Protein AF-A0A078B7U9-F1 (afdb_monomer)

Nearest PDB structures (foldseek):
  8q5z-assembly1_A  TM=8.738E-01  e=1.210E-19  Bos taurus
  1rhd-assembly1_A  TM=8.808E-01  e=1.092E-18  Bos taurus
  1urh-assembly1_A  TM=8.804E-01  e=2.469E-17  Escherichia coli
  3utn-assembly1_X  TM=8.024E-01  e=6.302E-19  Saccharomyces cerevisiae S288C
  1h4m-assembly1_X  TM=8.464E-01  e=3.637E-13  Azotobacter vinelandii

pLDDT: mean 77.99, std 23.34, range [29.58, 98.69]

Structure (mmCIF, N/CA/C/O backbone):
data_AF-A0A078B7U9-F1
#
_entry.id   AF-A0A078B7U9-F1
#
loop_
_atom_site.group_PDB
_atom_site.id
_atom_site.type_symbol
_atom_site.label_atom_id
_atom_site.label_alt_id
_atom_site.label_comp_id
_atom_site.label_asym_id
_atom_site.label_entity_id
_atom_site.label_seq_id
_atom_site.pdbx_PDB_ins_code
_atom_site.Cartn_x
_atom_site.Cartn_y
_atom_site.Cartn_z
_atom_site.occupancy
_atom_site.B_iso_or_equiv
_atom_site.auth_seq_id
_atom_site.auth_comp_id
_atom_site.auth_asym_id
_atom_site.auth_atom_id
_atom_site.pdbx_PDB_model_num
ATOM 1 N N . MET A 1 1 ? 23.066 17.712 -56.613 1.00 39.00 1 MET A N 1
ATOM 2 C CA . MET A 1 1 ? 21.749 17.105 -56.287 1.00 39.00 1 MET A CA 1
ATOM 3 C C . MET A 1 1 ? 21.095 17.798 -55.081 1.00 39.00 1 MET A C 1
ATOM 5 O O . MET A 1 1 ? 20.876 17.171 -54.056 1.00 39.00 1 MET A O 1
ATOM 9 N N . GLN A 1 2 ? 20.778 19.098 -55.170 1.00 41.06 2 GLN A N 1
ATOM 10 C CA . GLN A 1 2 ? 20.287 19.852 -53.998 1.00 41.06 2 GLN A CA 1
ATOM 11 C C . GLN A 1 2 ? 19.159 20.866 -54.271 1.00 41.06 2 GLN A C 1
ATOM 13 O O . GLN A 1 2 ? 18.843 21.668 -53.401 1.00 41.06 2 GLN A O 1
ATOM 18 N N . ILE A 1 3 ? 18.498 20.844 -55.438 1.00 31.81 3 ILE A N 1
ATOM 19 C CA . ILE A 1 3 ? 17.524 21.904 -55.800 1.00 31.81 3 ILE A CA 1
ATOM 20 C C . ILE A 1 3 ? 16.108 21.382 -56.139 1.00 31.81 3 ILE A C 1
ATOM 22 O O . ILE A 1 3 ? 15.159 22.158 -56.195 1.00 31.81 3 ILE A O 1
ATOM 26 N N . LEU A 1 4 ? 15.877 20.066 -56.219 1.00 31.42 4 LEU A N 1
ATOM 27 C CA . LEU A 1 4 ? 14.556 19.524 -56.601 1.00 31.42 4 LEU A CA 1
ATOM 28 C C . LEU A 1 4 ? 13.561 19.311 -55.438 1.00 31.42 4 LEU A C 1
ATOM 30 O O . LEU A 1 4 ? 12.380 19.070 -55.678 1.00 31.42 4 LEU A O 1
ATOM 34 N N . GLY A 1 5 ? 13.986 19.457 -54.177 1.00 34.25 5 GLY A N 1
ATOM 35 C CA . GLY A 1 5 ? 13.119 19.260 -53.001 1.00 34.25 5 GLY A CA 1
ATOM 36 C C . GLY A 1 5 ? 12.297 20.486 -52.572 1.00 34.25 5 GLY A C 1
ATOM 37 O O . GLY A 1 5 ? 11.231 20.337 -51.976 1.00 34.25 5 GLY A O 1
ATOM 38 N N . LYS A 1 6 ? 12.746 21.709 -52.894 1.00 32.66 6 LYS A N 1
ATOM 39 C CA . LYS A 1 6 ? 12.137 22.949 -52.369 1.00 32.66 6 LYS A CA 1
ATOM 40 C C . LYS A 1 6 ? 10.940 23.468 -53.181 1.00 32.66 6 LYS A C 1
ATOM 42 O O . LYS A 1 6 ? 10.062 24.109 -52.610 1.00 32.66 6 LYS A O 1
ATOM 47 N N . GLN A 1 7 ? 10.816 23.134 -54.470 1.00 31.17 7 GLN A N 1
ATOM 48 C CA . GLN A 1 7 ? 9.685 23.606 -55.291 1.00 31.17 7 GLN A CA 1
ATOM 49 C C . GLN A 1 7 ? 8.367 22.845 -55.047 1.00 31.17 7 GLN A C 1
ATOM 51 O O . GLN A 1 7 ? 7.287 23.414 -55.223 1.00 31.17 7 GLN A O 1
ATOM 56 N N . ARG A 1 8 ? 8.414 21.584 -54.586 1.00 35.91 8 ARG A N 1
ATOM 57 C CA . ARG A 1 8 ? 7.197 20.808 -54.267 1.00 35.91 8 ARG A CA 1
ATOM 58 C C . ARG A 1 8 ? 6.520 21.259 -52.969 1.00 35.91 8 ARG A C 1
ATOM 60 O O . ARG A 1 8 ? 5.294 21.223 -52.894 1.00 35.91 8 ARG A O 1
ATOM 67 N N . TYR A 1 9 ? 7.290 21.732 -51.988 1.00 31.45 9 TYR A N 1
ATOM 68 C CA . TYR A 1 9 ? 6.748 22.290 -50.744 1.00 31.45 9 TYR A CA 1
ATOM 69 C C . TYR A 1 9 ? 6.102 23.667 -50.961 1.00 31.45 9 TYR A C 1
ATOM 71 O O . TYR A 1 9 ? 5.006 23.913 -50.462 1.00 31.45 9 TYR A O 1
ATOM 79 N N . PHE A 1 10 ? 6.713 24.525 -51.787 1.00 29.58 10 PHE A N 1
ATOM 80 C CA . PHE A 1 10 ? 6.186 25.867 -52.064 1.00 29.58 10 PHE A CA 1
ATOM 81 C C . PHE A 1 10 ? 4.862 25.846 -52.850 1.00 29.58 10 PHE A C 1
ATOM 83 O O . PHE A 1 10 ? 3.945 26.598 -52.526 1.00 29.58 10 PHE A O 1
ATOM 90 N N . LYS A 1 11 ? 4.697 24.923 -53.814 1.00 35.12 11 LYS A N 1
ATOM 91 C CA . LYS A 1 11 ? 3.421 24.757 -54.540 1.00 35.12 11 LYS A CA 1
ATOM 92 C C . LYS A 1 11 ? 2.288 24.192 -53.672 1.00 35.12 11 LYS A C 1
ATOM 94 O O . LYS A 1 11 ? 1.133 24.528 -53.911 1.00 35.12 11 LYS A O 1
ATOM 99 N N . ARG A 1 12 ? 2.589 23.371 -52.655 1.00 37.84 12 ARG A N 1
ATOM 100 C CA . ARG A 1 12 ? 1.579 22.868 -51.699 1.00 37.84 12 ARG A CA 1
ATOM 101 C C . ARG A 1 12 ? 1.119 23.954 -50.723 1.00 37.84 12 ARG A C 1
ATOM 103 O O . ARG A 1 12 ? -0.070 24.033 -50.432 1.00 37.84 12 ARG A O 1
ATOM 110 N N . TYR A 1 13 ? 2.029 24.833 -50.305 1.00 34.50 13 TYR A N 1
ATOM 111 C CA . TYR A 1 13 ? 1.713 25.984 -49.455 1.00 34.50 13 TYR A CA 1
ATOM 112 C C . TYR A 1 13 ? 0.834 27.024 -50.179 1.00 34.50 13 TYR A C 1
ATOM 114 O O . TYR A 1 13 ? -0.181 27.458 -49.639 1.00 34.50 13 TYR A O 1
ATOM 122 N N . GLU A 1 14 ? 1.149 27.353 -51.439 1.00 33.81 14 GLU A N 1
ATOM 123 C CA . GLU A 1 14 ? 0.327 28.226 -52.303 1.00 33.81 14 GLU A CA 1
ATOM 124 C C . GLU A 1 14 ? -1.069 27.639 -52.602 1.00 33.81 14 GLU A C 1
ATOM 126 O O . GLU A 1 14 ? -2.048 28.378 -52.707 1.00 33.81 14 GLU A O 1
ATOM 131 N N . TYR A 1 15 ? -1.193 26.309 -52.691 1.00 37.31 15 TYR A N 1
ATOM 132 C CA . TYR A 1 15 ? -2.473 25.633 -52.931 1.00 37.31 15 TYR A CA 1
ATOM 133 C C . TYR A 1 15 ? -3.366 25.582 -51.679 1.00 37.31 15 TYR A C 1
ATOM 135 O O . TYR A 1 15 ? -4.576 25.789 -51.783 1.00 37.31 15 TYR A O 1
ATOM 143 N N . ALA A 1 16 ? -2.781 25.383 -50.491 1.00 35.94 16 ALA A N 1
ATOM 144 C CA . ALA A 1 16 ? -3.489 25.474 -49.210 1.00 35.94 16 ALA A CA 1
ATOM 145 C C . ALA A 1 16 ? -3.938 26.916 -48.899 1.00 35.94 16 ALA A C 1
ATOM 147 O O . ALA A 1 16 ? -5.038 27.136 -48.391 1.00 35.94 16 ALA A O 1
ATOM 148 N N . ARG A 1 17 ? -3.133 27.911 -49.299 1.00 36.78 17 ARG A N 1
ATOM 149 C CA . ARG A 1 17 ? -3.422 29.348 -49.151 1.00 36.78 17 ARG A CA 1
ATOM 150 C C . ARG A 1 17 ? -4.672 29.814 -49.918 1.00 36.78 17 ARG A C 1
ATOM 152 O O . ARG A 1 17 ? -5.273 30.804 -49.521 1.00 36.78 17 ARG A O 1
ATOM 159 N N . ARG A 1 18 ? -5.087 29.121 -50.987 1.00 40.91 18 ARG A N 1
ATOM 160 C CA . ARG A 1 18 ? -6.255 29.497 -51.817 1.00 40.91 18 ARG A CA 1
ATOM 161 C C . ARG A 1 18 ? -7.588 28.872 -51.381 1.00 40.91 18 ARG A C 1
ATOM 163 O O . ARG A 1 18 ? -8.596 29.134 -52.028 1.00 40.91 18 ARG A O 1
ATOM 170 N N . ARG A 1 19 ? -7.617 28.013 -50.351 1.00 44.66 19 ARG A N 1
ATOM 171 C CA . ARG A 1 19 ? -8.805 27.189 -50.025 1.00 44.66 19 ARG A CA 1
ATOM 172 C C . ARG A 1 19 ? -9.243 27.159 -48.561 1.00 44.66 19 ARG A C 1
ATOM 174 O O . ARG A 1 19 ? -10.227 26.488 -48.260 1.00 44.66 19 ARG A O 1
ATOM 181 N N . CYS A 1 20 ? -8.567 27.892 -47.688 1.00 41.41 20 CYS A N 1
ATOM 182 C CA . CYS A 1 20 ? -9.088 28.224 -46.367 1.00 41.41 20 CYS A CA 1
ATOM 183 C C . CYS A 1 20 ? -9.373 29.722 -46.349 1.00 41.41 20 CYS A C 1
ATOM 185 O O . CYS A 1 20 ? -8.470 30.507 -46.645 1.00 41.41 20 CYS A O 1
ATOM 187 N N . ASP A 1 21 ? -10.599 30.115 -46.002 1.00 45.56 21 ASP A N 1
ATOM 188 C CA . ASP A 1 21 ? -10.916 31.517 -45.753 1.00 45.56 21 ASP A CA 1
ATOM 189 C C . ASP A 1 21 ? -10.029 32.017 -44.610 1.00 45.56 21 ASP A C 1
ATOM 191 O O . ASP A 1 21 ? -10.188 31.652 -43.443 1.00 45.56 21 ASP A O 1
ATOM 195 N N . LEU A 1 22 ? -9.042 32.844 -44.969 1.00 40.69 22 LEU A N 1
ATOM 196 C CA . LEU A 1 22 ? -8.030 33.406 -44.068 1.00 40.69 22 LEU A CA 1
ATOM 197 C C . LEU A 1 22 ? -8.650 34.133 -42.861 1.00 40.69 22 LEU A C 1
ATOM 199 O O . LEU A 1 22 ? -7.987 34.313 -41.841 1.00 40.69 22 LEU A O 1
ATOM 203 N N . ILE A 1 23 ? -9.914 34.539 -42.979 1.00 42.44 23 ILE A N 1
ATOM 204 C CA . ILE A 1 23 ? -10.669 35.295 -41.984 1.00 42.44 23 ILE A CA 1
ATOM 205 C C . ILE A 1 23 ? -10.892 34.469 -40.705 1.00 42.44 23 ILE A C 1
ATOM 207 O O . ILE A 1 23 ? -10.696 34.996 -39.612 1.00 42.44 23 ILE A O 1
ATOM 211 N N . GLU A 1 24 ? -11.202 33.169 -40.797 1.00 44.88 24 GLU A N 1
ATOM 212 C CA . GLU A 1 24 ? -11.440 32.343 -39.600 1.00 44.88 24 GLU A CA 1
ATOM 213 C C . GLU A 1 24 ? -10.145 32.051 -38.829 1.00 44.88 24 GLU A C 1
ATOM 215 O O . GLU A 1 24 ? -10.102 32.170 -37.605 1.00 44.88 24 GLU A O 1
ATOM 220 N N . ILE A 1 25 ? -9.050 31.749 -39.531 1.00 44.00 25 ILE A N 1
ATOM 221 C CA . ILE A 1 25 ? -7.759 31.432 -38.897 1.00 44.00 25 ILE A CA 1
ATOM 222 C C . ILE A 1 25 ? -7.123 32.685 -38.272 1.00 44.00 25 ILE A C 1
ATOM 224 O O . ILE A 1 25 ? -6.541 32.608 -37.185 1.00 44.00 25 ILE A O 1
ATOM 228 N N . LEU A 1 26 ? -7.250 33.854 -38.913 1.00 42.62 26 LEU A N 1
ATOM 229 C CA . LEU A 1 26 ? -6.757 35.119 -38.358 1.00 42.62 26 LEU A CA 1
ATOM 230 C C . LEU A 1 26 ? -7.568 35.580 -37.138 1.00 42.62 26 LEU A C 1
ATOM 232 O O . LEU A 1 26 ? -6.975 36.084 -36.180 1.00 42.62 26 LEU A O 1
ATOM 236 N N . ASN A 1 27 ? -8.885 35.352 -37.126 1.00 45.72 27 ASN A N 1
ATOM 237 C CA . ASN A 1 27 ? -9.727 35.640 -35.963 1.00 45.72 27 ASN A CA 1
ATOM 238 C C . ASN A 1 27 ? -9.379 34.740 -34.768 1.00 45.72 27 ASN A C 1
ATOM 240 O O . ASN A 1 27 ? -9.250 35.235 -33.649 1.00 45.72 27 ASN A O 1
ATOM 244 N N . ILE A 1 28 ? -9.108 33.451 -35.004 1.00 46.09 28 ILE A N 1
ATOM 245 C CA . ILE A 1 28 ? -8.678 32.508 -33.958 1.00 46.09 28 ILE A CA 1
ATOM 246 C C . ILE A 1 28 ? -7.315 32.907 -33.379 1.00 46.09 28 ILE A C 1
ATOM 248 O O . ILE A 1 28 ? -7.118 32.871 -32.165 1.00 46.09 28 ILE A O 1
ATOM 252 N N . ARG A 1 29 ? -6.371 33.351 -34.218 1.00 42.16 29 ARG A N 1
ATOM 253 C CA . ARG A 1 29 ? -5.036 33.761 -33.758 1.00 42.16 29 ARG A CA 1
ATOM 254 C C . ARG A 1 29 ? -5.080 35.032 -32.901 1.00 42.16 29 ARG A C 1
ATOM 256 O O . ARG A 1 29 ? -4.365 35.102 -31.905 1.00 42.16 29 ARG A O 1
ATOM 263 N N . LYS A 1 30 ? -5.951 35.994 -33.234 1.00 46.12 30 LYS A N 1
ATOM 264 C CA . LYS A 1 30 ? -6.229 37.169 -32.386 1.00 46.12 30 LYS A CA 1
ATOM 265 C C . LYS A 1 30 ? -6.860 36.775 -31.044 1.00 46.12 30 LYS A C 1
ATOM 267 O O . LYS A 1 30 ? -6.448 37.303 -30.016 1.00 46.12 30 LYS A O 1
ATOM 272 N N . TYR A 1 31 ? -7.786 35.815 -31.037 1.00 43.53 31 TYR A N 1
ATOM 273 C CA . TYR A 1 31 ? -8.452 35.341 -29.817 1.00 43.53 31 TYR A CA 1
ATOM 274 C C . TYR A 1 31 ? -7.522 34.565 -28.876 1.00 43.53 31 TYR A C 1
ATOM 276 O O . TYR A 1 31 ? -7.512 34.820 -27.675 1.00 43.53 31 TYR A O 1
ATOM 284 N N . VAL A 1 32 ? -6.694 33.662 -29.411 1.00 43.53 32 VAL A N 1
ATOM 285 C CA . VAL A 1 32 ? -5.697 32.915 -28.623 1.00 43.53 32 VAL A CA 1
ATOM 286 C C . VAL A 1 32 ? -4.648 33.863 -28.039 1.00 43.53 32 VAL A C 1
ATOM 288 O O . VAL A 1 32 ? -4.253 33.712 -26.885 1.00 43.53 32 VAL A O 1
ATOM 291 N N . HIS A 1 33 ? -4.239 34.886 -28.795 1.00 42.44 33 HIS A N 1
ATOM 292 C CA . HIS A 1 33 ? -3.290 35.877 -28.301 1.00 42.44 33 HIS A CA 1
ATOM 293 C C . HIS A 1 33 ? -3.883 36.759 -27.186 1.00 42.44 33 HIS A C 1
ATOM 295 O O . HIS A 1 33 ? -3.195 37.006 -26.194 1.00 42.44 33 HIS A O 1
ATOM 301 N N . ALA A 1 34 ? -5.149 37.174 -27.307 1.00 43.38 34 ALA A N 1
ATOM 302 C CA . ALA A 1 34 ? -5.863 37.925 -26.271 1.00 43.38 34 ALA A CA 1
ATOM 303 C C . ALA A 1 34 ? -6.112 37.087 -24.999 1.00 43.38 34 ALA A C 1
ATOM 305 O O . ALA A 1 34 ? -5.987 37.601 -23.888 1.00 43.38 34 ALA A O 1
ATOM 306 N N . PHE A 1 35 ? -6.396 35.787 -25.153 1.00 41.88 35 PHE A N 1
ATOM 307 C CA . PHE A 1 35 ? -6.577 34.845 -24.045 1.00 41.88 35 PHE A CA 1
ATOM 308 C C . PHE A 1 35 ? -5.282 34.642 -23.246 1.00 41.88 35 PHE A C 1
ATOM 310 O O . PHE A 1 35 ? -5.294 34.763 -22.024 1.00 41.88 35 PHE A O 1
ATOM 317 N N . CYS A 1 36 ? -4.148 34.422 -23.921 1.00 42.75 36 CYS A N 1
ATOM 318 C CA . CYS A 1 36 ? -2.852 34.256 -23.253 1.00 42.75 36 CYS A CA 1
ATOM 319 C C . CYS A 1 36 ? -2.377 35.519 -22.515 1.00 42.75 36 CYS A C 1
ATOM 321 O O . CYS A 1 36 ? -1.572 35.408 -21.595 1.00 42.75 36 CYS A O 1
ATOM 323 N N . GLN A 1 37 ? -2.867 36.705 -22.892 1.00 42.78 37 GLN A N 1
ATOM 324 C CA . GLN A 1 37 ? -2.491 37.967 -22.250 1.00 42.78 37 GLN A CA 1
ATOM 325 C C . GLN A 1 37 ? -3.364 38.344 -21.037 1.00 42.78 37 GLN A C 1
ATOM 327 O O . GLN A 1 37 ? -2.899 39.115 -20.207 1.00 42.78 37 GLN A O 1
ATOM 332 N N . ASN A 1 38 ? -4.580 37.797 -20.879 1.00 43.38 38 ASN A N 1
ATOM 333 C CA . ASN A 1 38 ? -5.548 38.255 -19.862 1.00 43.38 38 ASN A CA 1
ATOM 334 C C . ASN A 1 38 ? -6.264 37.120 -19.096 1.00 43.38 38 ASN A C 1
ATOM 336 O O . ASN A 1 38 ? -7.448 37.217 -18.774 1.00 43.38 38 ASN A O 1
ATOM 340 N N . VAL A 1 39 ? -5.551 36.044 -18.746 1.00 43.31 39 VAL A N 1
ATOM 341 C CA . VAL A 1 39 ? -6.113 34.851 -18.064 1.00 43.31 39 VAL A CA 1
ATOM 342 C C . VAL A 1 39 ? -6.779 35.158 -16.702 1.00 43.31 39 VAL A C 1
ATOM 344 O O . VAL A 1 39 ? -7.567 34.357 -16.209 1.00 43.31 39 VAL A O 1
ATOM 347 N N . ARG A 1 40 ? -6.532 36.324 -16.086 1.00 39.88 40 ARG A N 1
ATOM 348 C CA . ARG A 1 40 ? -7.049 36.668 -14.745 1.00 39.88 40 ARG A CA 1
ATOM 349 C C . ARG A 1 40 ? -8.477 37.244 -14.680 1.00 39.88 40 ARG A C 1
ATOM 351 O O . ARG A 1 40 ? -8.935 37.481 -13.570 1.00 39.88 40 ARG A O 1
ATOM 358 N N . TYR A 1 41 ? -9.198 37.433 -15.792 1.00 42.78 41 TYR A N 1
ATOM 359 C CA . TYR A 1 41 ? -10.479 38.179 -15.782 1.00 42.78 41 TYR A CA 1
ATOM 360 C C . TYR A 1 41 ? -11.689 37.502 -16.460 1.00 42.78 41 TYR A C 1
ATOM 362 O O . TYR A 1 41 ? -12.634 38.190 -16.832 1.00 42.78 41 TYR A O 1
ATOM 370 N N . PHE A 1 42 ? -11.721 36.175 -16.618 1.00 42.47 42 PHE A N 1
ATOM 371 C CA . PHE A 1 42 ? -12.841 35.506 -17.305 1.00 42.47 42 PHE A CA 1
ATOM 372 C C . PHE A 1 42 ? -13.846 34.841 -16.345 1.00 42.47 42 PHE A C 1
ATOM 374 O O . PHE A 1 42 ? -13.464 34.066 -15.468 1.00 42.47 42 PHE A O 1
ATOM 381 N N . HIS A 1 43 ? -15.145 35.109 -16.535 1.00 48.91 43 HIS A N 1
ATOM 382 C CA . HIS A 1 43 ? -16.248 34.449 -15.818 1.00 48.91 43 HIS A CA 1
ATOM 383 C C . HIS A 1 43 ? -16.680 33.131 -16.500 1.00 48.91 43 HIS A C 1
ATOM 385 O O . HIS A 1 43 ? -16.392 32.890 -17.674 1.00 48.91 43 HIS A O 1
ATOM 391 N N . SER A 1 44 ? -17.383 32.263 -15.759 1.00 47.16 44 SER A N 1
ATOM 392 C CA . SER A 1 44 ? -17.682 30.857 -16.107 1.00 47.16 44 SER A CA 1
ATOM 393 C C . SER A 1 44 ? -18.309 30.633 -17.494 1.00 47.16 44 SER A C 1
ATOM 395 O O . SER A 1 44 ? -17.988 29.638 -18.148 1.00 47.16 44 SER A O 1
ATOM 397 N N . GLY A 1 45 ? -19.134 31.564 -17.986 1.00 44.25 45 GLY A N 1
ATOM 398 C CA . GLY A 1 45 ? -19.728 31.498 -19.330 1.00 44.25 45 GLY A CA 1
ATOM 399 C C . GLY A 1 45 ? -18.711 31.638 -20.471 1.00 44.25 45 GLY A C 1
ATOM 400 O O . GLY A 1 45 ? -18.805 30.941 -21.480 1.00 44.25 45 GLY A O 1
ATOM 401 N N . GLN A 1 46 ? -17.671 32.452 -20.287 1.00 43.25 46 GLN A N 1
ATOM 402 C CA . GLN A 1 46 ? -16.650 32.695 -21.314 1.00 43.25 46 GLN A CA 1
ATOM 403 C C . GLN A 1 46 ? -15.638 31.540 -21.410 1.00 43.25 46 GLN A C 1
ATOM 405 O O . GLN A 1 46 ? -15.095 31.266 -22.480 1.00 43.25 46 GLN A O 1
ATOM 410 N N . ILE A 1 47 ? -15.434 30.791 -20.318 1.00 45.22 47 ILE A N 1
ATOM 411 C CA . ILE A 1 47 ? -14.643 29.547 -20.315 1.00 45.22 47 ILE A CA 1
ATOM 412 C C . ILE A 1 47 ? -15.374 28.436 -21.086 1.00 45.22 47 ILE A C 1
ATOM 414 O O . ILE A 1 47 ? -14.739 27.625 -21.767 1.00 45.22 47 ILE A O 1
ATOM 418 N N . TYR A 1 48 ? -16.708 28.400 -21.005 1.00 47.09 48 TYR A N 1
ATOM 419 C CA . TYR A 1 48 ? -17.524 27.453 -21.760 1.00 47.09 48 TYR A CA 1
ATOM 420 C C . TYR A 1 48 ? -17.487 27.750 -23.266 1.00 47.09 48 TYR A C 1
ATOM 422 O O . TYR A 1 48 ? -17.186 26.853 -24.055 1.00 47.09 48 TYR A O 1
ATOM 430 N N . GLU A 1 49 ? -17.676 29.011 -23.668 1.00 45.41 49 GLU A N 1
ATOM 431 C CA . GLU A 1 49 ? -17.528 29.417 -25.073 1.00 45.41 49 GLU A CA 1
ATOM 432 C C . GLU A 1 49 ? -16.120 29.146 -25.614 1.00 45.41 49 GLU A C 1
ATOM 434 O O . GLU A 1 49 ? -15.975 28.654 -26.733 1.00 45.41 49 GLU A O 1
ATOM 439 N N . PHE A 1 50 ? -15.077 29.371 -24.809 1.00 45.88 50 PHE A N 1
ATOM 440 C CA . PHE A 1 50 ? -13.699 29.047 -25.180 1.00 45.88 50 PHE A CA 1
ATOM 441 C C . PHE A 1 50 ? -13.494 27.543 -25.425 1.00 45.88 50 PHE A C 1
ATOM 443 O O . PHE A 1 50 ? -12.880 27.148 -26.419 1.00 45.88 50 PHE A O 1
ATOM 450 N N . ARG A 1 51 ? -14.059 26.679 -24.570 1.00 47.47 51 ARG A N 1
ATOM 451 C CA . ARG A 1 51 ? -14.024 25.217 -24.760 1.00 47.47 51 ARG A CA 1
ATOM 452 C C . ARG A 1 51 ? -14.770 24.780 -26.019 1.00 47.47 51 ARG A C 1
ATOM 454 O O . ARG A 1 51 ? -14.280 23.909 -26.739 1.00 47.47 51 ARG A O 1
ATOM 461 N N . GLU A 1 52 ? -15.914 25.392 -26.311 1.00 49.66 52 GLU A N 1
ATOM 462 C CA . GLU A 1 52 ? -16.678 25.101 -27.526 1.00 49.66 52 GLU A CA 1
ATOM 463 C C . GLU A 1 52 ? -15.974 25.613 -28.792 1.00 49.66 52 GLU A C 1
ATOM 465 O O . GLU A 1 52 ? -15.975 24.926 -29.817 1.00 49.66 52 GLU A O 1
ATOM 470 N N . GLN A 1 53 ? -15.269 26.746 -28.728 1.00 46.50 53 GLN A N 1
ATOM 471 C CA . GLN A 1 53 ? -14.439 27.213 -29.840 1.00 46.50 53 GLN A CA 1
ATOM 472 C C . GLN A 1 53 ? -13.190 26.349 -30.055 1.00 46.50 53 GLN A C 1
ATOM 474 O O . GLN A 1 53 ? -12.871 26.043 -31.204 1.00 46.50 53 GLN A O 1
ATOM 479 N N . ILE A 1 54 ? -12.536 25.852 -28.996 1.00 46.94 54 ILE A N 1
ATOM 480 C CA . ILE A 1 54 ? -11.448 24.865 -29.128 1.00 46.94 54 ILE A CA 1
ATOM 481 C C . ILE A 1 54 ? -11.967 23.566 -29.748 1.00 46.94 54 ILE A C 1
ATOM 483 O O . ILE A 1 54 ? -11.326 23.022 -30.648 1.00 46.94 54 ILE A O 1
ATOM 487 N N . LYS A 1 55 ? -13.141 23.078 -29.333 1.00 46.88 55 LYS A N 1
ATOM 488 C CA . LYS A 1 55 ? -13.765 21.901 -29.955 1.00 46.88 55 LYS A CA 1
ATOM 489 C C . LYS A 1 55 ? -14.043 22.127 -31.436 1.00 46.88 55 LYS A C 1
ATOM 491 O O . LYS A 1 55 ? -13.696 21.267 -32.244 1.00 46.88 55 LYS A O 1
ATOM 496 N N . LYS A 1 56 ? -14.614 23.275 -31.812 1.00 47.19 56 LYS A N 1
ATOM 497 C CA . LYS A 1 56 ? -14.861 23.625 -33.221 1.00 47.19 56 LYS A CA 1
ATOM 498 C C . LYS A 1 56 ? -13.556 23.749 -34.011 1.00 47.19 56 LYS A C 1
ATOM 500 O O . LYS A 1 56 ? -13.481 23.235 -35.123 1.00 47.19 56 LYS A O 1
ATOM 505 N N . MET A 1 57 ? -12.507 24.324 -33.421 1.00 45.66 57 MET A N 1
ATOM 506 C CA . MET A 1 57 ? -11.167 24.405 -34.012 1.00 45.66 57 MET A CA 1
ATOM 507 C C . MET A 1 57 ? -10.567 23.012 -34.239 1.00 45.66 57 MET A C 1
ATOM 509 O O . MET A 1 57 ? -10.099 22.718 -35.338 1.00 45.66 57 MET A O 1
ATOM 513 N N . MET A 1 58 ? -10.633 22.125 -33.242 1.00 44.19 58 MET A N 1
ATOM 514 C CA . MET A 1 58 ? -10.176 20.740 -33.374 1.00 44.19 58 MET A CA 1
ATOM 515 C C . MET A 1 58 ? -10.985 19.997 -34.439 1.00 44.19 58 MET A C 1
ATOM 517 O O . MET A 1 58 ? -10.403 19.318 -35.277 1.00 44.19 58 MET A O 1
ATOM 521 N N . GLN A 1 59 ? -12.307 20.170 -34.485 1.00 47.00 59 GLN A N 1
ATOM 522 C CA . GLN A 1 59 ? -13.160 19.566 -35.514 1.00 47.00 59 GLN A CA 1
ATOM 523 C C . GLN A 1 59 ? -12.852 20.096 -36.921 1.00 47.00 59 GLN A C 1
ATOM 525 O O . GLN A 1 59 ? -12.851 19.317 -37.875 1.00 47.00 59 GLN A O 1
ATOM 530 N N . CYS A 1 60 ? -12.563 21.391 -37.065 1.00 43.81 60 CYS A N 1
ATOM 531 C CA . CYS A 1 60 ? -12.212 21.998 -38.346 1.00 43.81 60 CYS A CA 1
ATOM 532 C C . CYS A 1 60 ? -10.828 21.529 -38.820 1.00 43.81 60 CYS A C 1
ATOM 534 O O . CYS A 1 60 ? -10.694 21.070 -39.954 1.00 43.81 60 CYS A O 1
ATOM 536 N N . LEU A 1 61 ? -9.834 21.488 -37.924 1.00 43.31 61 LEU A N 1
ATOM 537 C CA . LEU A 1 61 ? -8.526 20.879 -38.187 1.00 43.31 61 LEU A CA 1
ATOM 538 C C . LEU A 1 61 ? -8.680 19.411 -38.602 1.00 43.31 61 LEU A C 1
ATOM 540 O O . LEU A 1 61 ? -8.142 19.007 -39.628 1.00 43.31 61 LEU A O 1
ATOM 544 N N . MET A 1 62 ? -9.493 18.624 -37.893 1.00 46.16 62 MET A N 1
ATOM 545 C CA . MET A 1 62 ? -9.744 17.230 -38.267 1.00 46.16 62 MET A CA 1
ATOM 546 C C . MET A 1 62 ? -10.403 17.089 -39.647 1.00 46.16 62 MET A C 1
ATOM 548 O O . MET A 1 62 ? -10.095 16.132 -40.353 1.00 46.16 62 MET A O 1
ATOM 552 N N . LYS A 1 63 ? -11.263 18.027 -40.068 1.00 45.25 63 LYS A N 1
ATOM 553 C CA . LYS A 1 63 ? -11.882 18.035 -41.409 1.00 45.25 63 LYS A CA 1
ATOM 554 C C . LYS A 1 63 ? -10.904 18.449 -42.514 1.00 45.25 63 LYS A C 1
ATOM 556 O O . LYS A 1 63 ? -10.929 17.852 -43.590 1.00 45.25 63 LYS A O 1
ATOM 561 N N . VAL A 1 64 ? -10.037 19.429 -42.251 1.00 42.50 64 VAL A N 1
ATOM 562 C CA . VAL A 1 64 ? -8.986 19.877 -43.183 1.00 42.50 64 VAL A CA 1
ATOM 563 C C . VAL A 1 64 ? -7.956 18.764 -43.394 1.00 42.50 64 VAL A C 1
ATOM 565 O O . VAL A 1 64 ? -7.699 18.378 -44.535 1.00 42.50 64 VAL A O 1
ATOM 568 N N . TYR A 1 65 ? -7.478 18.142 -42.312 1.00 39.53 65 TYR A N 1
ATOM 569 C CA . TYR A 1 65 ? -6.560 17.005 -42.396 1.00 39.53 65 TYR A CA 1
ATOM 570 C C . TYR A 1 65 ? -7.223 15.766 -43.020 1.00 39.53 65 TYR A C 1
ATOM 572 O O . TYR A 1 65 ? -6.592 15.078 -43.818 1.00 39.53 65 TYR A O 1
ATOM 580 N N . ALA A 1 66 ? -8.516 15.511 -42.776 1.00 39.09 66 ALA A N 1
ATOM 581 C CA . ALA A 1 66 ? -9.246 14.401 -43.406 1.00 39.09 66 ALA A CA 1
ATOM 582 C C . ALA A 1 66 ? -9.335 14.501 -44.942 1.00 39.09 66 ALA A C 1
ATOM 584 O O . ALA A 1 66 ? -9.423 13.472 -45.617 1.00 39.09 66 ALA A O 1
ATOM 585 N N . LYS A 1 67 ? -9.300 15.713 -45.514 1.00 40.16 67 LYS A N 1
ATOM 586 C CA . LYS A 1 67 ? -9.326 15.915 -46.972 1.00 40.16 67 LYS A CA 1
ATOM 587 C C . LYS A 1 67 ? -7.956 15.684 -47.619 1.00 40.16 67 LYS A C 1
ATOM 589 O O . LYS A 1 67 ? -7.909 15.109 -48.705 1.00 40.16 67 LYS A O 1
ATOM 594 N N . GLU A 1 68 ? -6.858 16.044 -46.951 1.00 38.28 68 GLU A N 1
ATOM 595 C CA . GLU A 1 68 ? -5.489 15.725 -47.405 1.00 38.28 68 GLU A CA 1
ATOM 596 C C . GLU A 1 68 ? -5.127 14.237 -47.210 1.00 38.28 68 GLU A C 1
ATOM 598 O O . GLU A 1 68 ? -4.414 13.646 -48.030 1.00 38.28 68 GLU A O 1
ATOM 603 N N . LEU A 1 69 ? -5.719 13.583 -46.204 1.00 37.25 69 LEU A N 1
ATOM 604 C CA . LEU A 1 69 ? -5.555 12.155 -45.902 1.00 37.25 69 LEU A CA 1
ATOM 605 C C . LEU A 1 69 ? -6.172 11.208 -46.948 1.00 37.25 69 LEU A C 1
ATOM 607 O O . LEU A 1 69 ? -5.860 10.020 -46.942 1.00 37.25 69 LEU A O 1
ATOM 611 N N . LYS A 1 70 ? -6.965 11.694 -47.918 1.00 35.69 70 LYS A N 1
ATOM 612 C CA . LYS A 1 70 ? -7.362 10.863 -49.076 1.00 35.69 70 LYS A CA 1
ATOM 613 C C . LYS A 1 70 ? -6.176 10.488 -49.976 1.00 35.69 70 LYS A C 1
ATOM 615 O O . LYS A 1 70 ? -6.285 9.503 -50.702 1.00 35.69 70 LYS A O 1
ATOM 620 N N . SER A 1 71 ? -5.060 11.224 -49.906 1.00 36.31 71 SER A N 1
ATOM 621 C CA . SER A 1 71 ? -3.805 10.874 -50.596 1.00 36.31 71 SER A CA 1
ATOM 622 C C . SER A 1 71 ? -2.842 10.041 -49.740 1.00 36.31 71 SER A C 1
ATOM 624 O O . SER A 1 71 ? -1.929 9.423 -50.275 1.00 36.31 71 SER A O 1
ATOM 626 N N . ILE A 1 72 ? -3.083 9.966 -48.426 1.00 36.78 72 ILE A N 1
ATOM 627 C CA . ILE A 1 72 ? -2.331 9.154 -47.459 1.00 36.78 72 ILE A CA 1
ATOM 628 C C . ILE A 1 72 ? -3.259 8.024 -46.992 1.00 36.78 72 ILE A C 1
ATOM 630 O O . ILE A 1 72 ? -3.529 7.814 -45.813 1.00 36.78 72 ILE A O 1
ATOM 634 N N . LYS A 1 73 ? -3.814 7.291 -47.960 1.00 29.97 73 LYS A N 1
ATOM 635 C CA . LYS A 1 73 ? -4.500 6.017 -47.725 1.00 29.97 73 LYS A CA 1
ATOM 636 C C . LYS A 1 73 ? -3.451 4.920 -47.513 1.00 29.97 73 LYS A C 1
ATOM 638 O O . LYS A 1 73 ? -3.328 4.047 -48.358 1.00 29.97 73 LYS A O 1
ATOM 643 N N . GLN A 1 74 ? -2.663 5.006 -46.438 1.00 36.34 74 GLN A N 1
ATOM 644 C CA . GLN A 1 74 ? -1.761 3.941 -45.966 1.00 36.34 74 GLN A CA 1
ATOM 645 C C . GLN A 1 74 ? -1.160 4.293 -44.583 1.00 36.34 74 GLN A C 1
ATOM 647 O O . GLN A 1 74 ? 0.033 4.519 -44.453 1.00 36.34 74 GLN A O 1
ATOM 652 N N . SER A 1 75 ? -1.984 4.377 -43.534 1.00 34.97 75 SER A N 1
ATOM 653 C CA . SER A 1 75 ? -1.632 3.864 -42.191 1.00 34.97 75 SER A CA 1
ATOM 654 C C . SER A 1 75 ? -2.808 4.042 -41.222 1.00 34.97 75 SER A C 1
ATOM 656 O O . SER A 1 75 ? -3.082 5.117 -40.696 1.00 34.97 75 SER A O 1
ATOM 658 N N . ASN A 1 76 ? -3.512 2.941 -40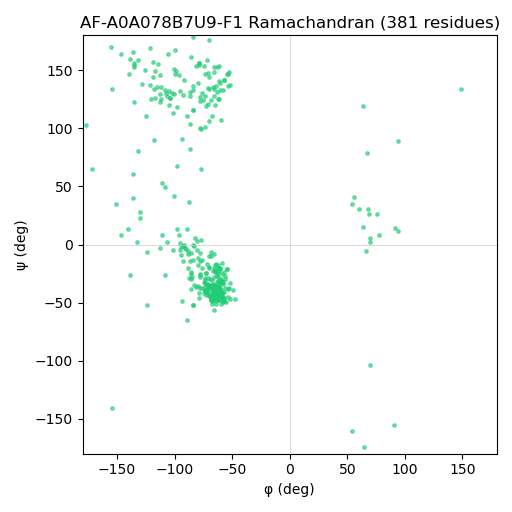.958 1.00 33.38 76 ASN A N 1
ATOM 659 C CA . ASN A 1 76 ? -4.533 2.852 -39.909 1.00 33.38 76 ASN A CA 1
ATOM 660 C C . ASN A 1 76 ? -3.946 2.935 -38.481 1.00 33.38 76 ASN A C 1
ATOM 662 O O . ASN A 1 76 ? -4.709 3.014 -37.522 1.00 33.38 76 ASN A O 1
ATOM 666 N N . SER A 1 77 ? -2.617 2.940 -38.306 1.00 38.50 77 SER A N 1
ATOM 667 C CA . SER A 1 77 ? -2.000 2.706 -36.994 1.00 38.50 77 SER A CA 1
ATOM 668 C C . SER A 1 77 ? -2.042 3.911 -36.048 1.00 38.50 77 SER A C 1
ATOM 670 O O . SER A 1 77 ? -2.290 3.737 -34.860 1.00 38.50 77 SER A O 1
ATOM 672 N N . PHE A 1 78 ? -1.883 5.145 -36.534 1.00 32.84 78 PHE A N 1
ATOM 673 C CA . PHE A 1 78 ? -1.603 6.280 -35.637 1.00 32.84 78 PHE A CA 1
ATOM 674 C C . PHE A 1 78 ? -2.807 6.729 -34.787 1.00 32.84 78 PHE A C 1
ATOM 676 O O . PHE A 1 78 ? -2.661 7.149 -33.641 1.00 32.84 78 PHE A O 1
ATOM 683 N N . ARG A 1 79 ? -4.023 6.624 -35.338 1.00 31.88 79 ARG A N 1
ATOM 684 C CA . ARG A 1 79 ? -5.267 7.012 -34.647 1.00 31.88 79 ARG A CA 1
ATOM 685 C C . ARG A 1 79 ? -5.820 5.894 -33.758 1.00 31.88 79 ARG A C 1
ATOM 687 O O . ARG A 1 79 ? -6.463 6.193 -32.753 1.00 31.88 79 ARG A O 1
ATOM 694 N N . GLN A 1 80 ? -5.547 4.633 -34.106 1.00 32.28 80 GLN A N 1
ATOM 695 C CA . GLN A 1 80 ? -5.811 3.491 -33.228 1.00 32.28 80 GLN A CA 1
ATOM 696 C C . GLN A 1 80 ? -4.896 3.536 -32.001 1.00 32.28 80 GLN A C 1
ATOM 698 O O . GLN A 1 80 ? -5.424 3.483 -30.900 1.00 32.28 80 GLN A O 1
ATOM 703 N N . LEU A 1 81 ? -3.590 3.777 -32.176 1.00 34.88 81 LEU A N 1
ATOM 704 C CA . LEU A 1 81 ? -2.597 3.819 -31.092 1.00 34.88 81 LEU A CA 1
ATOM 705 C C . LEU A 1 81 ? -2.908 4.847 -29.993 1.00 34.88 81 LEU A C 1
ATOM 707 O O . LEU A 1 81 ? -2.911 4.495 -28.823 1.00 34.88 81 LEU A O 1
ATOM 711 N N . TYR A 1 82 ? -3.209 6.105 -30.336 1.00 33.78 82 TYR A N 1
ATOM 712 C CA . TYR A 1 82 ? -3.416 7.157 -29.321 1.00 33.78 82 TYR A CA 1
ATOM 713 C C . TYR A 1 82 ? -4.751 7.033 -28.568 1.00 33.78 82 TYR A C 1
ATOM 715 O O . TYR A 1 82 ? -4.878 7.432 -27.411 1.00 33.78 82 TYR A O 1
ATOM 723 N N . THR A 1 83 ? -5.773 6.492 -29.235 1.00 30.14 83 THR A N 1
ATOM 724 C CA . THR A 1 83 ? -7.081 6.271 -28.609 1.00 30.14 83 THR A CA 1
ATOM 725 C C . THR A 1 83 ? -7.057 4.984 -27.782 1.00 30.14 83 THR A C 1
ATOM 727 O O . THR A 1 83 ? -7.629 4.967 -26.699 1.00 30.14 83 THR A O 1
ATOM 730 N N . SER A 1 84 ? -6.351 3.938 -28.233 1.00 36.97 84 SER A N 1
ATOM 731 C CA . SER A 1 84 ? -6.224 2.674 -27.502 1.00 36.97 84 SER A CA 1
ATOM 732 C C . SER A 1 84 ? -5.387 2.807 -26.239 1.00 36.97 84 SER A C 1
ATOM 734 O O . SER A 1 84 ? -5.744 2.195 -25.250 1.00 36.97 84 SER A O 1
ATOM 736 N N . THR A 1 85 ? -4.330 3.621 -26.214 1.00 37.56 85 THR A N 1
ATOM 737 C CA . THR A 1 85 ? -3.444 3.736 -25.039 1.00 37.56 85 THR A CA 1
ATOM 738 C C . THR A 1 85 ? -4.068 4.508 -23.889 1.00 37.56 85 THR A C 1
ATOM 740 O O . THR A 1 85 ? -3.992 4.067 -22.749 1.00 37.56 85 THR A O 1
ATOM 743 N N . ARG A 1 86 ? -4.806 5.587 -24.175 1.00 39.88 86 ARG A N 1
ATOM 744 C CA . ARG A 1 86 ? -5.601 6.284 -23.151 1.00 39.88 86 ARG A CA 1
ATOM 745 C C . ARG A 1 86 ? -6.819 5.472 -22.697 1.00 39.88 86 ARG A C 1
ATOM 747 O O . ARG A 1 86 ? -7.278 5.625 -21.571 1.00 39.88 86 ARG A O 1
ATOM 754 N N . LEU A 1 87 ? -7.363 4.621 -23.568 1.00 38.47 87 LEU A N 1
ATOM 755 C CA . LEU A 1 87 ? -8.390 3.648 -23.188 1.00 38.47 87 LEU A CA 1
ATOM 756 C C . LEU A 1 87 ? -7.802 2.489 -22.370 1.00 38.47 87 LEU A C 1
ATOM 758 O O . LEU A 1 87 ? -8.479 2.023 -21.466 1.00 38.47 87 LEU A O 1
ATOM 762 N N . PHE A 1 88 ? -6.559 2.079 -22.631 1.00 45.25 88 PHE A N 1
ATOM 763 C CA . PHE A 1 88 ? -5.852 1.024 -21.906 1.00 45.25 88 PHE A CA 1
ATOM 764 C C . PHE A 1 88 ? -5.435 1.486 -20.508 1.00 45.25 88 PHE A C 1
ATOM 766 O O . PHE A 1 88 ? -5.705 0.783 -19.545 1.00 45.25 88 PHE A O 1
ATOM 773 N N . SER A 1 89 ? -4.906 2.704 -20.348 1.00 42.81 89 SER A N 1
ATOM 774 C CA . SER A 1 89 ? -4.676 3.286 -19.017 1.00 42.81 89 SER A CA 1
ATOM 775 C C . SER A 1 89 ? -5.982 3.508 -18.248 1.00 42.81 89 SER A C 1
ATOM 777 O O . SER A 1 89 ? -6.047 3.239 -17.051 1.00 42.81 89 SER A O 1
ATOM 779 N N . ASN A 1 90 ? -7.068 3.881 -18.936 1.00 44.38 90 ASN A N 1
ATOM 780 C CA . ASN A 1 90 ? -8.404 3.902 -18.336 1.00 44.38 90 ASN A CA 1
ATOM 781 C C . ASN A 1 90 ? -8.935 2.493 -17.995 1.00 44.38 90 ASN A C 1
ATOM 783 O O . ASN A 1 90 ? -9.694 2.378 -17.040 1.00 44.38 90 ASN A O 1
ATOM 787 N N . GLN A 1 91 ? -8.570 1.437 -18.733 1.00 47.22 91 GLN A N 1
ATOM 788 C CA . GLN A 1 91 ? -8.922 0.041 -18.426 1.00 47.22 91 GLN A CA 1
ATOM 789 C C . GLN A 1 91 ? -8.103 -0.513 -17.256 1.00 47.22 91 GLN A C 1
ATOM 791 O O . GLN A 1 91 ? -8.686 -1.113 -16.363 1.00 47.22 91 GLN A O 1
ATOM 796 N N . ILE A 1 92 ? -6.800 -0.229 -17.182 1.00 52.78 92 ILE A N 1
ATOM 797 C CA . ILE A 1 92 ? -5.976 -0.520 -15.998 1.00 52.78 92 ILE A CA 1
ATOM 798 C C . ILE A 1 92 ? -6.561 0.218 -14.782 1.00 52.78 92 ILE A C 1
ATOM 800 O O . ILE A 1 92 ? -6.737 -0.366 -13.717 1.00 52.78 92 ILE A O 1
ATOM 804 N N . SER A 1 93 ? -6.993 1.473 -14.956 1.00 49.12 93 SER A N 1
ATOM 805 C CA . SER A 1 93 ? -7.714 2.224 -13.921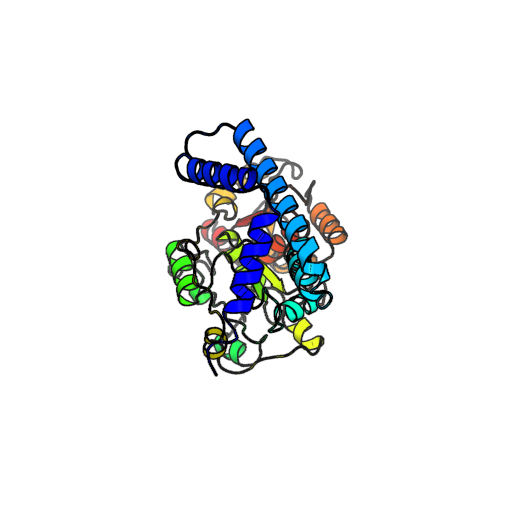 1.00 49.12 93 SER A CA 1
ATOM 806 C C . SER A 1 93 ? -9.062 1.598 -13.523 1.00 49.12 93 SER A C 1
ATOM 808 O O . SER A 1 93 ? -9.549 1.913 -12.436 1.00 49.12 93 SER A O 1
ATOM 810 N N . GLN A 1 94 ? -9.682 0.734 -14.340 1.00 47.50 94 GLN A N 1
ATOM 811 C CA . GLN A 1 94 ? -10.898 0.002 -13.950 1.00 47.50 94 GLN A CA 1
ATOM 812 C C . GLN A 1 94 ? -10.608 -1.162 -12.990 1.00 47.50 94 GLN A C 1
ATOM 814 O O . GLN A 1 94 ? -11.509 -1.543 -12.245 1.00 47.50 94 GLN A O 1
ATOM 819 N N . ASN A 1 95 ? -9.366 -1.661 -12.931 1.00 53.31 95 ASN A N 1
ATOM 820 C CA . ASN A 1 95 ? -8.922 -2.659 -11.945 1.00 53.31 95 ASN A CA 1
ATOM 821 C C . ASN A 1 95 ? -8.585 -2.030 -10.572 1.00 53.31 95 ASN A C 1
ATOM 823 O O . ASN A 1 95 ? -8.180 -2.720 -9.634 1.00 53.31 95 ASN A O 1
ATOM 827 N N . GLY A 1 96 ? -8.779 -0.714 -10.418 1.00 74.75 96 GLY A N 1
ATOM 828 C CA . GLY A 1 96 ? -8.577 0.000 -9.161 1.00 74.75 96 GLY A CA 1
ATOM 829 C C . GLY A 1 96 ? -7.100 0.082 -8.773 1.00 74.75 96 GLY A C 1
ATOM 830 O O . GLY A 1 96 ? -6.366 0.911 -9.302 1.00 74.75 96 GLY A O 1
ATOM 831 N N . ALA A 1 97 ? -6.678 -0.742 -7.810 1.00 87.56 97 ALA A N 1
ATOM 832 C CA . ALA A 1 97 ? -5.339 -0.704 -7.212 1.00 87.56 97 ALA A CA 1
ATOM 833 C C . ALA A 1 97 ? -4.326 -1.670 -7.855 1.00 87.56 97 ALA A C 1
ATOM 835 O O . ALA A 1 97 ? -3.141 -1.611 -7.519 1.00 87.56 97 ALA A O 1
ATOM 836 N N . THR A 1 98 ? -4.764 -2.572 -8.738 1.00 92.69 98 THR A N 1
ATOM 837 C CA . THR A 1 98 ? -3.935 -3.665 -9.266 1.00 92.69 98 THR A CA 1
ATOM 838 C C . THR A 1 98 ? -3.755 -3.602 -10.780 1.00 92.69 98 THR A C 1
ATOM 840 O O . THR A 1 98 ? -4.569 -3.030 -11.497 1.00 92.69 98 THR A O 1
ATOM 843 N N . ILE A 1 99 ? -2.680 -4.226 -11.258 1.00 93.94 99 ILE A N 1
ATOM 844 C CA . ILE A 1 99 ? -2.402 -4.496 -12.669 1.00 93.94 99 ILE A CA 1
ATOM 845 C C . ILE A 1 99 ? -2.072 -5.982 -12.833 1.00 93.94 99 ILE A C 1
ATOM 847 O O . ILE A 1 99 ? -1.359 -6.564 -12.009 1.00 93.94 99 ILE A O 1
ATOM 851 N N . GLU A 1 100 ? -2.597 -6.611 -13.877 1.00 94.38 100 GLU A N 1
ATOM 852 C CA . GLU A 1 100 ? -2.315 -8.008 -14.186 1.00 94.38 100 GLU A CA 1
ATOM 853 C C . GLU A 1 100 ? -0.956 -8.181 -14.879 1.00 94.38 100 GLU A C 1
ATOM 855 O O . GLU A 1 100 ? -0.412 -7.287 -15.528 1.00 94.38 100 GLU A O 1
ATOM 860 N N . THR A 1 101 ? -0.387 -9.378 -14.771 1.00 95.88 101 THR A N 1
ATOM 861 C CA . THR A 1 101 ? 0.925 -9.721 -15.341 1.00 95.88 101 THR A CA 1
ATOM 862 C C . THR A 1 101 ? 0.980 -9.578 -16.865 1.00 95.88 101 THR A C 1
ATOM 864 O O . THR A 1 101 ? 2.014 -9.189 -17.411 1.00 95.88 101 THR A O 1
ATOM 867 N N . ASN A 1 102 ? -0.119 -9.857 -17.573 1.00 94.56 102 ASN A N 1
ATOM 868 C CA . ASN A 1 102 ? -0.231 -9.628 -19.016 1.00 94.56 102 ASN A CA 1
ATOM 869 C C . ASN A 1 102 ? -0.302 -8.140 -19.366 1.00 94.56 102 ASN A C 1
ATOM 871 O O . ASN A 1 102 ? 0.280 -7.740 -20.369 1.00 94.56 102 ASN A O 1
ATOM 875 N N . GLU A 1 103 ? -0.975 -7.336 -18.543 1.00 94.19 103 GLU A N 1
ATOM 876 C CA . GLU A 1 103 ? -1.076 -5.889 -18.735 1.00 94.19 103 GLU A CA 1
ATOM 877 C C . GLU A 1 103 ? 0.291 -5.230 -18.534 1.00 94.19 103 GLU A C 1
ATOM 879 O O . GLU A 1 103 ? 0.742 -4.489 -19.403 1.00 94.19 103 GLU A O 1
ATOM 884 N N . LEU A 1 104 ? 1.008 -5.579 -17.458 1.00 95.50 104 LEU A N 1
ATOM 885 C CA . LEU A 1 104 ? 2.375 -5.099 -17.242 1.00 95.50 104 LEU A CA 1
ATOM 886 C C . LEU A 1 104 ? 3.303 -5.507 -18.397 1.00 95.50 104 LEU A C 1
ATOM 888 O O . LEU A 1 104 ? 4.063 -4.682 -18.896 1.00 95.50 104 LEU A O 1
ATOM 892 N N . ALA A 1 105 ? 3.229 -6.757 -18.860 1.00 94.56 105 ALA A N 1
ATOM 893 C CA . ALA A 1 105 ? 4.056 -7.210 -19.977 1.00 94.56 105 ALA A CA 1
ATOM 894 C C . ALA A 1 105 ? 3.772 -6.451 -21.287 1.00 94.56 105 ALA A C 1
ATOM 896 O O . ALA A 1 105 ? 4.690 -6.263 -22.083 1.00 94.56 105 ALA A O 1
ATOM 897 N N . GLU A 1 106 ? 2.533 -6.002 -21.507 1.00 92.31 106 GLU A N 1
ATOM 898 C CA . GLU A 1 106 ? 2.183 -5.135 -22.636 1.00 92.31 106 GLU A CA 1
ATOM 899 C C . GLU A 1 106 ? 2.804 -3.740 -22.485 1.00 92.31 106 GLU A C 1
ATOM 901 O O . GLU A 1 106 ? 3.421 -3.246 -23.429 1.00 92.31 106 GLU A O 1
ATOM 906 N N . LEU A 1 107 ? 2.718 -3.141 -21.288 1.00 90.56 107 LEU A N 1
ATOM 907 C CA . LEU A 1 107 ? 3.324 -1.834 -20.995 1.00 90.56 107 LEU A CA 1
ATOM 908 C C . LEU A 1 107 ? 4.849 -1.840 -21.167 1.00 90.56 107 LEU A C 1
ATOM 910 O O . LEU A 1 107 ? 5.431 -0.819 -21.519 1.00 90.56 107 LEU A O 1
ATOM 914 N N . MET A 1 108 ? 5.492 -2.985 -20.927 1.00 90.75 108 MET A N 1
ATOM 915 C CA . MET A 1 108 ? 6.943 -3.155 -21.034 1.00 90.75 108 MET A CA 1
ATOM 916 C C . MET A 1 108 ? 7.457 -3.293 -22.474 1.00 90.75 108 MET A C 1
ATOM 918 O O . MET A 1 108 ? 8.674 -3.328 -22.681 1.00 90.75 108 MET A O 1
ATOM 922 N N . LYS A 1 109 ? 6.586 -3.398 -23.487 1.00 88.25 109 LYS A N 1
ATOM 923 C CA . LYS A 1 109 ? 7.043 -3.513 -24.879 1.00 88.25 109 LYS A CA 1
ATOM 924 C C . LYS A 1 109 ? 7.722 -2.218 -25.339 1.00 88.25 109 LYS A C 1
ATOM 926 O O . LYS A 1 109 ? 7.181 -1.145 -25.076 1.00 88.25 109 LYS A O 1
ATOM 931 N N . PRO A 1 110 ? 8.882 -2.266 -26.024 1.00 85.69 110 PRO A N 1
ATOM 932 C CA . PRO A 1 110 ? 9.637 -1.062 -26.401 1.00 85.69 110 PRO A CA 1
ATOM 933 C C . PRO A 1 110 ? 8.860 -0.029 -27.230 1.00 85.69 110 PRO A C 1
ATOM 935 O O . PRO A 1 110 ? 9.186 1.152 -27.198 1.00 85.69 110 PRO A O 1
ATOM 938 N N . ASP A 1 111 ? 7.853 -0.464 -27.985 1.00 83.06 111 ASP A N 1
ATOM 939 C CA . ASP A 1 111 ? 6.984 0.374 -28.813 1.00 83.06 111 ASP A CA 1
ATOM 940 C C . ASP A 1 111 ? 5.727 0.877 -28.080 1.00 83.06 111 ASP A C 1
ATOM 942 O O . ASP A 1 111 ? 4.971 1.679 -28.636 1.00 83.06 111 ASP A O 1
ATOM 946 N N . HIS A 1 112 ? 5.503 0.450 -26.832 1.00 82.19 112 HIS A N 1
ATOM 947 C CA . HIS A 1 112 ? 4.389 0.924 -26.022 1.00 82.19 112 HIS A CA 1
ATOM 948 C C . HIS A 1 112 ? 4.661 2.361 -25.535 1.00 82.19 112 HIS A C 1
ATOM 950 O O . HIS A 1 112 ? 5.697 2.613 -24.919 1.00 82.19 112 HIS A O 1
ATOM 956 N N . PRO A 1 113 ? 3.744 3.325 -25.742 1.00 78.94 113 PRO A N 1
ATOM 957 C CA . PRO A 1 113 ? 4.017 4.735 -25.443 1.00 78.94 113 PRO A CA 1
ATOM 958 C C . PRO A 1 113 ? 4.212 5.029 -23.954 1.00 78.94 113 PRO A C 1
ATOM 960 O O . PRO A 1 113 ? 4.928 5.963 -23.615 1.00 78.94 113 PRO A O 1
ATOM 963 N N . GLU A 1 114 ? 3.605 4.235 -23.069 1.00 81.69 114 GLU A N 1
ATOM 964 C CA . GLU A 1 114 ? 3.798 4.376 -21.617 1.00 81.69 114 GLU A CA 1
ATOM 965 C C . GLU A 1 114 ? 5.131 3.776 -21.133 1.00 81.69 114 GLU A C 1
ATOM 967 O O . GLU A 1 114 ? 5.548 4.069 -20.017 1.00 81.69 114 GLU A O 1
ATOM 972 N N . ASN A 1 115 ? 5.828 2.965 -21.947 1.00 83.12 115 ASN A N 1
ATOM 973 C CA . ASN A 1 115 ? 7.093 2.336 -21.543 1.00 83.12 115 ASN A CA 1
ATOM 974 C C . ASN A 1 115 ? 8.157 3.386 -21.199 1.00 83.12 115 ASN A C 1
ATOM 976 O O . ASN A 1 115 ? 8.893 3.238 -20.231 1.00 83.12 115 ASN A O 1
ATOM 980 N N . GLU A 1 116 ? 8.193 4.499 -21.943 1.00 79.31 116 GLU A N 1
ATOM 981 C CA . GLU A 1 116 ? 9.205 5.539 -21.735 1.00 79.31 116 GLU A CA 1
ATOM 982 C C . GLU A 1 116 ? 9.156 6.155 -20.327 1.00 79.31 116 GLU A C 1
ATOM 984 O O . GLU A 1 116 ? 10.158 6.722 -19.905 1.00 79.31 116 GLU A O 1
ATOM 989 N N . ARG A 1 117 ? 8.030 6.054 -19.602 1.00 86.00 117 ARG A N 1
ATOM 990 C CA . ARG A 1 117 ? 7.865 6.521 -18.211 1.00 86.00 117 ARG A CA 1
ATOM 991 C C . ARG A 1 117 ? 7.252 5.447 -17.297 1.00 86.00 117 ARG A C 1
ATOM 993 O O . ARG A 1 117 ? 6.587 5.779 -16.314 1.00 86.00 117 ARG A O 1
ATOM 1000 N N . LEU A 1 118 ? 7.467 4.171 -17.621 1.00 90.56 118 LEU A N 1
ATOM 1001 C CA . LEU A 1 118 ? 7.083 3.045 -16.775 1.00 90.56 118 LEU A CA 1
ATOM 1002 C C . LEU A 1 118 ? 8.177 2.795 -15.733 1.00 90.56 118 LEU A C 1
ATOM 1004 O O . LEU A 1 118 ? 9.291 2.390 -16.059 1.00 90.56 118 LEU A O 1
ATOM 1008 N N . VAL A 1 119 ? 7.837 2.970 -14.461 1.00 92.94 119 VAL A N 1
ATOM 1009 C CA . VAL A 1 119 ? 8.707 2.641 -13.330 1.00 92.94 119 VAL A CA 1
ATOM 1010 C C . VAL A 1 119 ? 8.211 1.344 -12.707 1.00 92.94 119 VAL A C 1
ATOM 1012 O O . VAL A 1 119 ? 7.054 1.246 -12.305 1.00 92.94 119 VAL A O 1
ATOM 1015 N N . ILE A 1 120 ? 9.081 0.348 -12.564 1.00 95.31 120 ILE A N 1
ATOM 1016 C CA . ILE A 1 120 ? 8.736 -0.898 -11.870 1.00 95.31 120 ILE A CA 1
ATOM 1017 C C . ILE A 1 120 ? 9.546 -0.967 -10.580 1.00 95.31 120 ILE A C 1
ATOM 1019 O O . ILE A 1 120 ? 10.770 -0.948 -10.625 1.00 95.31 120 ILE A O 1
ATOM 1023 N N . PHE A 1 121 ? 8.887 -1.088 -9.432 1.00 95.69 121 PHE A N 1
ATOM 1024 C CA . PHE A 1 121 ? 9.535 -1.271 -8.137 1.00 95.69 121 PHE A CA 1
ATOM 1025 C C . PHE A 1 121 ? 9.369 -2.696 -7.619 1.00 95.69 121 PHE A C 1
ATOM 1027 O O . PHE A 1 121 ? 8.259 -3.196 -7.450 1.00 95.69 121 PHE A O 1
ATOM 1034 N N . ASN A 1 122 ? 10.488 -3.316 -7.266 1.00 94.50 122 ASN A N 1
ATOM 1035 C CA . ASN A 1 122 ? 10.534 -4.468 -6.384 1.00 94.50 122 ASN A CA 1
ATOM 1036 C C . ASN A 1 122 ? 10.598 -3.981 -4.929 1.00 94.50 122 ASN A C 1
ATOM 1038 O O . ASN A 1 122 ? 11.652 -3.552 -4.458 1.00 94.50 122 ASN A O 1
ATOM 1042 N N . GLY A 1 123 ? 9.481 -4.070 -4.216 1.00 93.19 123 GLY A N 1
ATOM 1043 C CA . GLY A 1 123 ? 9.356 -3.735 -2.801 1.00 93.19 123 GLY A CA 1
ATOM 1044 C C . GLY A 1 123 ? 9.377 -4.958 -1.895 1.00 93.19 123 GLY A C 1
ATOM 1045 O O . GLY A 1 123 ? 8.563 -5.035 -0.981 1.00 93.19 123 GLY A O 1
ATOM 1046 N N . THR A 1 124 ? 10.240 -5.945 -2.145 1.00 91.75 124 THR A N 1
ATOM 1047 C CA . THR A 1 124 ? 10.328 -7.161 -1.314 1.00 91.75 124 THR A CA 1
ATOM 1048 C C . THR A 1 124 ? 11.026 -6.898 0.023 1.00 91.75 124 THR A C 1
ATOM 1050 O O . THR A 1 124 ? 12.180 -6.475 0.060 1.00 91.75 124 THR A O 1
ATOM 1053 N N . LEU A 1 125 ? 10.348 -7.232 1.125 1.00 86.25 125 LEU A N 1
ATOM 1054 C CA . LEU A 1 125 ? 10.932 -7.372 2.460 1.00 86.25 125 LEU A CA 1
ATOM 1055 C C . LEU A 1 125 ? 11.072 -8.855 2.815 1.00 86.25 125 LEU A C 1
ATOM 1057 O O . LEU A 1 125 ? 10.087 -9.592 2.813 1.00 86.25 125 LEU A O 1
ATOM 1061 N N . ILE A 1 126 ? 12.280 -9.283 3.184 1.00 69.25 126 ILE A N 1
ATOM 1062 C CA . ILE A 1 126 ? 12.532 -10.622 3.734 1.00 69.25 126 ILE A CA 1
ATOM 1063 C C . ILE A 1 126 ? 12.639 -10.502 5.259 1.00 69.25 126 ILE A C 1
ATOM 1065 O O . ILE A 1 126 ? 13.363 -9.646 5.770 1.00 69.25 126 ILE A O 1
ATOM 1069 N N . ARG A 1 127 ? 11.893 -11.333 6.001 1.00 63.56 127 ARG A N 1
ATOM 1070 C CA . ARG A 1 127 ? 12.024 -11.433 7.464 1.00 63.56 127 ARG A CA 1
ATOM 1071 C C . ARG A 1 127 ? 13.160 -12.385 7.829 1.00 63.56 127 ARG A C 1
ATOM 1073 O O . ARG A 1 127 ? 13.171 -13.498 7.321 1.00 63.56 127 ARG A O 1
ATOM 1080 N N . ARG A 1 128 ? 13.970 -11.964 8.814 1.00 47.41 128 ARG A N 1
ATOM 1081 C CA . ARG A 1 128 ? 15.161 -12.641 9.368 1.00 47.41 128 ARG A CA 1
ATOM 1082 C C . ARG A 1 128 ? 16.271 -12.786 8.308 1.00 47.41 128 ARG A C 1
ATOM 1084 O O . ARG A 1 128 ? 16.060 -13.369 7.259 1.00 47.41 128 ARG A O 1
ATOM 1091 N N . ASP A 1 129 ? 17.418 -12.172 8.597 1.00 43.16 129 ASP A N 1
ATOM 1092 C CA . ASP A 1 129 ? 18.657 -12.172 7.801 1.00 43.16 129 ASP A CA 1
ATOM 1093 C C . ASP A 1 129 ? 18.569 -11.432 6.450 1.00 43.16 129 ASP A C 1
ATOM 1095 O O . ASP A 1 129 ? 18.404 -11.983 5.364 1.00 43.16 129 ASP A O 1
ATOM 1099 N N . TYR A 1 130 ? 18.654 -10.104 6.551 1.00 51.31 130 TYR A N 1
ATOM 1100 C CA . TYR A 1 130 ? 18.534 -9.142 5.459 1.00 51.31 130 TYR A CA 1
ATOM 1101 C C . TYR A 1 130 ? 19.708 -9.224 4.473 1.00 51.31 130 TYR A C 1
ATOM 1103 O O . TYR A 1 130 ? 20.783 -8.713 4.778 1.00 51.31 130 TYR A O 1
ATOM 1111 N N . VAL A 1 131 ? 19.462 -9.706 3.245 1.00 57.62 131 VAL A N 1
ATOM 1112 C CA . VAL A 1 131 ? 20.136 -9.134 2.063 1.00 57.62 131 VAL A CA 1
ATOM 1113 C C . VAL A 1 131 ? 19.201 -8.913 0.848 1.00 57.62 131 VAL A C 1
ATOM 1115 O O . VAL A 1 131 ? 19.423 -9.467 -0.228 1.00 57.62 131 VAL A O 1
ATOM 1118 N N . PRO A 1 132 ? 18.141 -8.079 0.948 1.00 67.94 132 PRO A N 1
ATOM 1119 C CA . PRO A 1 132 ? 17.225 -7.801 -0.163 1.00 67.94 132 PRO A CA 1
ATOM 1120 C C . PRO A 1 132 ? 17.876 -7.208 -1.408 1.00 67.94 132 PRO A C 1
ATOM 1122 O O . PRO A 1 132 ? 17.352 -7.424 -2.492 1.00 67.94 132 PRO A O 1
ATOM 1125 N N . LYS A 1 133 ? 19.020 -6.518 -1.299 1.00 74.25 133 LYS A N 1
ATOM 1126 C CA . LYS A 1 133 ? 19.756 -6.052 -2.485 1.00 74.25 133 LYS A CA 1
ATOM 1127 C C . LYS A 1 133 ? 20.335 -7.219 -3.288 1.00 74.25 133 LYS A C 1
ATOM 1129 O O . LYS A 1 133 ? 20.216 -7.241 -4.510 1.00 74.25 133 LYS A O 1
ATOM 1134 N N . GLU A 1 134 ? 20.919 -8.207 -2.613 1.00 77.69 134 GLU A N 1
ATOM 1135 C CA . GLU A 1 134 ? 21.391 -9.429 -3.272 1.00 77.69 134 GLU A CA 1
ATOM 1136 C C . GLU A 1 134 ? 20.220 -10.239 -3.812 1.00 77.69 134 GLU A C 1
ATOM 1138 O O . GLU A 1 134 ? 20.269 -10.713 -4.942 1.00 77.69 134 GLU A O 1
ATOM 1143 N N . ASP A 1 135 ? 19.139 -10.366 -3.040 1.00 80.56 135 ASP A N 1
ATOM 1144 C CA . ASP A 1 135 ? 17.952 -11.067 -3.508 1.00 80.56 135 ASP A CA 1
ATOM 1145 C C . ASP A 1 135 ? 17.337 -10.382 -4.742 1.00 80.56 135 ASP A C 1
ATOM 1147 O O . ASP A 1 135 ? 17.070 -11.039 -5.748 1.00 80.56 135 ASP A O 1
ATOM 1151 N N . HIS A 1 136 ? 17.206 -9.056 -4.735 1.00 81.25 136 HIS A N 1
ATOM 1152 C CA . HIS A 1 136 ? 16.794 -8.265 -5.895 1.00 81.25 136 HIS A CA 1
ATOM 1153 C C . HIS A 1 136 ? 17.703 -8.496 -7.117 1.00 81.25 136 HIS A C 1
ATOM 1155 O O . HIS A 1 136 ? 17.222 -8.582 -8.250 1.00 81.25 136 HIS A O 1
ATOM 1161 N N . ALA A 1 137 ? 19.010 -8.651 -6.896 1.00 84.31 137 ALA A N 1
ATOM 1162 C CA . ALA A 1 137 ? 19.968 -8.950 -7.952 1.00 84.31 137 ALA A CA 1
ATOM 1163 C C . ALA A 1 137 ? 19.866 -10.393 -8.487 1.00 84.31 137 ALA A C 1
ATOM 1165 O O . ALA A 1 137 ? 20.250 -10.629 -9.632 1.00 84.31 137 ALA A O 1
ATOM 1166 N N . LYS A 1 138 ? 19.345 -11.358 -7.712 1.00 88.06 138 LYS A N 1
ATOM 1167 C CA . LYS A 1 138 ? 19.231 -12.764 -8.146 1.00 88.06 138 LYS A CA 1
ATOM 1168 C C . LYS A 1 138 ? 18.257 -12.938 -9.299 1.00 88.06 138 LYS A C 1
ATOM 1170 O O . LYS A 1 138 ? 18.639 -13.503 -10.316 1.00 88.06 138 LYS A O 1
ATOM 1175 N N . GLU A 1 139 ? 17.014 -12.500 -9.114 1.00 91.50 139 GLU A N 1
ATOM 1176 C CA . GLU A 1 139 ? 15.926 -12.604 -10.094 1.00 91.50 139 GLU A CA 1
ATOM 1177 C C . GLU A 1 139 ? 14.905 -11.497 -9.847 1.00 91.50 139 GLU A C 1
ATOM 1179 O O . GLU A 1 139 ? 14.497 -11.272 -8.705 1.00 91.50 139 GLU A O 1
ATOM 1184 N N . ARG A 1 140 ? 14.486 -10.816 -10.912 1.00 93.31 140 ARG A N 1
ATOM 1185 C CA . ARG A 1 140 ? 13.510 -9.724 -10.859 1.00 93.31 140 ARG A CA 1
ATOM 1186 C C . ARG A 1 140 ? 12.786 -9.560 -12.192 1.00 93.31 140 ARG A C 1
ATOM 1188 O O . ARG A 1 140 ? 13.201 -10.122 -13.206 1.00 93.31 140 ARG A O 1
ATOM 1195 N N . ILE A 1 141 ? 11.736 -8.747 -12.191 1.00 94.69 141 ILE A N 1
ATOM 1196 C CA . ILE A 1 141 ? 11.140 -8.229 -13.427 1.00 94.69 141 ILE A CA 1
ATOM 1197 C C . ILE A 1 141 ? 12.168 -7.309 -14.119 1.00 94.69 141 ILE A C 1
ATOM 1199 O O . ILE A 1 141 ? 12.778 -6.484 -13.432 1.00 94.69 141 ILE A O 1
ATOM 1203 N N . PRO A 1 142 ? 12.392 -7.442 -15.441 1.00 92.12 142 PRO A N 1
ATOM 1204 C CA . PRO A 1 142 ? 13.352 -6.619 -16.175 1.00 92.12 142 PRO A CA 1
ATOM 1205 C C . PRO A 1 142 ? 13.155 -5.120 -15.961 1.00 92.12 142 PRO A C 1
ATOM 1207 O O . PRO A 1 142 ? 12.024 -4.637 -15.948 1.00 92.12 142 PRO A O 1
ATOM 1210 N N . GLY A 1 143 ? 14.261 -4.398 -15.771 1.00 88.38 143 GLY A N 1
ATOM 1211 C CA . GLY A 1 143 ? 14.245 -2.954 -15.524 1.00 88.38 143 GLY A CA 1
ATOM 1212 C C . GLY A 1 143 ? 13.677 -2.518 -14.168 1.00 88.38 143 GLY A C 1
ATOM 1213 O O . GLY A 1 143 ? 13.604 -1.317 -13.916 1.00 88.38 143 GLY A O 1
ATOM 1214 N N . SER A 1 144 ? 13.282 -3.443 -13.279 1.00 91.81 144 SER A N 1
ATOM 1215 C CA . SER A 1 144 ? 12.736 -3.047 -11.981 1.00 91.81 144 SER A CA 1
ATOM 1216 C C . SER A 1 144 ? 13.808 -2.476 -11.055 1.00 91.81 144 SER A C 1
ATOM 1218 O O . SER A 1 144 ? 14.858 -3.090 -10.876 1.00 91.81 144 SER A O 1
ATOM 1220 N N . LEU A 1 145 ? 13.487 -1.362 -10.409 1.00 91.31 145 LEU A N 1
ATOM 1221 C CA . LEU A 1 145 ? 14.237 -0.739 -9.330 1.00 91.31 145 LEU A CA 1
ATOM 1222 C C . LEU A 1 145 ? 13.936 -1.412 -7.990 1.00 91.31 145 LEU A C 1
ATOM 1224 O O . LEU A 1 145 ? 12.849 -1.951 -7.775 1.00 91.31 145 LEU A O 1
ATOM 1228 N N . TRP A 1 146 ? 14.872 -1.346 -7.051 1.00 90.31 146 TRP A N 1
ATOM 1229 C CA . TRP A 1 146 ? 14.627 -1.783 -5.681 1.00 90.31 146 TRP A CA 1
ATOM 1230 C C . TRP A 1 146 ? 14.022 -0.652 -4.841 1.00 90.31 146 TRP A C 1
ATOM 1232 O O . TRP A 1 146 ? 14.565 0.450 -4.785 1.00 90.31 146 TRP A O 1
ATOM 1242 N N . PHE A 1 147 ? 12.904 -0.933 -4.169 1.00 92.50 147 PHE A N 1
ATOM 1243 C CA . PHE A 1 147 ? 12.313 -0.041 -3.175 1.00 92.50 147 PHE A CA 1
ATOM 1244 C C . PHE A 1 147 ? 12.835 -0.431 -1.785 1.00 92.50 147 PHE A C 1
ATOM 1246 O O . PHE A 1 147 ? 12.283 -1.310 -1.117 1.00 92.50 147 PHE A O 1
ATOM 1253 N N . ASP A 1 148 ? 13.941 0.188 -1.365 1.00 90.31 148 ASP A N 1
ATOM 1254 C CA . ASP A 1 148 ? 14.571 -0.091 -0.072 1.00 90.31 148 ASP A CA 1
ATOM 1255 C C . ASP A 1 148 ? 13.813 0.588 1.076 1.00 90.31 148 ASP A C 1
ATOM 1257 O O . ASP A 1 148 ? 14.021 1.766 1.357 1.00 90.31 148 ASP A O 1
ATOM 1261 N N . PHE A 1 149 ? 12.972 -0.148 1.803 1.00 90.44 149 PHE A N 1
ATOM 1262 C CA . PHE A 1 149 ? 12.289 0.393 2.986 1.00 90.44 149 PHE A CA 1
ATOM 1263 C C . PHE A 1 149 ? 13.239 0.936 4.057 1.00 90.44 149 PHE A C 1
ATOM 1265 O O . PHE A 1 149 ? 12.835 1.809 4.819 1.00 90.44 149 PHE A O 1
ATOM 1272 N N . LYS A 1 150 ? 14.499 0.483 4.115 1.00 87.81 150 LYS A N 1
ATOM 1273 C CA . LYS A 1 150 ? 15.492 1.103 4.994 1.00 87.81 150 LYS A CA 1
ATOM 1274 C C . LYS A 1 150 ? 15.782 2.536 4.564 1.00 87.81 150 LYS A C 1
ATOM 1276 O O . LYS A 1 150 ? 16.003 3.357 5.434 1.00 87.81 150 LYS A O 1
ATOM 1281 N N . THR A 1 151 ? 15.776 2.852 3.273 1.00 89.19 151 THR A N 1
ATOM 1282 C CA . THR A 1 151 ? 15.965 4.218 2.757 1.00 89.19 151 THR A CA 1
ATOM 1283 C C . THR A 1 151 ? 14.658 5.003 2.703 1.00 89.19 151 THR A C 1
ATOM 1285 O O . THR A 1 151 ? 14.649 6.189 2.996 1.00 89.19 151 THR A O 1
ATOM 1288 N N . PHE A 1 152 ? 13.548 4.362 2.341 1.00 93.19 152 PHE A N 1
ATOM 1289 C CA . PHE A 1 152 ? 12.270 5.033 2.106 1.00 93.19 152 PHE A CA 1
ATOM 1290 C C . PHE A 1 152 ? 11.483 5.365 3.381 1.00 93.19 152 PHE A C 1
ATOM 1292 O O . PHE A 1 152 ? 10.516 6.117 3.298 1.00 93.19 152 PHE A O 1
ATOM 1299 N N . CYS A 1 153 ? 11.865 4.838 4.544 1.00 93.06 153 CYS A N 1
ATOM 1300 C CA . CYS A 1 153 ? 11.204 5.120 5.821 1.00 93.06 153 CYS A CA 1
ATOM 1301 C C . CYS A 1 153 ? 11.947 6.179 6.651 1.00 93.06 153 CYS A C 1
ATOM 1303 O O . CYS A 1 153 ? 13.083 6.556 6.361 1.00 93.06 153 CYS A O 1
ATOM 1305 N N . GLU A 1 154 ? 11.298 6.682 7.698 1.00 93.06 154 GLU A N 1
ATOM 1306 C CA . GLU A 1 154 ? 11.917 7.590 8.664 1.00 93.06 154 GLU A CA 1
ATOM 1307 C C . GLU A 1 154 ? 13.110 6.930 9.376 1.00 93.06 154 GLU A C 1
ATOM 1309 O O . GLU A 1 154 ? 13.020 5.801 9.855 1.00 93.06 154 GLU A O 1
ATOM 1314 N N . GLN A 1 155 ? 14.236 7.646 9.456 1.00 86.56 155 GLN A N 1
ATOM 1315 C CA . GLN A 1 155 ? 15.495 7.106 9.991 1.00 86.56 155 GLN A CA 1
ATOM 1316 C C . GLN A 1 155 ? 15.634 7.252 11.513 1.00 86.56 155 GLN A C 1
ATOM 1318 O O . GLN A 1 155 ? 16.303 6.445 12.152 1.00 86.56 155 GLN A O 1
ATOM 1323 N N . ASN A 1 156 ? 15.019 8.282 12.102 1.00 87.44 156 ASN A N 1
ATOM 1324 C CA . ASN A 1 156 ? 15.265 8.701 13.487 1.00 87.44 156 ASN A CA 1
ATOM 1325 C C . ASN A 1 156 ? 14.080 8.376 14.401 1.00 87.44 156 ASN A C 1
ATOM 1327 O O . ASN A 1 156 ? 13.601 9.224 15.149 1.00 87.44 156 ASN A O 1
ATOM 1331 N N . THR A 1 157 ? 13.596 7.139 14.330 1.00 89.50 157 THR A N 1
ATOM 1332 C CA . THR A 1 157 ? 12.455 6.674 15.120 1.00 89.50 157 THR A CA 1
ATOM 1333 C C . THR A 1 157 ? 12.731 5.305 15.730 1.00 89.50 157 THR A C 1
ATOM 1335 O O . THR A 1 157 ? 13.534 4.519 15.233 1.00 89.50 157 THR A O 1
ATOM 1338 N N . THR A 1 158 ? 12.056 5.021 16.844 1.00 88.31 158 THR A N 1
ATOM 1339 C CA . THR A 1 158 ? 12.076 3.688 17.473 1.00 88.31 158 THR A CA 1
ATOM 1340 C C . THR A 1 158 ? 10.995 2.760 16.919 1.00 88.31 158 THR A C 1
ATOM 1342 O O . THR A 1 158 ? 10.943 1.595 17.307 1.00 88.31 158 THR A O 1
ATOM 1345 N N . LEU A 1 159 ? 10.127 3.281 16.047 1.00 89.56 159 LEU A N 1
ATOM 1346 C CA . LEU A 1 159 ? 9.047 2.549 15.400 1.00 89.56 159 LEU A CA 1
ATOM 1347 C C . LEU A 1 159 ? 9.480 2.077 14.017 1.00 89.56 159 LEU A C 1
ATOM 1349 O O . LEU A 1 159 ? 10.228 2.749 13.308 1.00 89.56 159 LEU A O 1
ATOM 1353 N N . SER A 1 160 ? 8.997 0.909 13.618 1.00 86.81 160 SER A N 1
ATOM 1354 C CA . SER A 1 160 ? 9.380 0.328 12.335 1.00 86.81 160 SER A CA 1
ATOM 1355 C C . SER A 1 160 ? 8.601 0.964 11.177 1.00 86.81 160 SER A C 1
ATOM 1357 O O . SER A 1 160 ? 7.389 1.118 11.261 1.00 86.81 160 SER A O 1
ATOM 1359 N N . TYR A 1 161 ? 9.278 1.224 10.055 1.00 90.25 161 TYR A N 1
ATOM 1360 C CA . TYR A 1 161 ? 8.672 1.557 8.754 1.00 90.25 161 TYR A CA 1
ATOM 1361 C C . TYR A 1 161 ? 7.862 2.859 8.659 1.00 90.25 161 TYR A C 1
ATOM 1363 O O . TYR A 1 161 ? 7.151 3.044 7.669 1.00 90.25 161 TYR A O 1
ATOM 1371 N N . MET A 1 162 ? 7.993 3.771 9.623 1.00 95.31 162 MET A N 1
ATOM 1372 C CA . MET A 1 162 ? 7.270 5.047 9.636 1.00 95.31 162 MET A CA 1
ATOM 1373 C C . MET A 1 162 ? 7.473 5.858 8.349 1.00 95.31 162 MET A C 1
ATOM 1375 O O . MET A 1 162 ? 8.540 5.824 7.725 1.00 95.31 162 MET A O 1
ATOM 1379 N N . MET A 1 163 ? 6.437 6.595 7.952 1.00 96.06 163 MET A N 1
ATOM 1380 C CA . MET A 1 163 ? 6.463 7.499 6.807 1.00 96.06 163 MET A CA 1
ATOM 1381 C C . MET A 1 163 ? 7.563 8.556 6.951 1.00 96.06 163 MET A C 1
ATOM 1383 O O . MET A 1 163 ? 7.633 9.227 7.981 1.00 96.06 163 MET A O 1
ATOM 1387 N N . PRO A 1 164 ? 8.371 8.794 5.907 1.00 96.69 164 PRO A N 1
ATOM 1388 C CA . PRO A 1 164 ? 9.380 9.843 5.936 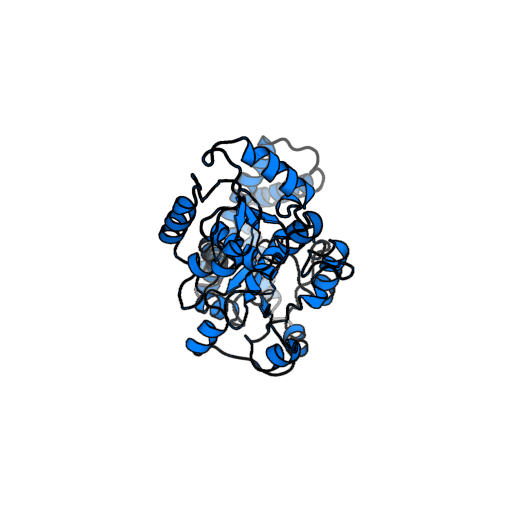1.00 96.69 164 PRO A CA 1
ATOM 1389 C C . PRO A 1 164 ? 8.755 11.252 5.897 1.00 96.69 164 PRO A C 1
ATOM 1391 O O . PRO A 1 164 ? 7.537 11.455 5.760 1.00 96.69 164 PRO A O 1
ATOM 1394 N N . THR A 1 165 ? 9.612 12.268 6.001 1.00 96.94 165 THR A N 1
ATOM 1395 C CA . THR A 1 165 ? 9.239 13.652 5.686 1.00 96.94 165 THR A CA 1
ATOM 1396 C C . THR A 1 165 ? 9.066 13.844 4.177 1.00 96.94 165 THR A C 1
ATOM 1398 O O . THR A 1 165 ? 9.598 13.075 3.371 1.00 96.94 165 THR A O 1
ATOM 1401 N N . ASP A 1 166 ? 8.332 14.891 3.794 1.00 97.25 166 ASP A N 1
ATOM 1402 C CA . ASP A 1 166 ? 8.108 15.249 2.389 1.00 97.25 166 ASP A CA 1
ATOM 1403 C C . ASP A 1 166 ? 9.426 15.526 1.659 1.00 97.25 166 ASP A C 1
ATOM 1405 O O . ASP A 1 166 ? 9.639 15.069 0.536 1.00 97.25 166 ASP A O 1
ATOM 1409 N N . GLU A 1 167 ? 10.332 16.252 2.316 1.00 96.38 167 GLU A N 1
ATOM 1410 C CA . GLU A 1 167 ? 11.626 16.655 1.771 1.00 96.38 167 GLU A CA 1
ATOM 1411 C C . GLU A 1 167 ? 12.531 15.440 1.551 1.00 96.38 167 GLU A C 1
ATOM 1413 O O . GLU A 1 167 ? 13.181 15.331 0.509 1.00 96.38 167 GLU A O 1
ATOM 1418 N N . TYR A 1 168 ? 12.543 14.503 2.504 1.00 96.25 168 TYR A N 1
ATOM 1419 C CA . TYR A 1 168 ? 13.370 13.304 2.413 1.00 96.25 168 TYR A CA 1
ATOM 1420 C C . TYR A 1 168 ? 12.875 12.365 1.308 1.00 96.25 168 TYR A C 1
ATOM 1422 O O . TYR A 1 168 ? 13.661 11.964 0.449 1.00 96.25 168 TYR A O 1
ATOM 1430 N N . PHE A 1 169 ? 11.565 12.094 1.258 1.00 96.69 169 PHE A N 1
ATOM 1431 C CA . PHE A 1 169 ? 10.970 11.282 0.194 1.00 96.69 169 PHE A CA 1
ATOM 1432 C C . PHE A 1 169 ? 11.193 11.904 -1.190 1.00 96.69 169 PHE A C 1
ATOM 1434 O O . PHE A 1 169 ? 11.625 11.220 -2.117 1.00 96.69 169 PHE A O 1
ATOM 1441 N N . SER A 1 170 ? 10.978 13.218 -1.317 1.00 95.81 170 SER A N 1
ATOM 1442 C CA . SER A 1 170 ? 11.226 13.956 -2.562 1.00 95.81 170 SER A CA 1
ATOM 1443 C C . SER A 1 170 ? 12.682 13.847 -3.021 1.00 95.81 170 SER A C 1
ATOM 1445 O O . SER A 1 170 ? 12.944 13.664 -4.210 1.00 95.81 170 SER A O 1
ATOM 1447 N N . GLY A 1 171 ? 13.636 13.918 -2.087 1.00 94.00 171 GLY A N 1
ATOM 1448 C CA . GLY A 1 171 ? 15.061 13.750 -2.369 1.00 94.00 171 GLY A CA 1
ATOM 1449 C C . GLY A 1 171 ? 15.413 12.359 -2.903 1.00 94.00 171 GLY A C 1
ATOM 1450 O O . GLY A 1 171 ? 16.158 12.261 -3.879 1.00 94.00 171 GLY A O 1
ATOM 1451 N N . ILE A 1 172 ? 14.843 11.302 -2.314 1.00 93.44 172 ILE A N 1
ATOM 1452 C CA . ILE A 1 172 ? 15.041 9.913 -2.766 1.00 93.44 172 ILE A CA 1
ATOM 1453 C C . ILE A 1 172 ? 14.466 9.722 -4.171 1.00 93.44 172 ILE A C 1
ATOM 1455 O O . ILE A 1 172 ? 15.165 9.280 -5.076 1.00 93.44 172 ILE A O 1
ATOM 1459 N N . MET A 1 173 ? 13.212 10.117 -4.394 1.00 93.44 173 MET A N 1
ATOM 1460 C CA . MET A 1 173 ? 12.568 9.952 -5.702 1.00 93.44 173 MET A CA 1
ATOM 1461 C C . MET A 1 173 ? 13.305 10.731 -6.801 1.00 93.44 173 MET A C 1
ATOM 1463 O O . MET A 1 173 ? 13.489 10.229 -7.910 1.00 93.44 173 MET A O 1
ATOM 1467 N N . LYS A 1 174 ? 13.807 11.931 -6.477 1.00 91.19 174 LYS A N 1
ATOM 1468 C CA . LYS A 1 174 ? 14.626 12.739 -7.388 1.00 91.19 174 LYS A CA 1
ATOM 1469 C C . LYS A 1 174 ? 15.962 12.080 -7.728 1.00 91.19 174 LYS A C 1
ATOM 1471 O O . LYS A 1 174 ? 16.372 12.144 -8.883 1.00 91.19 174 LYS A O 1
ATOM 1476 N N . SER A 1 175 ? 16.646 11.455 -6.765 1.00 88.38 175 SER A N 1
ATOM 1477 C CA . SER A 1 175 ? 17.930 10.784 -7.031 1.00 88.38 175 SER A CA 1
ATOM 1478 C C . SER A 1 175 ? 17.780 9.564 -7.948 1.00 88.38 175 SER A C 1
ATOM 1480 O O . SER A 1 175 ? 18.731 9.198 -8.639 1.00 88.38 175 SER A O 1
ATOM 1482 N N . MET A 1 176 ? 16.576 8.988 -8.001 1.00 87.94 176 MET A N 1
ATOM 1483 C CA . MET A 1 176 ? 16.215 7.859 -8.860 1.00 87.94 176 MET A CA 1
ATOM 1484 C C . MET A 1 176 ? 15.574 8.274 -10.204 1.00 87.94 176 MET A C 1
ATOM 1486 O O . MET A 1 176 ? 15.278 7.402 -11.014 1.00 87.94 176 MET A O 1
ATOM 1490 N N . ASP A 1 177 ? 15.368 9.574 -10.465 1.00 87.50 177 ASP A N 1
ATOM 1491 C CA . ASP A 1 177 ? 14.566 10.114 -11.591 1.00 87.50 177 ASP A CA 1
ATOM 1492 C C . ASP A 1 177 ? 13.123 9.567 -11.666 1.00 87.50 177 ASP A C 1
ATOM 1494 O O . ASP A 1 177 ? 12.544 9.404 -12.744 1.00 87.50 177 ASP A O 1
ATOM 1498 N N . VAL A 1 178 ? 12.508 9.316 -10.508 1.00 91.06 178 VAL A N 1
ATOM 1499 C CA . VAL A 1 178 ? 11.109 8.878 -10.433 1.00 91.06 178 VAL A CA 1
ATOM 1500 C C . VAL A 1 178 ? 10.204 10.069 -10.134 1.00 91.06 178 VAL A C 1
ATOM 1502 O O . VAL A 1 178 ? 10.313 10.739 -9.100 1.00 91.06 178 VAL A O 1
ATOM 1505 N N . ARG A 1 179 ? 9.295 10.343 -11.062 1.00 90.19 179 ARG A N 1
ATOM 1506 C CA . ARG A 1 179 ? 8.406 11.505 -11.087 1.00 90.19 179 ARG A CA 1
ATOM 1507 C C . ARG A 1 179 ? 7.025 11.125 -10.594 1.00 90.19 179 ARG A C 1
ATOM 1509 O O . ARG A 1 179 ? 6.532 10.026 -10.820 1.00 90.19 179 ARG A O 1
ATOM 1516 N N . LYS A 1 180 ? 6.336 12.100 -10.008 1.00 90.62 180 LYS A N 1
ATOM 1517 C CA . LYS A 1 180 ? 4.949 11.941 -9.559 1.00 90.62 180 LYS A CA 1
ATOM 1518 C C . LYS A 1 180 ? 3.980 11.626 -10.709 1.00 90.62 180 LYS A C 1
ATOM 1520 O O . LYS A 1 180 ? 2.884 11.125 -10.467 1.00 90.62 180 LYS A O 1
ATOM 1525 N N . SER A 1 181 ? 4.371 11.986 -11.931 1.00 88.62 181 SER A N 1
ATOM 1526 C CA . SER A 1 181 ? 3.632 11.779 -13.176 1.00 88.62 181 SER A CA 1
ATOM 1527 C C . SER A 1 181 ? 3.976 10.472 -13.900 1.00 88.62 181 SER A C 1
ATOM 1529 O O . SER A 1 181 ? 3.396 10.225 -14.955 1.00 88.62 181 SER A O 1
ATOM 1531 N N . ASP A 1 182 ? 4.888 9.658 -13.362 1.00 89.88 182 ASP A N 1
ATOM 1532 C CA . ASP A 1 182 ? 5.212 8.351 -13.933 1.00 89.88 182 ASP A CA 1
ATOM 1533 C C . ASP A 1 182 ? 4.110 7.328 -13.663 1.00 89.88 182 ASP A C 1
ATOM 1535 O O . ASP A 1 182 ? 3.405 7.404 -12.652 1.00 89.88 182 ASP A O 1
ATOM 1539 N N . LEU A 1 183 ? 4.020 6.334 -14.549 1.00 92.38 183 LEU A N 1
ATOM 1540 C CA . LEU A 1 183 ? 3.235 5.134 -14.301 1.00 92.38 183 LEU A CA 1
ATOM 1541 C C . LEU A 1 183 ? 4.105 4.171 -13.498 1.00 92.38 183 LEU A C 1
ATOM 1543 O O . LEU A 1 183 ? 5.136 3.705 -13.980 1.00 92.38 183 LEU A O 1
ATOM 1547 N N . ILE A 1 184 ? 3.696 3.870 -12.269 1.00 95.56 184 ILE A N 1
ATOM 1548 C CA . ILE A 1 184 ? 4.480 3.064 -11.338 1.00 95.56 184 ILE A CA 1
ATOM 1549 C C . ILE A 1 184 ? 3.796 1.721 -11.084 1.00 95.56 184 ILE A C 1
ATOM 1551 O O . ILE A 1 184 ? 2.631 1.660 -10.705 1.00 95.56 184 ILE A O 1
ATOM 1555 N N . VAL A 1 185 ? 4.528 0.620 -11.218 1.00 97.38 185 VAL A N 1
ATOM 1556 C CA . VAL A 1 185 ? 4.055 -0.712 -10.827 1.00 97.38 185 VAL A CA 1
ATOM 1557 C C . VAL A 1 185 ? 4.935 -1.260 -9.718 1.00 97.38 185 VAL A C 1
ATOM 1559 O O . VAL A 1 185 ? 6.150 -1.332 -9.856 1.00 97.38 185 VAL A O 1
ATOM 1562 N N . VAL A 1 186 ? 4.326 -1.660 -8.608 1.00 97.94 186 VAL A N 1
ATOM 1563 C CA . VAL A 1 186 ? 5.024 -2.191 -7.437 1.00 97.94 186 VAL A CA 1
ATOM 1564 C C . VAL A 1 186 ? 4.696 -3.670 -7.274 1.00 97.94 186 VAL A C 1
ATOM 1566 O O . VAL A 1 186 ? 3.539 -4.078 -7.362 1.00 97.94 186 VAL A O 1
ATOM 1569 N N . TYR A 1 187 ? 5.707 -4.487 -7.001 1.00 97.25 187 TYR A N 1
ATOM 1570 C CA . TYR A 1 187 ? 5.541 -5.905 -6.699 1.00 97.25 187 TYR A CA 1
ATOM 1571 C C . TYR A 1 187 ? 6.465 -6.334 -5.562 1.00 97.25 187 TYR A C 1
ATOM 1573 O O . TYR A 1 187 ? 7.463 -5.678 -5.268 1.00 97.25 187 TYR A O 1
ATOM 1581 N N . ASP A 1 188 ? 6.139 -7.447 -4.913 1.00 93.56 188 ASP A N 1
ATOM 1582 C CA . ASP A 1 188 ? 7.096 -8.199 -4.107 1.00 93.56 188 ASP A CA 1
ATOM 1583 C C . ASP A 1 188 ? 7.205 -9.615 -4.652 1.00 93.56 188 ASP A C 1
ATOM 1585 O O . ASP A 1 188 ? 6.456 -10.014 -5.547 1.00 93.56 188 ASP A O 1
ATOM 1589 N N . LYS A 1 189 ? 8.200 -10.359 -4.179 1.00 92.25 189 LYS A N 1
ATOM 1590 C CA . LYS A 1 189 ? 8.503 -11.655 -4.766 1.00 92.25 189 LYS A CA 1
ATOM 1591 C C . LYS A 1 189 ? 7.572 -12.782 -4.358 1.00 92.25 189 LYS A C 1
ATOM 1593 O O . LYS A 1 189 ? 7.450 -13.750 -5.103 1.00 92.25 189 LYS A O 1
ATOM 1598 N N . TYR A 1 190 ? 6.989 -12.697 -3.168 1.00 86.69 190 TYR A N 1
ATOM 1599 C CA . TYR A 1 190 ? 6.578 -13.906 -2.464 1.00 86.69 190 TYR A CA 1
ATOM 1600 C C . TYR A 1 190 ? 5.104 -13.936 -2.097 1.00 86.69 190 TYR A C 1
ATOM 1602 O O . TYR A 1 190 ? 4.472 -14.963 -2.312 1.00 86.69 190 TYR A O 1
ATOM 1610 N N . ARG A 1 191 ? 4.580 -12.893 -1.442 1.00 86.69 191 ARG A N 1
ATOM 1611 C CA . ARG A 1 191 ? 3.336 -13.023 -0.657 1.00 86.69 191 ARG A CA 1
ATOM 1612 C C . ARG A 1 191 ? 2.442 -11.780 -0.640 1.00 86.69 191 ARG A C 1
ATOM 1614 O O . ARG A 1 191 ? 1.502 -11.763 0.148 1.00 86.69 191 ARG A O 1
ATOM 1621 N N . MET A 1 192 ? 2.727 -10.750 -1.442 1.00 91.25 192 MET A N 1
ATOM 1622 C CA . MET A 1 192 ? 1.975 -9.484 -1.426 1.00 91.25 192 MET A CA 1
ATOM 1623 C C . MET A 1 192 ? 1.950 -8.859 -0.016 1.00 91.25 192 MET A C 1
ATOM 1625 O O . MET A 1 192 ? 0.932 -8.378 0.469 1.00 91.25 192 MET A O 1
ATOM 1629 N N . ILE A 1 193 ? 3.080 -8.916 0.690 1.00 89.62 193 ILE A N 1
ATOM 1630 C CA . ILE A 1 193 ? 3.196 -8.413 2.064 1.00 89.62 193 ILE A CA 1
ATOM 1631 C C . ILE A 1 193 ? 3.696 -6.973 2.068 1.00 89.62 193 ILE A C 1
ATOM 1633 O O . ILE A 1 193 ? 3.140 -6.130 2.766 1.00 89.62 193 ILE A O 1
ATOM 1637 N N . SER A 1 194 ? 4.760 -6.685 1.323 1.00 92.69 194 SER A N 1
ATOM 1638 C CA . SER A 1 194 ? 5.493 -5.422 1.443 1.00 92.69 194 SER A CA 1
ATOM 1639 C C . SER A 1 194 ? 5.277 -4.490 0.260 1.00 92.69 194 SER A C 1
ATOM 1641 O O . SER A 1 194 ? 5.314 -3.275 0.440 1.00 92.69 194 SER A O 1
ATOM 1643 N N . ALA A 1 195 ? 4.957 -5.013 -0.924 1.00 95.56 195 ALA A N 1
ATOM 1644 C CA . ALA A 1 195 ? 4.600 -4.168 -2.061 1.00 95.56 195 ALA A CA 1
ATOM 1645 C C . ALA A 1 195 ? 3.409 -3.233 -1.781 1.00 95.56 195 ALA A C 1
ATOM 1647 O O . ALA A 1 195 ? 3.513 -2.051 -2.123 1.00 95.56 195 ALA A O 1
ATOM 1648 N N . PRO A 1 196 ? 2.336 -3.670 -1.085 1.00 96.75 196 PRO A N 1
ATOM 1649 C CA . PRO A 1 196 ? 1.231 -2.780 -0.728 1.00 96.75 196 PRO A CA 1
ATOM 1650 C C . PRO A 1 196 ? 1.658 -1.598 0.140 1.00 96.75 196 PRO A C 1
ATOM 1652 O O . PRO A 1 196 ? 1.117 -0.507 -0.019 1.00 96.75 196 PRO A O 1
ATOM 1655 N N . ARG A 1 197 ? 2.682 -1.760 0.991 1.00 96.88 197 ARG A N 1
ATOM 1656 C CA . ARG A 1 197 ? 3.246 -0.644 1.758 1.00 96.88 197 ARG A CA 1
ATOM 1657 C C . ARG A 1 197 ? 3.880 0.400 0.841 1.00 96.88 197 ARG A C 1
ATOM 1659 O O . ARG A 1 197 ? 3.566 1.576 0.975 1.00 96.88 197 ARG A O 1
ATOM 1666 N N . ALA A 1 198 ? 4.723 -0.006 -0.107 1.00 97.25 198 ALA A N 1
ATOM 1667 C CA . ALA A 1 198 ? 5.333 0.922 -1.062 1.00 97.25 198 ALA A CA 1
ATOM 1668 C C . ALA A 1 198 ? 4.279 1.600 -1.960 1.00 97.25 198 ALA A C 1
ATOM 1670 O O . ALA A 1 198 ? 4.324 2.816 -2.144 1.00 97.25 198 ALA A O 1
ATOM 1671 N N . PHE A 1 199 ? 3.279 0.849 -2.435 1.00 97.88 199 PHE A N 1
ATOM 1672 C CA . PHE A 1 199 ? 2.111 1.395 -3.138 1.00 97.8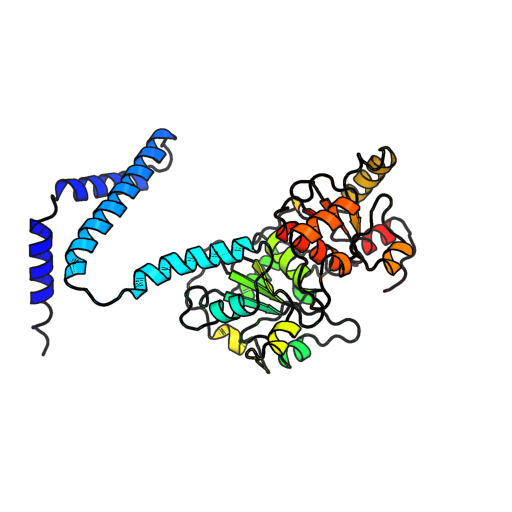8 199 PHE A CA 1
ATOM 1673 C C . PHE A 1 199 ? 1.391 2.466 -2.305 1.00 97.88 199 PHE A C 1
ATOM 1675 O O . PHE A 1 199 ? 1.149 3.571 -2.793 1.0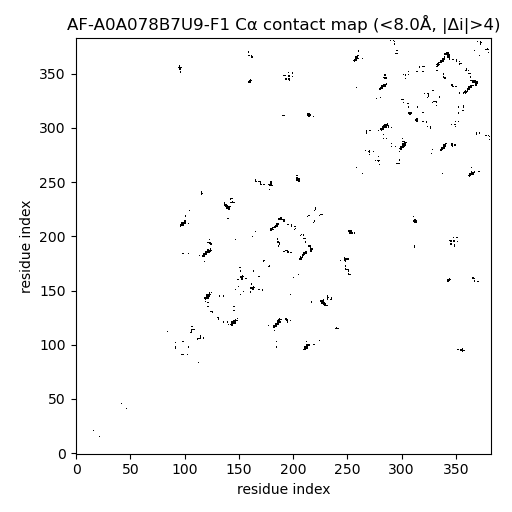0 97.88 199 PHE A O 1
ATOM 1682 N N . TRP A 1 200 ? 1.096 2.176 -1.034 1.00 97.94 200 TRP A N 1
ATOM 1683 C CA . TRP A 1 200 ? 0.419 3.112 -0.137 1.00 97.94 200 TRP A CA 1
ATOM 1684 C C . TRP A 1 200 ? 1.256 4.369 0.115 1.00 97.94 200 TRP A C 1
ATOM 1686 O O . TRP A 1 200 ? 0.713 5.473 0.083 1.00 97.94 200 TRP A O 1
ATOM 1696 N N . MET A 1 201 ? 2.574 4.231 0.296 1.00 98.19 201 MET A N 1
ATOM 1697 C CA . MET A 1 201 ? 3.486 5.370 0.441 1.00 98.19 201 MET A CA 1
ATOM 1698 C C . MET A 1 201 ? 3.436 6.264 -0.804 1.00 98.19 201 MET A C 1
ATOM 1700 O O . MET A 1 201 ? 3.182 7.461 -0.689 1.00 98.19 201 MET A O 1
ATOM 1704 N N . LEU A 1 202 ? 3.595 5.684 -1.999 1.00 97.88 202 LEU A N 1
ATOM 1705 C CA . LEU A 1 202 ? 3.557 6.410 -3.273 1.00 97.88 202 LEU A CA 1
ATOM 1706 C C . LEU A 1 202 ? 2.214 7.130 -3.482 1.00 97.88 202 LEU A C 1
ATOM 1708 O O . LEU A 1 202 ? 2.203 8.324 -3.792 1.00 97.88 202 LEU A O 1
ATOM 1712 N N . LYS A 1 203 ? 1.083 6.447 -3.243 1.00 96.00 203 LYS A N 1
ATOM 1713 C CA . LYS A 1 203 ? -0.258 7.059 -3.292 1.00 96.00 203 LYS A CA 1
ATOM 1714 C C . LYS A 1 203 ? -0.397 8.200 -2.291 1.00 96.00 203 LYS A C 1
ATOM 1716 O O . LYS A 1 203 ? -0.899 9.261 -2.650 1.00 96.00 203 LYS A O 1
ATOM 1721 N N . THR A 1 204 ? 0.067 8.004 -1.059 1.00 97.62 204 THR A N 1
ATOM 1722 C CA . THR A 1 204 ? -0.018 9.009 0.008 1.00 97.62 204 THR A CA 1
ATOM 1723 C C . THR A 1 204 ? 0.809 10.248 -0.328 1.00 97.62 204 THR A C 1
ATOM 1725 O O . THR A 1 204 ? 0.357 11.358 -0.080 1.00 97.62 204 THR A O 1
ATOM 1728 N N . PHE A 1 205 ? 1.961 10.094 -0.985 1.00 97.62 205 PHE A N 1
ATOM 1729 C CA . PHE A 1 205 ? 2.757 11.203 -1.530 1.00 97.62 205 PHE A CA 1
ATOM 1730 C C . PHE A 1 205 ? 2.204 11.793 -2.848 1.00 97.62 205 PHE A C 1
ATOM 1732 O O . PHE A 1 205 ? 2.776 12.723 -3.433 1.00 97.62 205 PHE A O 1
ATOM 1739 N N . GLY A 1 206 ? 1.052 11.295 -3.301 1.00 93.62 206 GLY A N 1
ATOM 1740 C CA . GLY A 1 206 ? 0.249 11.855 -4.379 1.00 93.62 206 GLY A CA 1
ATOM 1741 C C . GLY A 1 206 ? 0.554 11.313 -5.774 1.00 93.62 206 GLY A C 1
ATOM 1742 O O . GLY A 1 206 ? 0.124 11.942 -6.745 1.00 93.62 206 GLY A O 1
ATOM 1743 N N . VAL A 1 207 ? 1.286 10.202 -5.906 1.00 93.31 207 VAL A N 1
ATOM 1744 C CA . VAL A 1 207 ? 1.391 9.495 -7.193 1.00 93.31 207 VAL A CA 1
ATOM 1745 C C . VAL A 1 207 ? -0.002 9.008 -7.584 1.00 93.31 207 VAL A C 1
ATOM 1747 O O . VAL A 1 207 ? -0.685 8.350 -6.798 1.00 93.31 207 VAL A O 1
ATOM 1750 N N . LYS A 1 208 ? -0.449 9.370 -8.788 1.00 89.06 208 LYS A N 1
ATOM 1751 C CA . LYS A 1 208 ? -1.800 9.034 -9.259 1.00 89.06 208 LYS A CA 1
ATOM 1752 C C . LYS A 1 208 ? -1.848 7.630 -9.844 1.00 89.06 208 LYS A C 1
ATOM 1754 O O . LYS A 1 208 ? -2.666 6.821 -9.402 1.00 89.06 208 LYS A O 1
ATOM 1759 N N . ASP A 1 209 ? -0.931 7.371 -10.769 1.00 91.62 209 ASP A N 1
ATOM 1760 C CA . ASP A 1 209 ? -0.866 6.170 -11.595 1.00 91.62 209 ASP A CA 1
ATOM 1761 C C . ASP A 1 209 ? 0.132 5.178 -10.992 1.00 91.62 209 ASP A C 1
ATOM 1763 O O . ASP A 1 209 ? 1.204 4.932 -11.533 1.00 91.62 209 ASP A O 1
ATOM 1767 N N . VAL A 1 210 ? -0.204 4.639 -9.819 1.00 94.44 210 VAL A N 1
ATOM 1768 C CA . VAL A 1 210 ? 0.562 3.561 -9.185 1.00 94.44 210 VAL A CA 1
ATOM 1769 C C . VAL A 1 210 ? -0.324 2.341 -8.970 1.00 94.44 210 VAL A C 1
ATOM 1771 O O . VAL A 1 210 ? -1.468 2.486 -8.543 1.00 94.44 210 VAL A O 1
ATOM 1774 N N . PHE A 1 211 ? 0.213 1.156 -9.263 1.00 96.12 211 PHE A N 1
ATOM 1775 C CA . PHE A 1 211 ? -0.501 -0.121 -9.255 1.00 96.12 211 PHE A CA 1
ATOM 1776 C C . PHE A 1 211 ? 0.309 -1.219 -8.562 1.00 96.12 211 PHE A C 1
ATOM 1778 O O . PHE A 1 211 ? 1.540 -1.196 -8.555 1.00 96.12 211 PHE A O 1
ATOM 1785 N N . LEU A 1 212 ? -0.385 -2.211 -8.007 1.00 96.88 212 LEU A N 1
ATOM 1786 C CA . LEU A 1 212 ? 0.201 -3.449 -7.494 1.00 96.88 212 LEU A CA 1
ATOM 1787 C C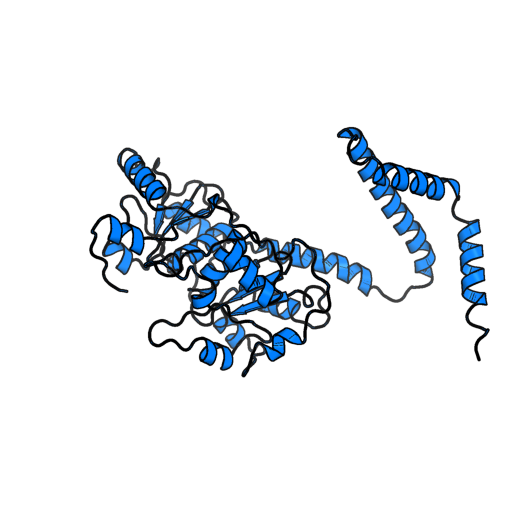 . LEU A 1 212 ? 0.147 -4.554 -8.549 1.00 96.88 212 LEU A C 1
ATOM 1789 O O . LEU A 1 212 ? -0.916 -4.810 -9.110 1.00 96.88 212 LEU A O 1
ATOM 1793 N N . LEU A 1 213 ? 1.256 -5.256 -8.780 1.00 97.44 213 LEU A N 1
ATOM 1794 C CA . LEU A 1 213 ? 1.256 -6.424 -9.663 1.00 97.44 213 LEU A CA 1
ATOM 1795 C C . LEU A 1 213 ? 0.488 -7.587 -9.021 1.00 97.44 213 LEU A C 1
ATOM 1797 O O . LEU A 1 213 ? 0.987 -8.230 -8.092 1.00 97.44 213 LEU A O 1
ATOM 1801 N N . ASN A 1 214 ? -0.711 -7.873 -9.526 1.00 94.69 214 ASN A N 1
ATOM 1802 C CA . ASN A 1 214 ? -1.583 -8.900 -8.967 1.00 94.69 214 ASN A CA 1
ATOM 1803 C C . ASN A 1 214 ? -0.924 -10.286 -9.069 1.00 94.69 214 ASN A C 1
ATOM 1805 O O . ASN A 1 214 ? -0.411 -10.661 -10.124 1.00 94.69 214 ASN A O 1
ATOM 1809 N N . GLY A 1 215 ? -0.904 -11.045 -7.972 1.00 94.19 215 GLY A N 1
ATOM 1810 C CA . GLY A 1 215 ? -0.253 -12.357 -7.923 1.00 94.19 215 GLY A CA 1
ATOM 1811 C C . GLY A 1 215 ? 1.275 -12.336 -7.796 1.00 94.19 215 GLY A C 1
ATOM 1812 O O . GLY A 1 215 ? 1.897 -13.402 -7.826 1.00 94.19 215 GLY A O 1
ATOM 1813 N N . THR A 1 216 ? 1.888 -11.164 -7.575 1.00 95.19 216 THR A N 1
ATOM 1814 C CA . THR A 1 216 ? 3.319 -10.993 -7.236 1.00 95.19 216 THR A CA 1
ATOM 1815 C C . THR A 1 216 ? 4.289 -11.428 -8.350 1.00 95.19 216 THR A C 1
ATOM 1817 O O . THR A 1 216 ? 3.889 -11.812 -9.452 1.00 95.19 216 THR A O 1
ATOM 1820 N N . PHE A 1 217 ? 5.598 -11.408 -8.069 1.00 96.12 217 PHE A N 1
ATOM 1821 C CA . PHE A 1 217 ? 6.599 -12.019 -8.956 1.00 96.12 217 PHE A CA 1
ATOM 1822 C C . PHE A 1 217 ? 6.363 -13.520 -9.165 1.00 96.12 217 PHE A C 1
ATOM 1824 O O . PHE A 1 217 ? 6.683 -14.052 -10.225 1.00 96.12 217 PHE A O 1
ATOM 1831 N N . ALA A 1 218 ? 5.782 -14.213 -8.181 1.00 94.62 218 ALA A N 1
ATOM 1832 C CA . ALA A 1 218 ? 5.545 -15.646 -8.279 1.00 94.62 218 ALA A CA 1
ATOM 1833 C C . ALA A 1 218 ? 4.614 -15.984 -9.457 1.00 94.62 218 ALA A C 1
ATOM 1835 O O . ALA A 1 218 ? 4.900 -16.912 -10.213 1.00 94.62 218 ALA A O 1
ATOM 1836 N N . LYS A 1 219 ? 3.533 -15.215 -9.666 1.00 96.19 219 LYS A N 1
ATOM 1837 C CA . LYS A 1 219 ? 2.663 -15.370 -10.843 1.00 96.19 219 LYS A CA 1
ATOM 1838 C C . LYS A 1 219 ? 3.400 -15.022 -12.137 1.00 96.19 219 LYS A C 1
ATOM 1840 O O . LYS A 1 219 ? 3.307 -15.776 -13.101 1.00 96.19 219 LYS A O 1
ATOM 1845 N N . TRP A 1 220 ? 4.188 -13.943 -12.140 1.00 97.38 220 TRP A N 1
ATOM 1846 C CA . TRP A 1 220 ? 5.027 -13.559 -13.284 1.00 97.38 220 TRP A CA 1
ATOM 1847 C C . TRP A 1 220 ? 5.947 -14.707 -13.740 1.00 97.38 220 TRP A C 1
ATOM 1849 O O . TRP A 1 220 ? 6.002 -15.020 -14.929 1.00 97.38 220 TRP A O 1
ATOM 1859 N N . GLN A 1 221 ? 6.604 -15.389 -12.795 1.00 96.12 221 GLN A N 1
ATOM 1860 C CA . GLN A 1 221 ? 7.446 -16.556 -13.075 1.00 96.12 221 GLN A CA 1
ATOM 1861 C C . GLN A 1 221 ? 6.638 -17.772 -13.545 1.00 96.12 221 GLN A C 1
ATOM 1863 O O . GLN A 1 221 ? 7.025 -18.409 -14.524 1.00 96.12 221 GLN A O 1
ATOM 1868 N N . ARG A 1 222 ? 5.510 -18.092 -12.888 1.00 96.06 222 ARG A N 1
ATOM 1869 C CA . ARG A 1 222 ? 4.641 -19.222 -13.283 1.00 96.06 222 ARG A CA 1
ATOM 1870 C C . ARG A 1 222 ? 4.124 -19.091 -14.714 1.00 96.06 222 ARG A C 1
ATOM 1872 O O . ARG A 1 222 ? 3.952 -20.097 -15.391 1.00 96.06 222 ARG A O 1
ATOM 1879 N N . GLU A 1 223 ? 3.903 -17.866 -15.177 1.00 96.69 223 GLU A N 1
ATOM 1880 C CA . GLU A 1 223 ? 3.466 -17.570 -16.544 1.00 96.69 223 GLU A CA 1
ATOM 1881 C C . GLU A 1 223 ? 4.615 -17.533 -17.568 1.00 96.69 223 GLU A C 1
ATOM 1883 O O . GLU A 1 223 ? 4.391 -17.191 -18.728 1.00 96.69 223 GLU A O 1
ATOM 1888 N N . GLY A 1 224 ? 5.846 -17.870 -17.167 1.00 97.19 224 GLY A N 1
ATOM 1889 C CA . GLY A 1 224 ? 6.997 -17.958 -18.069 1.00 97.19 224 GLY A CA 1
ATOM 1890 C C . GLY A 1 224 ? 7.465 -16.607 -18.611 1.00 97.19 224 GLY A C 1
ATOM 1891 O O . GLY A 1 224 ? 8.019 -16.542 -19.709 1.00 97.19 224 GLY A O 1
ATOM 1892 N N . ARG A 1 225 ? 7.219 -15.514 -17.879 1.00 96.44 225 ARG A N 1
ATOM 1893 C CA . ARG A 1 225 ? 7.566 -14.162 -18.333 1.00 96.44 225 ARG A CA 1
ATOM 1894 C C . ARG A 1 225 ? 9.057 -13.851 -18.138 1.00 96.44 225 ARG A C 1
ATOM 1896 O O . ARG A 1 225 ? 9.695 -14.452 -17.272 1.00 96.44 225 ARG A O 1
ATOM 1903 N N . PRO A 1 226 ? 9.626 -12.902 -18.912 1.00 95.00 226 PRO A N 1
ATOM 1904 C CA . PRO A 1 226 ? 11.053 -12.587 -18.855 1.00 95.00 226 PRO A CA 1
ATOM 1905 C C . PRO A 1 226 ? 11.528 -12.182 -17.457 1.00 95.00 226 PRO A C 1
ATOM 1907 O O . PRO A 1 226 ? 10.833 -11.452 -16.753 1.00 95.00 226 PRO A O 1
ATOM 1910 N N . ILE A 1 227 ? 12.732 -12.609 -17.079 1.00 95.06 227 ILE A N 1
ATOM 1911 C CA . ILE A 1 227 ? 13.377 -12.266 -15.805 1.00 95.06 227 ILE A CA 1
ATOM 1912 C C . ILE A 1 227 ? 14.763 -11.672 -16.052 1.00 95.06 227 ILE A C 1
ATOM 1914 O O . ILE A 1 227 ? 15.440 -12.030 -17.015 1.00 95.06 227 ILE A O 1
ATOM 1918 N N . GLU A 1 228 ? 15.199 -10.792 -15.161 1.00 91.56 228 GLU A N 1
ATOM 1919 C CA . GLU A 1 228 ? 16.527 -10.175 -15.181 1.00 91.56 228 GLU A CA 1
ATOM 1920 C C . GLU A 1 228 ? 17.321 -10.565 -13.926 1.00 91.56 228 GLU A C 1
ATOM 1922 O O . GLU A 1 228 ? 16.746 -10.808 -12.861 1.00 91.56 228 GLU A O 1
ATOM 1927 N N . LYS A 1 229 ? 18.650 -10.638 -14.063 1.00 91.00 229 LYS A N 1
ATOM 1928 C CA . LYS A 1 229 ? 19.617 -10.938 -12.995 1.00 91.00 229 LYS A CA 1
ATOM 1929 C C . LYS A 1 229 ? 20.759 -9.913 -13.044 1.00 91.00 229 LYS A C 1
ATOM 1931 O O . LYS A 1 229 ? 20.993 -9.303 -14.083 1.00 91.00 229 LYS A O 1
ATOM 1936 N N . GLY A 1 230 ? 21.496 -9.732 -11.952 1.00 82.00 230 GLY A N 1
ATOM 1937 C CA . GLY A 1 230 ? 22.633 -8.803 -11.866 1.00 82.00 230 GLY A CA 1
ATOM 1938 C C . GLY A 1 230 ? 22.242 -7.396 -11.405 1.00 82.00 230 GLY A C 1
ATOM 1939 O O . GLY A 1 230 ? 21.236 -7.236 -10.722 1.00 82.00 230 GLY A O 1
ATOM 1940 N N . ASP A 1 231 ? 23.021 -6.371 -11.747 1.00 70.56 231 ASP A N 1
ATOM 1941 C CA . ASP A 1 231 ? 22.805 -4.999 -11.259 1.00 70.56 231 ASP A CA 1
ATOM 1942 C C . ASP A 1 231 ? 21.637 -4.278 -11.964 1.00 70.56 231 ASP A C 1
ATOM 1944 O O . ASP A 1 231 ? 21.558 -4.254 -13.190 1.00 70.56 231 ASP A O 1
ATOM 1948 N N . SER A 1 232 ? 20.740 -3.682 -11.172 1.00 69.88 232 SER A N 1
ATOM 1949 C CA . SER A 1 232 ? 19.523 -2.987 -11.626 1.00 69.88 232 SER A CA 1
ATOM 1950 C C . SER A 1 232 ? 19.751 -1.519 -12.015 1.00 69.88 232 SER A C 1
ATOM 1952 O O . SER A 1 232 ? 19.075 -1.006 -12.907 1.00 69.88 232 SER A O 1
ATOM 1954 N N . GLU A 1 233 ? 20.721 -0.827 -11.399 1.00 64.62 233 GLU A N 1
ATOM 1955 C CA . GLU A 1 233 ? 20.892 0.625 -11.594 1.00 64.62 233 GLU A CA 1
ATOM 1956 C C . GLU A 1 233 ? 21.427 0.961 -12.993 1.00 64.62 233 GLU A C 1
ATOM 1958 O O . GLU A 1 233 ? 21.058 1.975 -13.592 1.00 64.62 233 GLU A O 1
ATOM 1963 N N . SER A 1 234 ? 22.276 0.089 -13.540 1.00 61.22 234 SER A N 1
ATOM 1964 C CA . SER A 1 234 ? 22.798 0.214 -14.904 1.00 61.22 234 SER A CA 1
ATOM 1965 C C . SER A 1 234 ? 21.755 -0.095 -15.988 1.00 61.22 234 SER A C 1
ATOM 1967 O O . SER A 1 234 ? 21.879 0.406 -17.109 1.00 61.22 234 SER A O 1
ATOM 1969 N N . ALA A 1 235 ? 20.725 -0.885 -15.667 1.00 58.91 235 ALA A N 1
ATOM 1970 C CA . ALA A 1 235 ? 19.608 -1.184 -16.560 1.00 58.91 235 ALA A CA 1
ATOM 1971 C C . ALA A 1 235 ? 18.599 -0.023 -16.604 1.00 58.91 235 ALA A C 1
ATOM 1973 O O . ALA A 1 235 ? 18.182 0.377 -17.689 1.00 58.91 235 ALA A O 1
ATOM 1974 N N . TRP A 1 236 ? 18.294 0.581 -15.448 1.00 63.81 236 TRP A N 1
ATOM 1975 C CA . TRP A 1 236 ? 17.379 1.726 -15.325 1.00 63.81 236 TRP A CA 1
ATOM 1976 C C . TRP A 1 236 ? 17.855 2.973 -16.086 1.00 63.81 236 TRP A C 1
ATOM 1978 O O . TRP A 1 236 ? 17.100 3.564 -16.856 1.00 63.81 236 TRP A O 1
ATOM 1988 N N . LYS A 1 237 ? 19.135 3.346 -15.936 1.00 62.72 237 LYS A N 1
ATOM 1989 C CA . LYS A 1 237 ? 19.714 4.570 -16.533 1.00 62.72 237 LYS A CA 1
ATOM 1990 C C . LYS A 1 237 ? 19.772 4.578 -18.069 1.00 62.72 237 LYS A C 1
ATOM 1992 O O . LYS A 1 237 ? 20.146 5.593 -18.650 1.00 62.72 237 LYS A O 1
ATOM 1997 N N . LYS A 1 238 ? 19.462 3.460 -18.736 1.00 55.75 238 LYS A N 1
ATOM 1998 C CA . LYS A 1 238 ? 19.444 3.362 -20.210 1.00 55.75 238 LYS A CA 1
ATOM 1999 C C . LYS A 1 238 ? 18.132 3.830 -20.833 1.00 55.75 238 LYS A C 1
ATOM 2001 O O . LYS A 1 238 ? 18.068 4.007 -22.045 1.00 55.75 238 LYS A O 1
ATOM 2006 N N . ILE A 1 239 ? 17.103 4.007 -20.018 1.00 55.00 239 ILE A N 1
ATOM 2007 C CA . ILE A 1 239 ? 15.763 4.407 -20.431 1.00 55.00 239 ILE A CA 1
ATOM 2008 C C . ILE A 1 239 ? 15.529 5.796 -19.819 1.00 55.00 239 ILE A C 1
ATOM 2010 O O . ILE A 1 239 ? 16.150 6.113 -18.805 1.00 55.00 239 ILE A O 1
ATOM 2014 N N . HIS A 1 240 ? 14.648 6.601 -20.416 1.00 57.41 240 HIS A N 1
ATOM 2015 C CA . HIS A 1 240 ? 14.213 7.947 -20.000 1.00 57.41 240 HIS A CA 1
ATOM 2016 C C . HIS A 1 240 ? 14.977 9.127 -20.644 1.00 57.41 240 HIS A C 1
ATOM 2018 O O . HIS A 1 240 ? 15.928 9.681 -20.099 1.00 57.41 240 HIS A O 1
ATOM 2024 N N . THR A 1 241 ? 14.482 9.574 -21.806 1.00 55.91 241 THR A N 1
ATOM 2025 C CA . THR A 1 241 ? 14.941 10.781 -22.528 1.00 55.91 241 THR A CA 1
ATOM 2026 C C . THR A 1 241 ? 14.037 12.007 -22.346 1.00 55.91 241 THR A C 1
ATOM 2028 O O . THR A 1 241 ? 14.367 13.101 -22.806 1.00 55.91 241 THR A O 1
ATOM 2031 N N . ILE A 1 242 ? 12.896 11.859 -21.663 1.00 62.91 242 ILE A N 1
ATOM 2032 C CA . ILE A 1 242 ? 11.930 12.948 -21.455 1.00 62.91 242 ILE A CA 1
ATOM 2033 C C . ILE A 1 242 ? 12.410 13.884 -20.345 1.00 62.91 242 ILE A C 1
ATOM 2035 O O . ILE A 1 242 ? 12.627 13.438 -19.221 1.00 62.91 242 ILE A O 1
ATOM 2039 N N . ALA A 1 243 ? 12.479 15.190 -20.608 1.00 63.97 243 ALA A N 1
ATOM 2040 C CA . ALA A 1 243 ? 12.781 16.194 -19.586 1.00 63.97 243 ALA A CA 1
ATOM 2041 C C . ALA A 1 243 ? 11.690 16.262 -18.495 1.00 63.97 243 ALA A C 1
ATOM 2043 O O . ALA A 1 243 ? 10.495 16.254 -18.799 1.00 63.97 243 ALA A O 1
ATOM 2044 N N . ALA A 1 244 ? 12.100 16.347 -17.229 1.00 68.06 244 ALA A N 1
ATOM 2045 C CA . ALA A 1 244 ? 11.192 16.508 -16.094 1.00 68.06 244 ALA A CA 1
ATOM 2046 C C . ALA A 1 244 ? 10.559 17.908 -16.060 1.00 68.06 244 ALA A C 1
ATOM 2048 O O . ALA A 1 244 ? 11.196 18.899 -16.430 1.00 68.06 244 ALA A O 1
ATOM 2049 N N . LYS A 1 245 ? 9.319 18.010 -15.574 1.00 73.69 245 LYS A N 1
ATOM 2050 C CA . LYS A 1 245 ? 8.695 19.297 -15.244 1.00 73.69 245 LYS A CA 1
ATOM 2051 C C . LYS A 1 245 ? 9.208 19.790 -13.883 1.00 73.69 245 LYS A C 1
ATOM 2053 O O . LYS A 1 245 ? 9.564 18.969 -13.040 1.00 73.69 245 LYS A O 1
ATOM 2058 N N . PRO A 1 246 ? 9.190 21.111 -13.620 1.00 65.62 246 PRO A N 1
ATOM 2059 C CA . PRO A 1 246 ? 9.691 21.672 -12.361 1.00 65.62 246 PRO A CA 1
ATOM 2060 C C . PRO A 1 246 ? 9.099 21.044 -11.085 1.00 65.62 246 PRO A C 1
ATOM 2062 O O . PRO A 1 246 ? 9.831 20.830 -10.123 1.00 65.62 246 PRO A O 1
ATOM 2065 N N . ASP A 1 247 ? 7.809 20.689 -11.093 1.00 78.19 247 ASP A N 1
ATOM 2066 C CA . ASP A 1 247 ? 7.094 20.160 -9.918 1.00 78.19 247 ASP A CA 1
ATOM 2067 C C . ASP A 1 247 ? 7.079 18.623 -9.814 1.00 78.19 247 ASP A C 1
ATOM 2069 O O . ASP A 1 247 ? 6.524 18.080 -8.858 1.00 78.19 247 ASP A O 1
ATOM 2073 N N . ASP A 1 248 ? 7.674 17.895 -10.766 1.00 83.19 248 ASP A N 1
ATOM 2074 C CA . ASP A 1 248 ? 7.539 16.429 -10.850 1.00 83.19 248 ASP A CA 1
ATOM 2075 C C . ASP A 1 248 ? 8.165 15.675 -9.660 1.00 83.19 248 ASP A C 1
ATOM 2077 O O . ASP A 1 248 ? 7.809 14.520 -9.417 1.00 83.19 248 ASP A O 1
ATOM 2081 N N . TYR A 1 249 ? 9.046 16.325 -8.893 1.00 90.12 249 TYR A N 1
ATOM 2082 C CA . TYR A 1 249 ? 9.672 15.762 -7.689 1.00 90.12 249 TYR A CA 1
ATOM 2083 C C . TYR A 1 249 ? 9.213 16.424 -6.387 1.00 90.12 249 TYR A C 1
ATOM 2085 O O . TYR A 1 249 ? 9.799 16.163 -5.341 1.00 90.12 249 TYR A O 1
ATOM 2093 N N . ASN A 1 250 ? 8.206 17.300 -6.424 1.00 92.69 250 ASN A N 1
ATOM 2094 C CA . ASN A 1 250 ? 7.650 17.901 -5.214 1.00 92.69 250 ASN A CA 1
ATOM 2095 C C . ASN A 1 25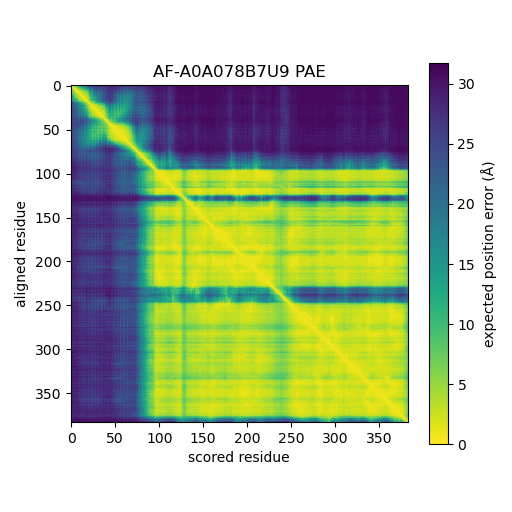0 ? 6.563 16.983 -4.637 1.00 92.69 250 ASN A C 1
ATOM 2097 O O . ASN A 1 250 ? 5.364 17.144 -4.898 1.00 92.69 250 ASN A O 1
ATOM 2101 N N . TYR A 1 251 ? 6.995 15.972 -3.886 1.00 95.88 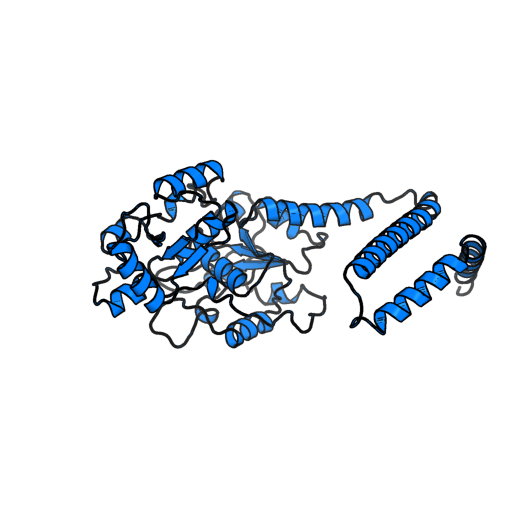251 TYR A N 1
ATOM 2102 C CA . TYR A 1 251 ? 6.098 15.043 -3.213 1.00 95.88 251 TYR A CA 1
ATOM 2103 C C . TYR A 1 251 ? 5.640 15.631 -1.880 1.00 95.88 251 TYR A C 1
ATOM 2105 O O . TYR A 1 251 ? 6.439 16.137 -1.094 1.00 95.88 251 TYR A O 1
ATOM 2113 N N . LYS A 1 252 ? 4.334 15.552 -1.626 1.00 96.62 252 LYS A N 1
ATOM 2114 C CA . LYS A 1 252 ? 3.697 16.040 -0.400 1.00 96.62 252 LYS A CA 1
ATOM 2115 C C . LYS A 1 252 ? 2.719 14.990 0.083 1.00 96.62 252 LYS A C 1
ATOM 2117 O O . LYS A 1 252 ? 1.842 14.596 -0.690 1.00 96.62 252 LYS A O 1
ATOM 2122 N N . LYS A 1 253 ? 2.895 14.513 1.317 1.00 96.38 253 LYS A N 1
ATOM 2123 C CA . LYS A 1 253 ? 2.002 13.499 1.875 1.00 96.38 253 LYS A CA 1
ATOM 2124 C C . LYS A 1 253 ? 0.625 14.076 2.167 1.00 96.38 253 LYS A C 1
ATOM 2126 O O . LYS A 1 253 ? 0.489 15.131 2.783 1.00 96.38 253 LYS A O 1
ATOM 2131 N N . ASP A 1 254 ? -0.401 13.346 1.762 1.00 97.12 254 ASP A N 1
ATOM 2132 C CA . ASP A 1 254 ? -1.763 13.568 2.211 1.00 97.12 254 ASP A CA 1
ATOM 2133 C C . ASP A 1 254 ? -1.894 13.075 3.656 1.00 97.12 254 ASP A C 1
ATOM 2135 O O . ASP A 1 254 ? -2.027 11.879 3.927 1.00 97.12 254 ASP A O 1
ATOM 2139 N N . ILE A 1 255 ? -1.855 14.017 4.600 1.00 96.75 255 ILE A N 1
ATOM 2140 C CA . ILE A 1 255 ? -1.961 13.714 6.030 1.00 96.75 255 ILE A CA 1
ATOM 2141 C C . ILE A 1 255 ? -3.286 13.040 6.385 1.00 96.75 255 ILE A C 1
ATOM 2143 O O . ILE A 1 255 ? -3.358 12.375 7.408 1.00 96.75 255 ILE A O 1
ATOM 2147 N N . THR A 1 256 ? -4.326 13.153 5.548 1.00 96.62 256 THR A N 1
ATOM 2148 C CA . THR A 1 256 ? -5.631 12.534 5.831 1.00 96.62 256 THR A CA 1
ATOM 2149 C C . THR A 1 256 ? -5.594 11.014 5.687 1.00 96.62 256 THR A C 1
ATOM 2151 O O . THR A 1 256 ? -6.470 10.321 6.207 1.00 96.62 256 THR A O 1
ATOM 2154 N N . LYS A 1 257 ? -4.563 10.482 5.015 1.00 97.75 257 LYS A N 1
ATOM 2155 C CA . LYS A 1 257 ? -4.318 9.043 4.866 1.00 97.75 257 LYS A CA 1
ATOM 2156 C C . LYS A 1 257 ? -3.537 8.443 6.029 1.00 97.75 257 LYS A C 1
ATOM 2158 O O . LYS A 1 257 ? -3.416 7.221 6.083 1.00 97.75 257 LYS A O 1
ATOM 2163 N N . ILE A 1 258 ? -3.037 9.263 6.952 1.00 98.00 258 ILE A N 1
ATOM 2164 C CA . ILE A 1 258 ? -2.169 8.847 8.054 1.00 98.00 258 ILE A CA 1
ATOM 2165 C C . ILE A 1 258 ? -2.851 9.202 9.374 1.00 98.00 258 ILE A C 1
ATOM 2167 O O . ILE A 1 258 ? -3.191 10.359 9.600 1.00 98.00 258 ILE A O 1
ATOM 2171 N N . ARG A 1 259 ? -3.029 8.222 10.260 1.00 97.88 259 ARG A N 1
ATOM 2172 C CA . ARG A 1 259 ? -3.479 8.454 11.640 1.00 97.88 259 ARG A CA 1
ATOM 2173 C C . ARG A 1 259 ? -2.307 8.438 12.603 1.00 97.88 259 ARG A C 1
ATOM 2175 O O . ARG A 1 259 ? -1.359 7.679 12.402 1.00 97.88 259 ARG A O 1
ATOM 2182 N N . LYS A 1 260 ? -2.402 9.253 13.651 1.00 96.50 260 LYS A N 1
ATOM 2183 C CA . LYS A 1 260 ? -1.473 9.294 14.787 1.00 96.50 260 LYS A CA 1
ATOM 2184 C C . LYS A 1 260 ? -2.082 8.657 16.029 1.00 96.50 260 LYS A C 1
ATOM 2186 O O . LYS A 1 260 ? -3.298 8.485 16.109 1.00 96.50 260 LYS A O 1
ATOM 2191 N N . PHE A 1 261 ? -1.237 8.346 17.008 1.00 97.62 261 PHE A N 1
ATOM 2192 C CA . PHE A 1 261 ? -1.660 7.743 18.267 1.00 97.62 261 PHE A CA 1
ATOM 2193 C C . PHE A 1 261 ? -2.793 8.522 18.950 1.00 97.62 261 PHE A C 1
ATOM 2195 O O . PHE A 1 261 ? -3.788 7.917 19.332 1.00 97.62 261 PHE A O 1
ATOM 2202 N N . GLU A 1 262 ? -2.691 9.849 19.056 1.00 98.06 262 GLU A N 1
ATOM 2203 C CA . GLU A 1 262 ? -3.673 10.667 19.782 1.00 98.06 262 GLU A CA 1
ATOM 2204 C C . GLU A 1 262 ? -5.064 10.602 19.134 1.00 98.06 262 GLU A C 1
ATOM 2206 O O . GLU A 1 262 ? -6.080 10.556 19.827 1.00 98.06 262 GLU A O 1
ATOM 2211 N N . GLU A 1 263 ? -5.118 10.547 17.799 1.00 98.12 263 GLU A N 1
ATOM 2212 C CA . GLU A 1 263 ? -6.372 10.370 17.062 1.00 98.12 263 GLU A CA 1
ATOM 2213 C C . GLU A 1 263 ? -6.975 8.991 17.337 1.00 98.12 263 GLU A C 1
ATOM 2215 O O . GLU A 1 263 ? -8.175 8.874 17.573 1.00 98.12 263 GLU A O 1
ATOM 2220 N N . ILE A 1 264 ? -6.144 7.946 17.328 1.00 98.44 264 ILE A N 1
ATOM 2221 C CA . ILE A 1 264 ? -6.585 6.578 17.608 1.00 98.44 264 ILE A CA 1
ATOM 2222 C C . ILE A 1 264 ? -7.080 6.450 19.047 1.00 98.44 264 ILE A C 1
ATOM 2224 O O . ILE A 1 264 ? -8.133 5.859 19.265 1.00 98.44 264 ILE A O 1
ATOM 2228 N N . ASP A 1 265 ? -6.385 7.039 20.017 1.00 98.19 265 ASP A N 1
ATOM 2229 C CA . ASP A 1 265 ? -6.774 6.990 21.426 1.00 98.19 265 ASP A CA 1
ATOM 2230 C C . ASP A 1 265 ? -8.119 7.692 21.683 1.00 98.19 265 ASP A C 1
ATOM 2232 O O . ASP A 1 265 ? -8.983 7.166 22.393 1.00 98.19 265 ASP A O 1
ATOM 2236 N N . SER A 1 266 ? -8.342 8.839 21.029 1.00 98.25 266 SER A N 1
ATOM 2237 C CA . SER A 1 266 ? -9.635 9.536 21.048 1.00 98.25 266 SER A CA 1
ATOM 2238 C C . SER A 1 266 ? -10.744 8.674 20.443 1.00 98.25 266 SER A C 1
ATOM 2240 O O . SER A 1 266 ? -11.799 8.499 21.051 1.00 98.25 266 SER A O 1
ATOM 2242 N N . ILE A 1 267 ? -10.499 8.080 19.270 1.00 98.19 267 ILE A N 1
ATOM 2243 C CA . ILE A 1 267 ? -11.476 7.233 18.571 1.00 98.19 267 ILE A CA 1
ATOM 2244 C C . ILE A 1 267 ? -11.839 6.003 19.400 1.00 98.19 267 ILE A C 1
ATOM 2246 O O . ILE A 1 267 ? -13.015 5.659 19.491 1.00 98.19 267 ILE A O 1
ATOM 2250 N N . VAL A 1 268 ? -10.858 5.359 20.033 1.00 98.12 268 VAL A N 1
ATOM 2251 C CA . VAL A 1 268 ? -11.095 4.219 20.927 1.00 98.12 268 VAL A CA 1
ATOM 2252 C C . VAL A 1 268 ? -11.968 4.644 22.109 1.00 98.12 268 VAL A C 1
ATOM 2254 O O . VAL A 1 268 ? -12.966 3.983 22.400 1.00 98.12 268 VAL A O 1
ATOM 2257 N N . SER A 1 269 ? -11.642 5.771 22.746 1.00 97.94 269 SER A N 1
ATOM 2258 C CA . SER A 1 269 ? -12.390 6.307 23.891 1.00 97.94 269 SER A CA 1
ATOM 2259 C C . SER A 1 269 ? -13.841 6.654 23.538 1.00 97.94 269 SER A C 1
ATOM 2261 O O . SER A 1 269 ? -14.755 6.396 24.322 1.00 97.94 269 SER A O 1
ATOM 2263 N N . GLU A 1 270 ? -14.074 7.210 22.349 1.00 98.06 270 GLU A N 1
ATOM 2264 C CA . GLU A 1 270 ? -15.418 7.474 21.833 1.00 98.06 270 GLU A CA 1
ATOM 2265 C C . GLU A 1 270 ? -16.167 6.195 21.449 1.00 98.06 270 GLU A C 1
ATOM 2267 O O . GLU A 1 270 ? -17.364 6.078 21.708 1.00 98.06 270 GLU A O 1
ATOM 2272 N N . ASN A 1 271 ? -15.487 5.239 20.811 1.00 97.88 271 ASN A N 1
ATOM 2273 C CA . ASN A 1 271 ? -16.092 3.985 20.371 1.00 97.88 271 ASN A CA 1
ATOM 2274 C C . ASN A 1 271 ? -16.583 3.150 21.558 1.00 97.88 271 ASN A C 1
ATOM 2276 O O . ASN A 1 271 ? -17.659 2.566 21.474 1.00 97.88 271 ASN A O 1
ATOM 2280 N N . MET A 1 272 ? -15.854 3.135 22.677 1.00 97.19 272 MET A N 1
ATOM 2281 C CA . MET A 1 272 ? -16.270 2.428 23.898 1.00 97.19 272 MET A CA 1
ATOM 2282 C C . MET A 1 272 ? -17.592 2.938 24.491 1.00 97.19 272 MET A C 1
ATOM 2284 O O . MET A 1 272 ? -18.236 2.221 25.251 1.00 97.19 272 MET A O 1
ATOM 2288 N N . GLN A 1 273 ? -18.008 4.159 24.146 1.00 97.69 273 GLN A N 1
ATOM 2289 C CA . GLN A 1 273 ? -19.267 4.760 24.600 1.00 97.69 273 GLN A CA 1
ATOM 2290 C C . GLN A 1 273 ? -20.428 4.518 23.623 1.00 97.69 273 GLN A C 1
ATOM 2292 O O . GLN A 1 273 ? -21.545 4.971 23.867 1.00 97.69 273 GLN A O 1
ATOM 2297 N N . LYS A 1 274 ? -20.174 3.838 22.498 1.00 96.81 274 LYS A N 1
ATOM 2298 C CA . LYS A 1 274 ? -21.134 3.627 21.412 1.00 96.81 274 LYS A CA 1
ATOM 2299 C C . LYS A 1 274 ? -21.396 2.126 21.215 1.00 96.81 274 LYS A C 1
ATOM 2301 O O . LYS A 1 274 ? -20.456 1.331 21.304 1.00 96.81 274 LYS A O 1
ATOM 2306 N N . PRO A 1 275 ? -22.638 1.732 20.877 1.00 94.81 275 PRO A N 1
ATOM 2307 C CA . PRO A 1 275 ? -22.922 0.411 20.322 1.00 94.81 275 PRO A CA 1
ATOM 2308 C C . PRO A 1 275 ? -22.041 0.121 19.103 1.00 94.81 275 PRO A C 1
ATOM 2310 O O . PRO A 1 275 ? -21.692 1.041 18.357 1.00 94.81 275 PRO A O 1
ATOM 2313 N N . GLU A 1 276 ? -21.696 -1.148 18.890 1.00 90.94 276 GLU A N 1
ATOM 2314 C CA . GLU A 1 276 ? -20.754 -1.582 17.852 1.00 90.94 276 GLU A CA 1
ATOM 2315 C C . GLU A 1 276 ? -21.132 -1.066 16.447 1.00 90.94 276 GLU A C 1
ATOM 2317 O O . GLU A 1 276 ? -20.277 -0.627 15.676 1.00 90.94 276 GLU A O 1
ATOM 2322 N N . GLU A 1 277 ? -22.422 -1.026 16.125 1.00 90.75 277 GLU A N 1
ATOM 2323 C CA . GLU A 1 277 ? -22.969 -0.568 14.846 1.00 90.75 277 GLU A CA 1
ATOM 2324 C C . GLU A 1 277 ? -22.854 0.949 14.587 1.00 90.75 277 GLU A C 1
ATOM 2326 O O . GLU A 1 277 ? -23.141 1.403 13.469 1.00 90.75 277 GLU A O 1
ATOM 2331 N N . LEU A 1 278 ? -22.473 1.727 15.609 1.00 93.69 278 LEU A N 1
ATOM 2332 C CA . LEU A 1 278 ? -22.232 3.176 15.559 1.00 93.69 278 LEU A CA 1
ATOM 2333 C C . LEU A 1 278 ? -20.753 3.545 15.766 1.00 93.69 278 LEU A C 1
ATOM 2335 O O . LEU A 1 278 ? -20.405 4.727 15.702 1.00 93.69 278 LEU A O 1
ATOM 2339 N N . GLN A 1 279 ? -19.885 2.566 16.024 1.00 95.69 279 GLN A N 1
ATOM 2340 C CA . GLN A 1 279 ? -18.451 2.791 16.188 1.00 95.69 279 GLN A CA 1
ATOM 2341 C C . GLN A 1 279 ? -17.795 3.173 14.858 1.00 95.69 279 GLN A C 1
ATOM 2343 O O . GLN A 1 279 ? -18.144 2.651 13.798 1.00 95.69 279 GLN A O 1
ATOM 2348 N N . GLN A 1 280 ? -16.804 4.063 14.919 1.00 96.56 280 GLN A N 1
ATOM 2349 C CA . GLN A 1 280 ? -15.920 4.358 13.795 1.00 96.56 280 GLN A CA 1
ATOM 2350 C C . GLN A 1 280 ? -15.097 3.097 13.481 1.00 96.56 280 GLN A C 1
ATOM 2352 O O . GLN A 1 280 ? -14.353 2.646 14.359 1.00 96.56 280 GLN A O 1
ATOM 2357 N N . PRO A 1 281 ? -15.182 2.531 12.261 1.00 97.25 281 PRO A N 1
ATOM 2358 C CA . PRO A 1 281 ? -14.472 1.301 11.946 1.00 97.25 281 PRO A CA 1
ATOM 2359 C C . PRO A 1 281 ? -12.951 1.421 12.066 1.00 97.25 281 PRO A C 1
ATOM 2361 O O . PRO A 1 281 ? -12.328 2.263 11.410 1.00 97.25 281 PRO A O 1
ATOM 2364 N N . LEU A 1 282 ? -12.376 0.523 12.868 1.00 98.12 282 LEU A N 1
ATOM 2365 C CA . LEU A 1 282 ? -10.944 0.297 13.032 1.00 98.12 282 LEU A CA 1
ATOM 2366 C C . LEU A 1 282 ? -10.660 -1.186 12.761 1.00 98.12 282 LEU A C 1
ATOM 2368 O O . LEU A 1 282 ? -11.072 -2.045 13.539 1.00 98.12 282 LEU A O 1
ATOM 2372 N N . LEU A 1 283 ? -9.991 -1.495 11.653 1.00 98.25 283 LEU A N 1
ATOM 2373 C CA . LEU A 1 283 ? -9.721 -2.871 11.234 1.00 98.25 283 LEU A CA 1
ATOM 2374 C C . LEU A 1 283 ? -8.243 -3.219 11.408 1.00 98.25 283 LEU A C 1
ATOM 2376 O O . LEU A 1 283 ? -7.364 -2.461 10.998 1.00 98.25 283 LEU A O 1
ATOM 2380 N N . ASP A 1 284 ? -7.981 -4.382 11.996 1.00 98.12 284 ASP A N 1
ATOM 2381 C CA . ASP A 1 284 ? -6.644 -4.925 12.211 1.00 98.12 284 ASP A CA 1
ATOM 2382 C C . ASP A 1 284 ? -6.357 -6.055 11.221 1.00 98.12 284 ASP A C 1
ATOM 2384 O O . ASP A 1 284 ? -7.058 -7.072 11.196 1.00 98.12 284 ASP A O 1
ATOM 2388 N N . SER A 1 285 ? -5.312 -5.869 10.416 1.00 97.12 285 SER A N 1
ATOM 2389 C CA . SER A 1 285 ? -4.942 -6.779 9.332 1.00 97.12 285 SER A CA 1
ATOM 2390 C C . SER A 1 285 ? -3.836 -7.771 9.674 1.00 97.12 285 SER A C 1
ATOM 2392 O O . SER A 1 285 ? -3.238 -8.383 8.779 1.00 97.12 285 SER A O 1
ATOM 2394 N N . ARG A 1 286 ? -3.486 -7.920 10.955 1.00 95.44 286 ARG A N 1
ATOM 2395 C CA . ARG A 1 286 ? -2.601 -9.005 11.391 1.00 95.44 286 ARG A CA 1
ATOM 2396 C C . ARG A 1 286 ? -3.285 -10.351 11.176 1.00 95.44 286 ARG A C 1
ATOM 2398 O O . ARG A 1 286 ? -4.507 -10.462 11.237 1.00 95.44 286 ARG A O 1
ATOM 2405 N N . VAL A 1 287 ? -2.480 -11.397 10.975 1.00 92.81 287 VAL A N 1
ATOM 2406 C CA . VAL A 1 287 ? -2.994 -12.777 10.995 1.00 92.81 287 VAL A CA 1
ATOM 2407 C C . VAL A 1 287 ? -3.753 -12.985 12.303 1.00 92.81 287 VAL A C 1
ATOM 2409 O O . VAL A 1 287 ? -3.256 -12.606 13.368 1.00 92.81 287 VAL A O 1
ATOM 2412 N N . HIS A 1 288 ? -4.920 -13.625 12.228 1.00 92.12 288 HIS A N 1
ATOM 2413 C CA . HIS A 1 288 ? -5.870 -13.722 13.338 1.00 92.12 288 HIS A CA 1
ATOM 2414 C C . HIS A 1 288 ? -5.232 -14.177 14.666 1.00 92.12 288 HIS A C 1
ATOM 2416 O O . HIS A 1 288 ? -5.488 -13.603 15.722 1.00 92.12 288 HIS A O 1
ATOM 2422 N N . LYS A 1 289 ? -4.290 -15.131 14.619 1.00 92.69 289 LYS A N 1
ATOM 2423 C CA . LYS A 1 289 ? -3.558 -15.613 15.806 1.00 92.69 289 LYS A CA 1
ATOM 2424 C C . LYS A 1 289 ? -2.788 -14.521 16.569 1.00 92.69 289 LYS A C 1
ATOM 2426 O O . LYS A 1 289 ? -2.622 -14.643 17.776 1.00 92.69 289 LYS A O 1
ATOM 2431 N N . TYR A 1 290 ? -2.271 -13.496 15.885 1.00 91.50 290 TYR A N 1
ATOM 2432 C CA . TYR A 1 290 ? -1.541 -12.391 16.516 1.00 91.50 290 TYR A CA 1
ATOM 2433 C C . TYR A 1 290 ? -2.503 -11.330 17.054 1.00 91.50 290 TYR A C 1
ATOM 2435 O O . TYR A 1 290 ? -2.260 -10.789 18.126 1.00 91.50 290 TYR A O 1
ATOM 2443 N N . TYR A 1 291 ? -3.625 -11.102 16.367 1.00 94.19 291 TYR A N 1
ATOM 2444 C CA . TYR A 1 291 ? -4.714 -10.251 16.855 1.00 94.19 291 TYR A CA 1
ATOM 2445 C C . TYR A 1 291 ? -5.293 -10.763 18.190 1.00 94.19 291 TYR A C 1
ATOM 2447 O O . TYR A 1 291 ? -5.487 -9.988 19.128 1.00 94.19 291 TYR A O 1
ATOM 2455 N N . LEU A 1 292 ? -5.482 -12.083 18.324 1.00 92.06 292 LEU A N 1
ATOM 2456 C CA . LEU A 1 292 ? -5.970 -12.708 19.563 1.00 92.06 292 LEU A CA 1
ATOM 2457 C C . LEU A 1 292 ? -5.006 -12.573 20.753 1.00 92.06 292 LEU A C 1
ATOM 2459 O O . LEU A 1 292 ? -5.437 -12.662 21.898 1.00 92.06 292 LEU A O 1
ATOM 2463 N N . ARG A 1 293 ? -3.711 -12.348 20.504 1.00 90.62 293 ARG A N 1
ATOM 2464 C CA . ARG A 1 293 ? -2.699 -12.135 21.554 1.00 90.62 293 ARG A CA 1
ATOM 2465 C C . ARG A 1 293 ? -2.683 -10.706 22.103 1.00 90.62 293 ARG A C 1
ATOM 2467 O O . ARG A 1 293 ? -1.921 -10.423 23.018 1.00 90.62 293 ARG A O 1
ATOM 2474 N N . GLY A 1 294 ? -3.480 -9.812 21.527 1.00 92.31 294 GLY A N 1
ATOM 2475 C CA . GLY A 1 294 ? -3.579 -8.415 21.928 1.00 92.31 294 GLY A CA 1
ATOM 2476 C C . GLY A 1 294 ? -3.914 -7.543 20.728 1.00 92.31 294 GLY A C 1
ATOM 2477 O O . GLY A 1 294 ? -3.307 -7.677 19.663 1.00 92.31 294 GLY A O 1
ATOM 2478 N N . HIS A 1 295 ? -4.872 -6.638 20.894 1.00 95.50 295 HIS A N 1
ATOM 2479 C CA . HIS A 1 295 ? -5.333 -5.727 19.851 1.00 95.50 295 HIS A CA 1
ATOM 2480 C C . HIS A 1 295 ? -5.754 -4.384 20.445 1.00 95.50 295 HIS A C 1
ATOM 2482 O O . HIS A 1 295 ? -5.947 -4.252 21.654 1.00 95.50 295 HIS A O 1
ATOM 2488 N N . ILE A 1 296 ? -5.870 -3.372 19.584 1.00 97.62 296 ILE A N 1
ATOM 2489 C CA . ILE A 1 296 ? -6.399 -2.066 19.982 1.00 97.62 296 ILE A CA 1
ATOM 2490 C C . ILE A 1 296 ? -7.874 -2.266 20.363 1.00 97.62 296 ILE A C 1
ATOM 2492 O O . ILE A 1 296 ? -8.610 -2.849 19.564 1.00 97.62 296 ILE A O 1
ATOM 2496 N N . PRO A 1 297 ? -8.345 -1.823 21.539 1.00 96.75 297 PRO A N 1
ATOM 2497 C CA . PRO A 1 297 ? -9.746 -1.981 21.913 1.00 96.75 297 PRO A CA 1
ATOM 2498 C C . PRO A 1 297 ? -10.691 -1.419 20.846 1.00 96.75 297 PRO A C 1
ATOM 2500 O O . PRO A 1 297 ? -10.364 -0.439 20.180 1.00 96.75 297 PRO A O 1
ATOM 2503 N N . THR A 1 298 ? -11.865 -2.032 20.678 1.00 95.94 298 THR A N 1
ATOM 2504 C CA . THR A 1 298 ? -12.860 -1.714 19.624 1.00 95.94 298 THR A CA 1
ATOM 2505 C C . THR A 1 298 ? -12.420 -2.019 18.183 1.00 95.94 298 THR A C 1
ATOM 2507 O O . THR A 1 298 ? -13.236 -1.922 17.270 1.00 95.94 298 THR A O 1
ATOM 2510 N N . SER A 1 299 ? -11.165 -2.434 17.948 1.00 97.50 299 SER A N 1
ATOM 2511 C CA . SER A 1 299 ? -10.740 -2.889 16.618 1.00 97.50 299 SER A CA 1
ATOM 2512 C C . SER A 1 299 ? -11.310 -4.264 16.274 1.00 97.50 299 SER A C 1
ATOM 2514 O O . SER A 1 299 ? -11.439 -5.127 17.143 1.00 97.50 299 SER A O 1
ATOM 2516 N N . ARG A 1 300 ? -11.596 -4.496 14.990 1.00 96.88 300 ARG A N 1
ATOM 2517 C CA . ARG A 1 300 ? -12.091 -5.775 14.455 1.00 96.88 300 ARG A CA 1
ATOM 2518 C C . ARG A 1 300 ? -11.041 -6.422 13.555 1.00 96.88 300 ARG A C 1
ATOM 2520 O O . ARG A 1 300 ? -10.326 -5.731 12.837 1.00 96.88 300 ARG A O 1
ATOM 2527 N N . SER A 1 301 ? -10.962 -7.749 13.555 1.00 97.19 301 SER A N 1
ATOM 2528 C CA . SER A 1 301 ? -10.015 -8.485 12.707 1.00 97.19 301 SER A CA 1
ATOM 2529 C C . SER A 1 301 ? -10.505 -8.568 11.253 1.00 97.19 301 SER A C 1
ATOM 2531 O O . SER A 1 301 ? -11.593 -9.085 10.991 1.00 97.19 301 SER A O 1
ATOM 2533 N N . LEU A 1 302 ? -9.679 -8.096 10.317 1.00 97.44 302 LEU A N 1
ATOM 2534 C CA . LEU A 1 302 ? -9.781 -8.360 8.877 1.00 97.44 302 LEU A CA 1
ATOM 2535 C C . LEU A 1 302 ? -8.393 -8.781 8.393 1.00 97.44 302 LEU A C 1
ATOM 2537 O O . LEU A 1 302 ? -7.612 -7.957 7.919 1.00 97.44 302 LEU A O 1
ATOM 2541 N N . ALA A 1 303 ? -8.054 -10.048 8.610 1.00 94.81 303 ALA A N 1
ATOM 2542 C CA . ALA A 1 303 ? -6.712 -10.557 8.380 1.00 94.81 303 ALA A CA 1
ATOM 2543 C C . ALA A 1 303 ? -6.345 -10.520 6.886 1.00 94.81 303 ALA A C 1
ATOM 2545 O O . ALA A 1 303 ? -7.199 -10.652 6.010 1.00 94.81 303 ALA A O 1
ATOM 2546 N N . LEU A 1 304 ? -5.057 -10.330 6.582 1.00 90.19 304 LEU A N 1
ATOM 2547 C CA . LEU A 1 304 ? -4.576 -10.184 5.201 1.00 90.19 304 LEU A CA 1
ATOM 2548 C C . LEU A 1 304 ? -4.942 -11.357 4.271 1.00 90.19 304 LEU A C 1
ATOM 2550 O O . LEU A 1 304 ? -5.085 -11.169 3.068 1.00 90.19 304 LEU A O 1
ATOM 2554 N N . ASP A 1 305 ? -5.068 -12.562 4.813 1.00 90.81 305 ASP A N 1
ATOM 2555 C CA . ASP A 1 305 ? -5.425 -13.781 4.091 1.00 90.81 305 ASP A CA 1
ATOM 2556 C C . ASP A 1 305 ? -6.919 -13.859 3.759 1.00 90.81 305 ASP A C 1
ATOM 2558 O O . ASP A 1 305 ? -7.306 -14.644 2.901 1.00 90.81 305 ASP A O 1
ATOM 2562 N N . GLU A 1 306 ? -7.752 -13.009 4.364 1.00 95.62 306 GLU A N 1
ATOM 2563 C CA . GLU A 1 306 ? -9.171 -12.894 4.022 1.00 95.62 306 GLU A CA 1
ATOM 2564 C C . GLU A 1 306 ? -9.404 -12.054 2.757 1.00 95.62 306 GLU A C 1
ATOM 2566 O O . GLU A 1 306 ? -10.478 -12.125 2.177 1.00 95.62 306 GLU A O 1
ATOM 2571 N N . VAL A 1 307 ? -8.432 -11.247 2.312 1.00 94.38 307 VAL A N 1
ATOM 2572 C CA . VAL A 1 307 ? -8.599 -10.330 1.162 1.00 94.38 307 VAL A CA 1
ATOM 2573 C C . VAL A 1 307 ? -7.876 -10.796 -0.106 1.00 94.38 307 VAL A C 1
ATOM 2575 O O . VAL A 1 307 ? -7.911 -10.112 -1.132 1.00 94.38 307 VAL A O 1
ATOM 2578 N N . MET A 1 308 ? -7.233 -11.964 -0.066 1.00 93.06 308 MET A N 1
ATOM 2579 C CA . MET A 1 308 ? -6.481 -12.532 -1.187 1.00 93.06 308 MET A CA 1
ATOM 2580 C C . MET A 1 308 ? -6.781 -14.019 -1.379 1.00 93.06 308 MET A C 1
ATOM 2582 O O . MET A 1 308 ? -7.161 -14.717 -0.444 1.00 93.06 308 MET A O 1
ATOM 2586 N N . ASP A 1 309 ? -6.570 -14.515 -2.595 1.00 93.44 309 ASP A N 1
ATOM 2587 C CA . ASP A 1 309 ? -6.578 -15.945 -2.883 1.00 93.44 309 ASP A CA 1
ATOM 2588 C C . ASP A 1 309 ? -5.219 -16.614 -2.584 1.00 93.44 309 ASP A C 1
ATOM 2590 O O . ASP A 1 309 ? -4.233 -15.987 -2.183 1.00 93.44 309 ASP A O 1
ATOM 2594 N N . LYS A 1 310 ? -5.157 -17.932 -2.803 1.00 92.25 310 LYS A N 1
ATOM 2595 C CA . LYS A 1 310 ? -3.946 -18.754 -2.620 1.00 92.25 310 LYS A CA 1
ATOM 2596 C C . LYS A 1 310 ? -2.778 -18.371 -3.539 1.00 92.25 310 LYS A C 1
ATOM 2598 O O . LYS A 1 310 ? -1.650 -18.788 -3.290 1.00 92.25 310 LYS A O 1
ATOM 2603 N N . ASP A 1 311 ? -3.058 -17.641 -4.613 1.00 91.50 311 ASP A N 1
ATOM 2604 C CA . ASP A 1 311 ? -2.094 -17.177 -5.603 1.00 91.50 311 ASP A CA 1
ATOM 2605 C C . ASP A 1 311 ? -1.636 -15.736 -5.310 1.00 91.50 311 ASP A C 1
ATOM 2607 O O . ASP A 1 311 ? -0.891 -15.163 -6.108 1.00 91.50 311 ASP A O 1
ATOM 2611 N N . PHE A 1 312 ? -2.030 -15.181 -4.153 1.00 93.44 312 PHE A N 1
ATOM 2612 C CA . PHE A 1 312 ? -1.776 -13.805 -3.718 1.00 93.44 312 PHE A CA 1
ATOM 2613 C C . PHE A 1 312 ? -2.375 -12.760 -4.662 1.00 93.44 312 PHE A C 1
ATOM 2615 O O . PHE A 1 312 ? -1.834 -11.660 -4.818 1.00 93.44 312 PHE A O 1
ATOM 2622 N N . CYS A 1 313 ? -3.482 -13.111 -5.316 1.00 93.50 313 CYS A N 1
ATOM 2623 C CA . CYS A 1 313 ? -4.299 -12.160 -6.047 1.00 93.50 313 CYS A CA 1
ATOM 2624 C C . CYS A 1 313 ? -5.390 -11.610 -5.127 1.00 93.50 313 CYS A C 1
ATOM 2626 O O . CYS A 1 313 ? -5.963 -12.353 -4.329 1.00 93.50 313 CYS A O 1
ATOM 2628 N N . TYR A 1 314 ? -5.703 -10.319 -5.237 1.00 93.31 314 TYR A N 1
ATOM 2629 C CA . TYR A 1 314 ? -6.837 -9.752 -4.503 1.00 93.31 314 TYR A CA 1
ATOM 2630 C C . TYR A 1 314 ? -8.143 -10.421 -4.933 1.00 93.31 314 TYR A C 1
ATOM 2632 O O . TYR A 1 314 ? -8.358 -10.687 -6.119 1.00 93.31 314 TYR A O 1
ATOM 2640 N N . LEU A 1 315 ? -9.029 -10.669 -3.965 1.00 93.88 315 LEU A N 1
ATOM 2641 C CA . LEU A 1 315 ? -10.350 -11.217 -4.258 1.00 93.88 315 LEU A CA 1
ATOM 2642 C C . LEU A 1 315 ? -11.159 -10.268 -5.146 1.00 93.88 315 LEU A C 1
ATOM 2644 O O . LEU A 1 315 ? -10.985 -9.046 -5.132 1.00 93.88 315 LEU A O 1
ATOM 2648 N N . LYS A 1 316 ? -12.089 -10.847 -5.909 1.00 91.00 316 LYS A N 1
ATOM 2649 C CA . LYS A 1 316 ? -13.006 -10.079 -6.753 1.00 91.00 316 LYS A CA 1
ATOM 2650 C C . LYS A 1 316 ? -13.895 -9.183 -5.899 1.00 91.00 316 LYS A C 1
ATOM 2652 O O . LYS A 1 316 ? -14.232 -9.515 -4.763 1.00 91.00 316 LYS A O 1
ATOM 2657 N N . LYS A 1 317 ? -14.339 -8.077 -6.498 1.00 90.56 317 LYS A N 1
ATOM 2658 C CA . LYS A 1 317 ? -15.138 -7.040 -5.837 1.00 90.56 317 LYS A CA 1
ATOM 2659 C C . LYS A 1 317 ? -16.318 -7.588 -5.031 1.00 90.56 317 LYS A C 1
ATOM 2661 O O . LYS A 1 317 ? -16.486 -7.189 -3.886 1.00 90.56 317 LYS A O 1
ATOM 2666 N N . ASP A 1 318 ? -17.100 -8.505 -5.594 1.00 92.19 318 ASP A N 1
ATOM 2667 C CA . ASP A 1 318 ? -18.300 -9.025 -4.925 1.00 92.19 318 ASP A CA 1
ATOM 2668 C C . ASP A 1 318 ? -17.971 -9.835 -3.664 1.00 92.19 318 ASP A C 1
ATOM 2670 O O . ASP A 1 318 ? -18.658 -9.708 -2.650 1.00 92.19 318 ASP A O 1
ATOM 2674 N N . ASP A 1 319 ? -16.906 -10.638 -3.697 1.00 94.50 319 ASP A N 1
ATOM 2675 C CA . ASP A 1 319 ? -16.463 -11.420 -2.538 1.00 94.50 319 ASP A CA 1
ATOM 2676 C C . ASP A 1 319 ? -15.824 -10.513 -1.485 1.00 94.50 319 ASP A C 1
ATOM 2678 O O . ASP A 1 319 ? -16.125 -10.628 -0.297 1.00 94.50 319 ASP A O 1
ATOM 2682 N N . MET A 1 320 ? -15.032 -9.535 -1.929 1.00 93.38 320 MET A N 1
ATOM 2683 C CA . MET A 1 320 ? -14.442 -8.516 -1.065 1.00 93.38 320 MET A CA 1
ATOM 2684 C C . MET A 1 320 ? -15.515 -7.713 -0.313 1.00 93.38 320 MET A C 1
ATOM 2686 O O . MET A 1 320 ? -15.420 -7.525 0.898 1.00 93.38 320 MET A O 1
ATOM 2690 N N . VAL A 1 321 ? -16.570 -7.278 -1.012 1.00 94.38 321 VAL A N 1
ATOM 2691 C CA . VAL A 1 321 ? -17.702 -6.548 -0.419 1.00 94.38 321 VAL A CA 1
ATOM 2692 C C . VAL A 1 321 ? -18.382 -7.385 0.663 1.00 94.38 321 VAL A C 1
ATOM 2694 O O . VAL A 1 321 ? -18.597 -6.873 1.760 1.00 94.38 321 VAL A O 1
ATOM 2697 N N . LYS A 1 322 ? -18.657 -8.671 0.405 1.00 95.56 322 LYS A N 1
ATOM 2698 C CA . LYS A 1 322 ? -19.262 -9.575 1.402 1.00 95.56 322 LYS A CA 1
ATOM 2699 C C . LYS A 1 322 ? -18.378 -9.741 2.636 1.00 95.56 322 LYS A C 1
ATOM 2701 O O . LYS A 1 322 ? -18.873 -9.664 3.760 1.00 95.56 322 LYS A O 1
ATOM 2706 N N . ILE A 1 323 ? -17.076 -9.946 2.436 1.00 95.81 323 ILE A N 1
ATOM 2707 C CA . ILE A 1 323 ? -16.114 -10.128 3.529 1.00 95.81 323 ILE A CA 1
ATOM 2708 C C . ILE A 1 323 ? -16.062 -8.866 4.388 1.00 95.81 323 ILE A C 1
ATOM 2710 O O . ILE A 1 323 ? -16.221 -8.947 5.603 1.00 95.81 323 ILE A O 1
ATOM 2714 N N . ILE A 1 324 ? -15.947 -7.690 3.772 1.00 94.81 324 ILE A N 1
ATOM 2715 C CA . ILE A 1 324 ? -15.907 -6.408 4.484 1.00 94.81 324 ILE A CA 1
ATOM 2716 C C . ILE A 1 324 ? -17.227 -6.136 5.227 1.00 94.81 324 ILE A C 1
ATOM 2718 O O . ILE A 1 324 ? -17.199 -5.721 6.386 1.00 94.81 324 ILE A O 1
ATOM 2722 N N . GLN A 1 325 ? -18.382 -6.424 4.619 1.00 95.50 325 GLN A N 1
ATOM 2723 C CA . GLN A 1 325 ? -19.683 -6.294 5.287 1.00 95.50 325 GLN A CA 1
ATOM 2724 C C . GLN A 1 325 ? -19.809 -7.210 6.504 1.00 95.50 325 GLN A C 1
ATOM 2726 O O . GLN A 1 325 ? -20.347 -6.792 7.529 1.00 95.50 325 GLN A O 1
ATOM 2731 N N . SER A 1 326 ? -19.244 -8.421 6.446 1.00 94.69 326 SER A N 1
ATOM 2732 C CA . SER A 1 326 ? -19.233 -9.336 7.595 1.00 94.69 326 SER A CA 1
ATOM 2733 C C . SER A 1 326 ? -18.437 -8.798 8.794 1.00 94.69 326 SER A C 1
ATOM 2735 O O . SER A 1 326 ? -18.640 -9.251 9.916 1.00 94.69 326 SER A O 1
ATOM 2737 N N . LYS A 1 327 ? -17.580 -7.784 8.587 1.00 94.44 327 LYS A N 1
ATOM 2738 C CA . LYS A 1 327 ? -16.862 -7.056 9.650 1.00 94.44 327 LYS A CA 1
ATOM 2739 C C . LYS A 1 327 ? -17.638 -5.846 10.188 1.00 94.44 327 LYS A C 1
ATOM 2741 O O . LYS A 1 327 ? -17.064 -4.995 10.870 1.00 94.44 327 LYS A O 1
ATOM 2746 N N . GLY A 1 328 ? -18.930 -5.736 9.877 1.00 91.75 328 GLY A N 1
ATOM 2747 C CA . GLY A 1 328 ? -19.802 -4.664 10.360 1.00 91.75 328 GLY A CA 1
ATOM 2748 C C . GLY A 1 328 ? -19.595 -3.322 9.653 1.00 91.75 328 GLY A C 1
ATOM 2749 O O . GLY A 1 328 ? -19.842 -2.276 10.252 1.00 91.75 328 GLY A O 1
ATOM 2750 N N . ILE A 1 329 ? -19.113 -3.340 8.406 1.00 95.00 329 ILE A N 1
ATOM 2751 C CA . ILE A 1 329 ? -19.030 -2.161 7.530 1.00 95.00 329 ILE A CA 1
ATOM 2752 C C . ILE A 1 329 ? -20.302 -2.090 6.683 1.00 95.00 329 ILE A C 1
ATOM 2754 O O . ILE A 1 329 ? -20.672 -3.079 6.052 1.00 95.00 329 ILE A O 1
ATOM 2758 N N . LYS A 1 330 ? -20.982 -0.940 6.658 1.00 91.62 330 LYS A N 1
ATOM 2759 C CA . LYS A 1 330 ? -22.306 -0.818 6.024 1.00 91.62 330 LYS A CA 1
ATOM 2760 C C . LYS A 1 330 ? -22.180 -0.571 4.525 1.00 91.62 330 LYS A C 1
ATOM 2762 O O . LYS A 1 330 ? -22.761 -1.311 3.732 1.00 91.62 330 LYS A O 1
ATOM 2767 N N . ASP A 1 331 ? -21.391 0.430 4.143 1.00 93.25 331 ASP A N 1
ATOM 2768 C CA . ASP A 1 331 ? -21.059 0.732 2.749 1.00 93.25 331 ASP A CA 1
ATOM 2769 C C . ASP A 1 331 ? -19.543 0.590 2.532 1.00 93.25 331 ASP A C 1
ATOM 2771 O O . ASP A 1 331 ? -18.794 1.564 2.664 1.00 93.25 331 ASP A O 1
ATOM 2775 N N . PRO A 1 332 ? -19.062 -0.613 2.153 1.00 91.94 332 PRO A N 1
ATOM 2776 C CA . PRO A 1 332 ? -17.646 -0.864 1.891 1.00 91.94 332 PRO A CA 1
ATOM 2777 C C . PRO A 1 332 ? -17.007 0.069 0.866 1.00 91.94 332 PRO A C 1
ATOM 2779 O O . PRO A 1 332 ? -15.788 0.189 0.867 1.00 91.94 332 PRO A O 1
ATOM 2782 N N . SER A 1 333 ? -17.797 0.710 -0.005 1.00 89.25 333 SER A N 1
ATOM 2783 C CA . SER A 1 333 ? -17.304 1.590 -1.069 1.00 89.25 333 SER A CA 1
ATOM 2784 C C . SER A 1 333 ? -17.098 3.042 -0.626 1.00 89.25 333 SER A C 1
ATOM 2786 O O . SER A 1 333 ? -16.460 3.808 -1.346 1.00 89.25 333 SER A O 1
ATOM 2788 N N . LYS A 1 334 ? -17.634 3.444 0.536 1.00 91.19 334 LYS A N 1
ATOM 2789 C CA . LYS A 1 334 ? -17.659 4.856 0.964 1.00 91.19 334 LYS A CA 1
ATOM 2790 C C . LYS A 1 334 ? -17.350 5.086 2.430 1.00 91.19 334 LYS A C 1
ATOM 2792 O O . LYS A 1 334 ? -16.917 6.193 2.762 1.00 91.19 334 LYS A O 1
ATOM 2797 N N . ASP A 1 335 ? -17.601 4.105 3.292 1.00 94.56 335 ASP A N 1
ATOM 2798 C CA . ASP A 1 335 ? -17.396 4.255 4.727 1.00 94.56 335 ASP A CA 1
ATOM 2799 C C . ASP A 1 335 ? -15.944 4.643 5.015 1.00 94.56 335 ASP A C 1
ATOM 2801 O O . ASP A 1 335 ? -15.008 4.178 4.357 1.00 94.56 335 ASP A O 1
ATOM 2805 N N . LYS A 1 336 ? -15.764 5.525 6.003 1.00 96.81 336 LYS A N 1
ATOM 2806 C CA . LYS A 1 336 ? -14.437 5.903 6.484 1.00 96.81 336 LYS A CA 1
ATOM 2807 C C . LYS A 1 336 ? -13.865 4.736 7.267 1.00 96.81 336 LYS A C 1
ATOM 2809 O O . LYS A 1 336 ? -14.443 4.368 8.288 1.00 96.81 336 LYS A O 1
ATOM 2814 N N . ILE A 1 337 ? -12.733 4.197 6.829 1.00 97.94 337 ILE A N 1
ATOM 2815 C CA . ILE A 1 337 ? -12.094 3.046 7.472 1.00 97.94 337 ILE A CA 1
ATOM 2816 C C . ILE A 1 337 ? -10.713 3.437 7.983 1.00 97.94 337 ILE A C 1
ATOM 2818 O O . ILE A 1 337 ? -9.918 4.056 7.269 1.00 97.94 337 ILE A O 1
ATOM 2822 N N . ILE A 1 338 ? -10.416 3.054 9.220 1.00 98.50 338 ILE A N 1
ATOM 2823 C CA . ILE A 1 338 ? -9.075 3.156 9.784 1.00 98.50 338 ILE A CA 1
ATOM 2824 C C . ILE A 1 338 ? -8.468 1.763 9.818 1.00 98.50 338 ILE A C 1
ATOM 2826 O O . ILE A 1 338 ? -9.104 0.809 10.260 1.00 98.50 338 ILE A O 1
ATOM 2830 N N . LEU A 1 339 ? -7.240 1.649 9.333 1.00 98.69 339 LEU A N 1
ATOM 2831 C CA . LEU A 1 339 ? -6.527 0.389 9.197 1.00 98.69 339 LEU A CA 1
ATOM 2832 C C . LEU A 1 339 ? -5.307 0.390 10.111 1.00 98.69 339 LEU A C 1
ATOM 2834 O O . LEU A 1 339 ? -4.556 1.363 10.160 1.00 98.69 339 LEU A O 1
ATOM 2838 N N . THR A 1 340 ? -5.095 -0.710 10.818 1.00 98.56 340 THR A N 1
ATOM 2839 C CA . THR A 1 340 ? -3.926 -0.942 11.666 1.00 98.56 340 THR A CA 1
ATOM 2840 C C . THR A 1 340 ? -3.404 -2.358 11.453 1.00 98.56 340 THR A C 1
ATOM 2842 O O . THR A 1 340 ? -4.062 -3.206 10.852 1.00 98.56 340 THR A O 1
ATOM 2845 N N . CYS A 1 341 ? -2.190 -2.620 11.919 1.00 96.75 341 CYS A N 1
ATOM 2846 C CA . CYS A 1 341 ? -1.638 -3.965 11.987 1.00 96.75 341 CYS A CA 1
ATOM 2847 C C . CYS A 1 341 ? -0.577 -4.025 13.089 1.00 96.75 341 CYS A C 1
ATOM 2849 O O . CYS A 1 341 ? -0.730 -3.395 14.129 1.00 96.75 341 CYS A O 1
ATOM 2851 N N . GLN A 1 342 ? 0.530 -4.738 12.868 1.00 95.06 342 GLN A N 1
ATOM 2852 C CA . GLN A 1 342 ? 1.656 -4.740 13.798 1.00 95.06 342 GLN A CA 1
ATOM 2853 C C . GLN A 1 342 ? 2.527 -3.481 13.664 1.00 95.06 342 GLN A C 1
ATOM 2855 O O . GLN A 1 342 ? 2.898 -2.907 14.679 1.00 95.06 342 GLN A O 1
ATOM 2860 N N . ARG A 1 343 ? 2.874 -3.068 12.432 1.00 93.50 343 ARG A N 1
ATOM 2861 C CA . ARG A 1 343 ? 3.917 -2.055 12.119 1.00 93.50 343 ARG A CA 1
ATOM 2862 C C . ARG A 1 343 ? 3.647 -1.266 10.822 1.00 93.50 343 ARG A C 1
ATOM 2864 O O . ARG A 1 343 ? 4.547 -1.069 10.015 1.00 93.50 343 ARG A O 1
ATOM 2871 N N . GLY A 1 344 ? 2.386 -0.989 10.509 1.00 92.56 344 GLY A N 1
ATOM 2872 C CA . GLY A 1 344 ? 2.008 -0.221 9.316 1.00 92.56 344 GLY A CA 1
ATOM 2873 C C . GLY A 1 344 ? 2.215 -0.901 7.953 1.00 92.56 344 GLY A C 1
ATOM 2874 O O . GLY A 1 344 ? 1.995 -0.251 6.937 1.00 92.56 344 GLY A O 1
ATOM 2875 N N . ILE A 1 345 ? 2.615 -2.182 7.887 1.00 93.75 345 ILE A N 1
ATOM 2876 C CA . ILE A 1 345 ? 2.829 -2.904 6.614 1.00 93.75 345 ILE A CA 1
ATOM 2877 C C . ILE A 1 345 ? 1.559 -3.602 6.125 1.00 93.75 345 ILE A C 1
ATOM 2879 O O . ILE A 1 345 ? 1.037 -3.250 5.070 1.00 93.75 345 ILE A O 1
ATOM 2883 N N . THR A 1 346 ? 1.046 -4.599 6.858 1.00 94.44 346 THR A N 1
ATOM 2884 C CA . THR A 1 346 ? -0.070 -5.413 6.340 1.00 94.44 346 THR A CA 1
ATOM 2885 C C . THR A 1 346 ? -1.376 -4.627 6.265 1.00 94.44 346 THR A C 1
ATOM 2887 O O . THR A 1 346 ? -2.249 -4.988 5.482 1.00 94.44 346 THR A O 1
ATOM 2890 N N . ALA A 1 347 ? -1.488 -3.515 7.002 1.00 97.69 347 ALA A N 1
ATOM 2891 C CA . ALA A 1 347 ? -2.614 -2.587 6.900 1.00 97.69 347 ALA A CA 1
ATOM 2892 C C . ALA A 1 347 ? -2.757 -2.042 5.471 1.00 97.69 347 ALA A C 1
ATOM 2894 O O . ALA A 1 347 ? -3.869 -1.870 4.979 1.00 97.69 347 ALA A O 1
ATOM 2895 N N . CYS A 1 348 ? -1.635 -1.849 4.769 1.00 97.62 348 CYS A N 1
ATOM 2896 C CA . CYS A 1 348 ? -1.624 -1.383 3.388 1.00 97.62 348 CYS A CA 1
ATOM 2897 C C . CYS A 1 348 ? -2.144 -2.433 2.386 1.00 97.62 348 CYS A C 1
ATOM 2899 O O . CYS A 1 348 ? -2.562 -2.069 1.291 1.00 97.62 348 CYS A O 1
ATOM 2901 N N . ILE A 1 349 ? -2.150 -3.723 2.748 1.00 96.38 349 ILE A N 1
ATOM 2902 C CA . ILE A 1 349 ? -2.766 -4.788 1.937 1.00 96.38 349 ILE A CA 1
ATOM 2903 C C . ILE A 1 349 ? -4.282 -4.585 1.932 1.00 96.38 349 ILE A C 1
ATOM 2905 O O . ILE A 1 349 ? -4.914 -4.499 0.883 1.00 96.38 349 ILE A O 1
ATOM 2909 N N . VAL A 1 350 ? -4.865 -4.434 3.121 1.00 97.06 350 VAL A N 1
ATOM 2910 C CA . VAL A 1 350 ? -6.303 -4.187 3.269 1.00 97.06 350 VAL A CA 1
ATOM 2911 C C . VAL A 1 350 ? -6.683 -2.823 2.683 1.00 97.06 350 VAL A C 1
ATOM 2913 O O . VAL A 1 350 ? -7.722 -2.697 2.046 1.00 97.06 350 VAL A O 1
ATOM 2916 N N . ASP A 1 351 ? -5.818 -1.815 2.799 1.00 97.38 351 ASP A N 1
ATOM 2917 C CA . ASP A 1 351 ? -6.003 -0.513 2.148 1.00 97.38 351 ASP A CA 1
ATOM 2918 C C . ASP A 1 351 ? -6.143 -0.631 0.621 1.00 97.38 351 ASP A C 1
ATOM 2920 O O . ASP A 1 351 ? -7.055 -0.050 0.029 1.00 97.38 351 ASP A O 1
ATOM 2924 N N . ALA A 1 352 ? -5.275 -1.418 -0.019 1.00 95.81 352 ALA A N 1
ATOM 2925 C CA . ALA A 1 352 ? -5.361 -1.689 -1.449 1.00 95.81 352 ALA A CA 1
ATOM 2926 C C . ALA A 1 352 ? -6.612 -2.511 -1.815 1.00 95.81 352 ALA A C 1
ATOM 2928 O O . ALA A 1 352 ? -7.215 -2.260 -2.859 1.00 95.81 352 ALA A O 1
ATOM 2929 N N . ALA A 1 353 ? -7.053 -3.423 -0.944 1.00 94.75 353 ALA A N 1
ATOM 2930 C CA . ALA A 1 353 ? -8.306 -4.161 -1.109 1.00 94.75 353 ALA A CA 1
ATOM 2931 C C . ALA A 1 353 ? -9.546 -3.244 -1.080 1.00 94.75 353 ALA A C 1
ATOM 2933 O O . ALA A 1 353 ? -10.468 -3.410 -1.874 1.00 94.75 353 ALA A O 1
ATOM 2934 N N . PHE A 1 354 ? -9.563 -2.226 -0.216 1.00 95.06 354 PHE A N 1
ATOM 2935 C CA . PHE A 1 354 ? -10.615 -1.203 -0.228 1.00 95.06 354 PHE A CA 1
ATOM 2936 C C . PHE A 1 354 ? -10.576 -0.357 -1.509 1.00 95.06 354 PHE A C 1
ATOM 2938 O O . PHE A 1 354 ? -11.617 -0.087 -2.113 1.00 95.06 354 PHE A O 1
ATOM 2945 N N . LYS A 1 355 ? -9.381 0.007 -1.982 1.00 92.62 355 LYS A N 1
ATOM 2946 C CA . LYS A 1 355 ? -9.222 0.749 -3.241 1.00 92.62 355 LYS A CA 1
ATOM 2947 C C . LYS A 1 355 ? -9.666 -0.054 -4.463 1.00 92.62 355 LYS A C 1
ATOM 2949 O O . LYS A 1 355 ? -10.285 0.516 -5.357 1.00 92.62 355 LYS A O 1
ATOM 2954 N N . SER A 1 356 ? -9.430 -1.369 -4.499 1.00 87.88 356 SER A N 1
ATOM 2955 C CA . SER A 1 356 ? -9.867 -2.221 -5.619 1.00 87.88 356 SER A CA 1
ATOM 2956 C C . SER A 1 356 ? -11.394 -2.301 -5.756 1.00 87.88 356 SER A C 1
ATOM 2958 O O . SER A 1 356 ? -11.906 -2.526 -6.851 1.00 87.88 356 SER A O 1
ATOM 2960 N N . ILE A 1 357 ? -12.142 -2.037 -4.679 1.00 88.31 357 ILE A N 1
ATOM 2961 C CA . ILE A 1 357 ? -13.609 -1.939 -4.716 1.00 88.31 357 ILE A CA 1
ATOM 2962 C C . ILE A 1 357 ? -14.132 -0.503 -4.873 1.00 88.31 357 ILE A C 1
ATOM 2964 O O . ILE A 1 357 ? -15.350 -0.307 -4.958 1.00 88.31 357 ILE A O 1
ATOM 2968 N N . GLY A 1 358 ? -13.232 0.479 -4.982 1.00 88.94 358 GLY A N 1
ATOM 2969 C CA . GLY A 1 358 ? -13.534 1.894 -5.203 1.00 88.94 358 GLY A CA 1
ATOM 2970 C C . GLY A 1 358 ? -13.634 2.748 -3.936 1.00 88.94 358 GLY A C 1
ATOM 2971 O O . GLY A 1 358 ? -14.106 3.880 -4.026 1.00 88.94 358 GLY A O 1
ATOM 2972 N N . ASN A 1 359 ? -13.216 2.239 -2.771 1.00 93.25 359 ASN A N 1
ATOM 2973 C CA . ASN A 1 359 ? -13.189 3.019 -1.535 1.00 93.25 359 ASN A CA 1
ATOM 2974 C C . ASN A 1 359 ? -11.853 3.753 -1.368 1.00 93.25 359 ASN A C 1
ATOM 2976 O O . ASN A 1 359 ? -10.819 3.152 -1.081 1.00 93.25 359 ASN A O 1
ATOM 2980 N N . GLU A 1 360 ? -11.902 5.077 -1.496 1.00 91.38 360 GLU A N 1
ATOM 2981 C CA . GLU A 1 360 ? -10.759 5.969 -1.268 1.00 91.38 360 GLU A CA 1
ATOM 2982 C C . GLU A 1 360 ? -10.733 6.564 0.154 1.00 91.38 360 GLU A C 1
ATOM 2984 O O . GLU A 1 360 ? -9.779 7.252 0.520 1.00 91.38 360 GLU A O 1
ATOM 2989 N N . ASN A 1 361 ? -11.749 6.311 0.983 1.00 95.56 361 ASN A N 1
ATOM 2990 C CA . ASN A 1 361 ? -11.921 6.863 2.333 1.00 95.56 361 ASN A CA 1
ATOM 2991 C C . ASN A 1 361 ? -11.230 6.023 3.419 1.00 95.56 361 ASN A C 1
ATOM 2993 O O . ASN A 1 361 ? -11.714 5.903 4.547 1.00 95.56 361 ASN A O 1
ATOM 2997 N N . THR A 1 362 ? -10.069 5.465 3.096 1.00 97.44 362 THR A N 1
ATOM 2998 C CA . THR A 1 362 ? -9.227 4.722 4.032 1.00 97.44 362 THR A CA 1
ATOM 2999 C C . THR A 1 362 ? -8.092 5.587 4.580 1.00 97.44 362 THR A C 1
ATOM 3001 O O . THR A 1 362 ? -7.582 6.493 3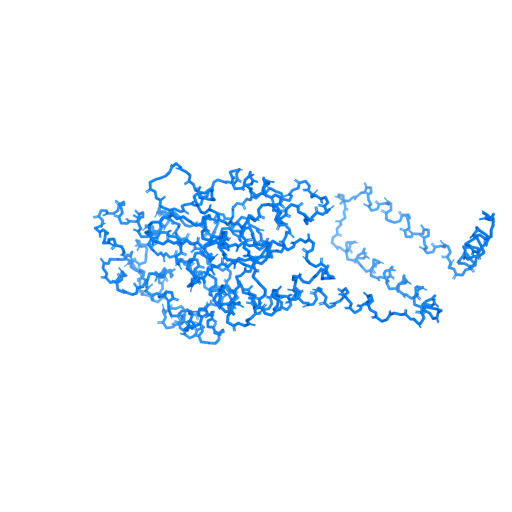.913 1.00 97.44 362 THR A O 1
ATOM 3004 N N . SER A 1 363 ? -7.685 5.300 5.814 1.00 98.44 363 SER A N 1
ATOM 3005 C CA . SER A 1 363 ? -6.485 5.861 6.442 1.00 98.44 363 SER A CA 1
ATOM 3006 C C . SER A 1 363 ? -5.763 4.779 7.239 1.00 98.44 363 SER A C 1
ATOM 3008 O O . SER A 1 363 ? -6.407 3.885 7.786 1.00 98.44 363 SER A O 1
ATOM 3010 N N . VAL A 1 364 ? -4.436 4.846 7.301 1.00 98.69 364 VAL A N 1
ATOM 3011 C CA . VAL A 1 364 ? -3.603 3.873 8.016 1.00 98.69 364 VAL A CA 1
ATOM 3012 C C . VAL A 1 364 ? -3.056 4.516 9.281 1.00 98.69 364 VAL A C 1
ATOM 3014 O O . VAL A 1 364 ? -2.488 5.607 9.243 1.00 98.69 364 VAL A O 1
ATOM 3017 N N . TYR A 1 365 ? -3.203 3.823 10.406 1.00 98.56 365 TYR A N 1
ATOM 3018 C CA . TYR A 1 365 ? -2.461 4.127 11.615 1.00 98.56 365 TYR A CA 1
ATOM 3019 C C . TYR A 1 365 ? -1.032 3.593 11.483 1.00 98.56 365 TYR A C 1
ATOM 3021 O O . TYR A 1 365 ? -0.781 2.394 11.634 1.00 98.56 365 TYR A O 1
ATOM 3029 N N . ASP A 1 366 ? -0.106 4.490 11.148 1.00 96.69 366 ASP A N 1
ATOM 3030 C CA . ASP A 1 366 ? 1.241 4.127 10.701 1.00 96.69 366 ASP A CA 1
ATOM 3031 C C . ASP A 1 366 ? 2.067 3.449 11.803 1.00 96.69 366 ASP A C 1
ATOM 3033 O O . ASP A 1 366 ? 2.613 2.366 11.591 1.00 96.69 366 ASP A O 1
ATOM 3037 N N . GLY A 1 367 ? 2.039 4.017 13.016 1.00 96.25 367 GLY A N 1
ATOM 3038 C CA . GLY A 1 367 ? 2.659 3.425 14.207 1.00 96.25 367 GLY A CA 1
ATOM 3039 C C . GLY A 1 367 ? 2.033 2.088 14.618 1.00 96.25 367 GLY A C 1
ATOM 3040 O O . GLY A 1 367 ? 2.712 1.228 15.186 1.00 96.25 367 GLY A O 1
ATOM 3041 N N . SER A 1 368 ? 0.770 1.861 14.233 1.00 97.50 368 SER A N 1
ATOM 3042 C CA . SER A 1 368 ? 0.068 0.583 14.372 1.00 97.50 368 SER A CA 1
ATOM 3043 C C . SER A 1 368 ? 0.082 0.041 15.817 1.00 97.50 368 SER A C 1
ATOM 3045 O O . SER A 1 368 ? 0.263 0.782 16.785 1.00 97.50 368 SER A O 1
ATOM 3047 N N . PHE A 1 369 ? -0.164 -1.258 16.006 1.00 96.25 369 PHE A N 1
ATOM 3048 C CA . PHE A 1 369 ? -0.191 -1.865 17.335 1.00 96.25 369 PHE A CA 1
ATOM 3049 C C . PHE A 1 369 ? 1.160 -1.799 18.067 1.00 96.25 369 PHE A C 1
ATOM 3051 O O . PHE A 1 369 ? 1.159 -1.756 19.291 1.00 96.25 369 PHE A O 1
ATOM 3058 N N . GLU A 1 370 ? 2.302 -1.753 17.364 1.00 94.56 370 GLU A N 1
ATOM 3059 C CA . GLU A 1 370 ? 3.624 -1.558 17.988 1.00 94.56 370 GLU A CA 1
ATOM 3060 C C . GLU A 1 370 ? 3.693 -0.249 18.786 1.00 94.56 370 GLU A C 1
ATOM 3062 O O . GLU A 1 370 ? 4.092 -0.269 19.951 1.00 94.56 370 GLU A O 1
ATOM 3067 N N . GLU A 1 371 ? 3.267 0.870 18.198 1.00 96.38 371 GLU A N 1
ATOM 3068 C CA . GLU A 1 371 ? 3.217 2.154 18.901 1.00 96.38 371 GLU A CA 1
ATOM 3069 C C . GLU A 1 371 ? 2.157 2.149 20.008 1.00 96.38 371 GLU A C 1
ATOM 3071 O O . GLU A 1 371 ? 2.463 2.490 21.154 1.00 96.38 371 GLU A O 1
ATOM 3076 N N . TYR A 1 372 ? 0.935 1.701 19.695 1.00 97.00 372 TYR A N 1
ATOM 3077 C CA . TYR A 1 372 ? -0.173 1.686 20.653 1.00 97.00 372 TYR A CA 1
ATOM 3078 C C . TYR A 1 372 ? 0.163 0.881 21.909 1.00 97.00 372 TYR A C 1
ATOM 3080 O O . TYR A 1 372 ? -0.012 1.358 23.029 1.00 97.00 372 TYR A O 1
ATOM 3088 N N . ALA A 1 373 ? 0.678 -0.336 21.729 1.00 94.44 373 ALA A N 1
ATOM 3089 C CA . ALA A 1 373 ? 1.031 -1.215 22.829 1.00 94.44 373 ALA A CA 1
ATOM 3090 C C . ALA A 1 373 ? 2.191 -0.651 23.654 1.00 94.44 373 ALA A C 1
ATOM 3092 O O . ALA A 1 373 ? 2.133 -0.684 24.881 1.00 94.44 373 ALA A O 1
ATOM 3093 N N . LYS A 1 374 ? 3.201 -0.056 23.003 1.00 94.06 374 LYS A N 1
ATOM 3094 C CA . LYS A 1 374 ? 4.311 0.607 23.696 1.00 94.06 374 LYS A CA 1
ATOM 3095 C C . LYS A 1 374 ? 3.823 1.747 24.592 1.00 94.06 374 LYS A C 1
ATOM 3097 O O . LYS A 1 374 ? 4.264 1.836 25.733 1.00 94.06 374 LYS A O 1
ATOM 3102 N N . ILE A 1 375 ? 2.923 2.601 24.100 1.00 95.94 375 ILE A N 1
ATOM 3103 C CA . ILE A 1 375 ? 2.418 3.755 24.861 1.00 95.94 375 ILE A CA 1
ATOM 3104 C C . ILE A 1 375 ? 1.448 3.319 25.967 1.00 95.94 375 ILE A C 1
ATOM 3106 O O . ILE A 1 375 ? 1.507 3.844 27.077 1.00 95.94 375 ILE A O 1
ATOM 3110 N N . LYS A 1 376 ? 0.573 2.344 25.699 1.00 95.25 376 LYS A N 1
ATOM 3111 C CA . LYS A 1 376 ? -0.401 1.834 26.681 1.00 95.25 376 LYS A CA 1
ATOM 3112 C C . LYS A 1 376 ? 0.169 0.784 27.643 1.00 95.25 376 LYS A C 1
ATOM 3114 O O . LYS A 1 376 ? -0.563 0.315 28.508 1.00 95.25 376 LYS A O 1
ATOM 3119 N N . GLY A 1 377 ? 1.442 0.408 27.504 1.00 90.69 377 GLY A N 1
ATOM 3120 C CA . GLY A 1 377 ? 2.086 -0.601 28.350 1.00 90.69 377 GLY A CA 1
ATOM 3121 C C . GLY A 1 377 ? 1.543 -2.021 28.148 1.00 90.69 377 GLY A C 1
ATOM 3122 O O . GLY A 1 377 ? 1.520 -2.805 29.092 1.00 90.69 377 GLY A O 1
ATOM 3123 N N . ILE A 1 378 ? 1.081 -2.352 26.939 1.00 87.62 378 ILE A N 1
ATOM 3124 C CA . ILE A 1 378 ? 0.589 -3.689 26.580 1.00 87.62 378 ILE A CA 1
ATOM 3125 C C . ILE A 1 378 ? 1.778 -4.543 26.130 1.00 87.62 378 ILE A C 1
ATOM 3127 O O . ILE A 1 378 ? 2.570 -4.124 25.284 1.00 87.62 378 ILE A O 1
ATOM 3131 N N . GLU A 1 379 ? 1.904 -5.756 26.666 1.00 76.19 379 GLU A N 1
ATOM 3132 C CA . GLU A 1 379 ? 2.970 -6.673 26.267 1.00 76.19 379 GLU A CA 1
ATOM 3133 C C . GLU A 1 379 ? 2.764 -7.155 24.820 1.00 76.19 379 GLU A C 1
ATOM 3135 O O . GLU A 1 379 ? 1.712 -7.684 24.457 1.00 76.19 379 GLU A O 1
ATOM 3140 N N . VAL A 1 380 ? 3.774 -6.961 23.965 1.00 68.94 380 VAL A N 1
ATOM 3141 C CA . VAL A 1 380 ? 3.722 -7.362 22.552 1.00 68.94 380 VAL A CA 1
ATOM 3142 C C . VAL A 1 380 ? 4.486 -8.662 22.357 1.00 68.94 380 VAL A C 1
ATOM 3144 O O . VAL A 1 380 ? 5.717 -8.700 22.416 1.00 68.94 380 VAL A O 1
ATOM 3147 N N . HIS A 1 381 ? 3.770 -9.731 22.024 1.00 63.44 381 HIS A N 1
ATOM 3148 C CA . HIS A 1 381 ? 4.406 -10.963 21.574 1.00 63.44 381 HIS A CA 1
ATOM 3149 C C . HIS A 1 381 ? 4.989 -10.770 20.168 1.00 63.44 381 HIS A C 1
ATOM 3151 O O . HIS A 1 381 ? 4.261 -10.468 19.223 1.00 63.44 381 HIS A O 1
ATOM 3157 N N . LYS A 1 382 ? 6.307 -10.958 20.020 1.00 57.53 382 LYS A N 1
ATOM 3158 C CA . LYS A 1 382 ? 6.985 -10.868 18.716 1.00 57.53 382 LYS A CA 1
ATOM 3159 C C . LYS A 1 382 ? 6.422 -11.911 17.738 1.00 57.53 382 LYS A C 1
ATOM 3161 O O . LYS A 1 382 ? 6.160 -13.051 18.131 1.00 57.53 382 LYS A O 1
ATOM 3166 N N . GLU A 1 383 ? 6.238 -11.498 16.481 1.00 53.41 383 GLU A N 1
ATOM 3167 C CA . GLU A 1 383 ? 5.705 -12.339 15.396 1.00 53.41 383 GLU A CA 1
ATOM 3168 C C . GLU A 1 383 ? 6.641 -13.458 14.924 1.00 53.41 383 GLU A C 1
ATOM 3170 O O . GLU A 1 383 ? 7.879 -13.250 14.847 1.00 53.41 383 GLU A O 1
#

Radius of gyration: 26.41 Å; Cα contacts (8 Å, |Δi|>4): 533; chains: 1; bounding box: 46×58×85 Å

Mean predicted aligned error: 13.49 Å

Secondary structure (DSSP, 8-state):
--SSSHHHHHHHHHHHHTTS-HHHHHHHHHHHHHHHH-GGG--HHHHHHHHHHHHHHHHHHHHHHHHHTTS----SHHHHHHHHHHHHHHHHGGGTTEE-HHHHHHHTSTT-TTGGGEEEEE----SSS--HHHHHHHSBSTTPEE--HHHHS-SS-SSTT----HHHHHHHHHHTT--TTSEEEEE-SSSSSSHHHHHHHHHHTT-SSEEEETTHHHHHHHTT---B-S-SHHHHTTS--SPPPTTTT-----GGGEE-HHHHHHHHHHHTTS-GGGSPPEEE-S-HHHHTT---TT-EE--GGGSB-TTSPBPPHHHHHHHHHHTT-S-TTTS-EEEE-SSSSTHHHHHHHHHHTT---EEEESSHHHHHHHHHT------

Solvent-accessible surface area (backbone atoms only — not comparable to full-atom values): 21257 Å² total; per-residue (Å²): 143,86,71,82,72,62,62,63,56,52,55,51,52,59,54,54,64,76,74,52,73,65,65,62,60,53,52,50,52,54,50,56,54,53,47,75,73,50,76,90,74,74,54,76,69,59,56,49,52,49,52,51,50,50,50,49,49,52,52,49,50,53,53,57,52,54,63,60,40,72,79,57,80,79,69,80,58,70,70,48,51,63,54,47,50,60,48,44,56,52,49,46,54,68,46,43,33,36,37,48,62,69,57,53,57,53,42,66,35,91,85,31,83,61,32,67,46,55,44,36,34,40,21,52,76,70,83,80,86,83,52,55,70,60,51,53,24,61,54,34,60,64,64,32,42,78,50,52,60,82,74,65,20,46,81,92,60,97,61,60,75,34,80,45,56,42,70,59,50,20,52,54,34,50,78,70,73,50,43,46,84,34,43,35,38,26,24,15,58,80,66,52,52,38,13,30,30,54,48,47,50,44,44,36,34,56,32,73,52,54,30,33,41,46,20,22,46,51,45,38,53,75,71,71,50,79,70,34,62,52,78,46,69,75,53,41,74,76,57,67,89,76,83,81,61,95,65,35,44,72,39,50,63,49,62,82,41,51,46,52,68,72,58,51,54,51,50,39,61,54,30,76,77,40,61,78,92,70,36,79,51,34,35,30,17,36,56,62,78,56,43,76,67,55,69,66,72,89,49,42,81,51,28,54,72,79,51,33,49,98,63,42,28,70,52,56,54,72,60,44,47,52,54,45,37,75,68,73,39,90,47,64,49,62,52,66,36,37,26,23,16,57,43,35,32,43,20,24,40,54,48,42,54,34,28,43,57,61,15,78,45,50,25,35,27,37,56,20,46,52,45,53,25,64,76,72,70,47,80,78,81,81,131

Organism: Stylonychia lemnae (NCBI:txid5949)

Sequence (383 aa):
MQILGKQRYFKRYEYARRRCDLIEILNIRKYVHAFCQNVRYFHSGQIYEFREQIKKMMQCLMKVYAKELKSIKQSNSFRQLYTSTRLFSNQISQNGATIETNELAELMKPDHPENERLVIFNGTLIRRDYVPKEDHAKERIPGSLWFDFKTFCEQNTTLSYMMPTDEYFSGIMKSMDVRKSDLIVVYDKYRMISAPRAFWMLKTFGVKDVFLLNGTFAKWQREGRPIEKGDSESAWKKIHTIAAKPDDYNYKKDITKIRKFEEIDSIVSENMQKPEELQQPLLDSRVHKYYLRGHIPTSRSLALDEVMDKDFCYLKKDDMVKIIQSKGIKDPSKDKIILTCQRGITACIVDAAFKSIGNENTSVYDGSFEEYAKIKGIEVHKE

InterPro domains:
  IPR001763 Rhodanese-like domain [PF00581] (132-222)
  IPR001763 Rhodanese-like domain [PF00581] (271-373)
  IPR001763 Rhodanese-like domain [PS50206] (131-229)
  IPR001763 Rhodanese-like domain [PS50206] (282-381)
  IPR001763 Rhodanese-like domain [SM00450] (99-226)
  IPR001763 Rhodanese-like domain [SM00450] (266-378)
  IPR036873 Rhodanese-like domain superfamily [G3DSA:3.40.250.10] (96-242)
  IPR036873 Rhodanese-like domain superfamily [G3DSA:3.40.250.10] (258-378)
  IPR036873 Rhodanese-like domain superfamily [SSF52821] (98-231)
  IPR036873 Rhodanese-like domain superfamily [SSF52821] (270-381)
  IPR045078 Sulfurtransferase TST/MPST-like [PTHR11364] (94-376)

Foldseek 3Di:
DPPPPPVVVVVVVVVVVVPDPVVVVVVVVVVVVVCVVPVPDDDPVVVVVVVVVVVVVVVVVVVVVVVVCVVVPDDPPPVCLVVVLVVLLVVCVLLFAADELVSVVQCCPPPRPLNLQEAEEAQADDPDDDDVVQVCQAKDDQLYDYDDLCQQADPPDPAGSHGHAQVSNLVVCVVLVHFLAGQYEFFYADALFGRLLVSLNSVQLPNDRYHYHFLGVVVNVVVVHDMHHHDNSVRNVVGHPDDDDPCRSRGDGDCLQEDEPVRLVVLLVVQVVDDLLPRQAEEEADDVVQVVLDFRHSYFYDHLPQQADPSRGGDDLVSLQVSVVVRNDDDLQEGQHEFAYQAQGSSSSVVSSSSSNNHPNYHYHRSGPVVNCVVVVNDHDDD